Protein AF-0000000087792411 (afdb_homodimer)

Foldseek 3Di:
DPPDDPPPPPPPPLPQCDCVNLCVQLVHDSVLLCCLVVVPPVNVVPDPVSSVSSVVSCLVSVPAPQDPPVCRVVVALLEEEEEEAACVVDVDDDVLLVLLQQVLSVVVPGYYHYDYDHPVQLLDAPSVSVVCRVVRHLAYEYEYQDDDDPSNVVNCVVSLGLYAYECADDQFRYEHAQLLVLLLVVLVVQVVLPWLFEEEEADAEDVPDHGVSRVNNQNSNQVNNVVVVGHYHYQHNHYPPDDLLVSLLVQCPDPPHGLEYEYAAVVNVVSNCVSCVVVVHDFNARYAYEYEDQDQDDDVNWGHWYFHDPSSVSSNVSSVSSVVCSVPSPDTHGYHYDYTDTDHIRRHHRHHDPPPDPVPPD/DPPDDPPPPPPPPLDQCDCVNLCVQLVHDSVLLCCLLVVPPVNVPPDPVSSVSSVVSCLVSVPAPQDPPVCRVVVALLEEEEEEAACVVDVDDDVLLVLLQQVLSVVVPGYYHYDYDHPVQLLDAPSVSVVCRVVRHLAYEYEYQDDDDPSNVVNCVVSLGLYAYECADDQFRYEHAQLLVLLLVVLVVQVVLPWLFEEEEADAEDVPDHGVSRVNNQNSNCVNNVVVVGHYHYHHNHYPPDDLLVSLLVQCPDPPHGLEYEYAAVVNVVSNCVSCVVVVHDFNARYAYEYEDQDQDDDVNWGHWYFHDPSSVSSNVSSVSSVVCSVPSPDTHGYHYDYTDTDDIRRHHRHHDPPPDPVPPD

pLDDT: mean 78.83, std 19.23, range [22.16, 98.81]

Organism: NCBI:txid1960156

InterPro domains:
  IPR000843 LacI-type HTH domain [PF00356] (18-66)
  IPR000843 LacI-type HTH domain [PS50932] (17-74)
  IPR000843 LacI-type HTH domain [SM00354] (16-89)
  IPR000843 LacI-type HTH domain [cd01392] (20-74)
  IPR010982 Lambda repressor-like, DNA-binding domain superfamily [G3DSA:1.10.260.40] (9-76)
  IPR010982 Lambda repressor-like, DNA-binding domain superfamily [SSF47413] (17-74)
  IPR028082 Periplasmic binding protein-like I [SSF53822] (96-352)
  IPR046335 Transcriptional regulator LacI/GalR-like, sensor domain [PF13377] (187-347)

Sequence (724 aa):
MTITSLDTLEIGTRKNITMKDVALRAGVHLSSVSVVLNGSKSSAGISSQTRERITEAAAELGYRRNGSAHTIRTGRFGNVAILLSPLKSRSYLPLPLLAGLHDALDQVNMTLTFCMLGDERLTESGTLPKFLREHMCDGLLIDYNLRIPQPMIDSIRRHRIPAVWINSKQEADCVHPNDFEAAEQATQHLLQLGHRKIAYIDFANQPDDPHYSAYDRCRGHTFTMQQAGLEPQVWKTESAGSDLIDFCTERLVAQDRPTAVIGYATYAFEALSYAAARLGLNVPDDLSVVSFGPEQTDYMCQPMTMLIEPQYEAGHLATGMMLRKIENPNDLIAPEAVRFSLAIGKSSAPIPLKATNRVGGTMTITSLDTLEIGTRKNITMKDVALRAGVHLSSVSVVLNGSKSSAGISSQTRERITEAAAELGYRRNGSAHTIRTGRFGNVAILLSPLKSRSYLPLPLLAGLHDALDQVNMTLTFCMLGDERLTESGTLPKFLREHMCDGLLIDYNLRIPQPMIDSIRRHRIPAVWINSKQEADCVHPNDFEAAEQATQHLLQLGHRKIAYIDFANQPDDPHYSAYDRCRGHTFTMQQAGLEPQVWKTESAGSDLIDFCTERLVAQDRPTAVIGYATYAFEALSYAAARLGLNVPDDLSVVSFGPEQTDYMCQPMTMLIEPQYEAGHLATGMMLRKIENPNDLIAPEAVRFSLAIGKSSAPIPLKATNRVGGT

Radius of gyration: 30.28 Å; Cα contacts (8 Å, |Δi|>4): 1412; chains: 2; bounding box: 108×108×82 Å

Solvent-accessible surface area (backbone atoms only — not comparable to full-atom values): 38036 Å² total; per-residue (Å²): 136,82,84,75,80,77,74,74,75,70,77,67,75,80,71,80,54,39,62,60,49,30,9,62,67,43,70,45,57,50,66,57,37,48,27,62,76,40,62,42,85,74,39,83,76,59,51,71,67,55,48,48,38,38,52,47,26,17,58,73,63,57,37,58,80,47,29,32,60,51,17,60,76,71,74,40,62,50,25,31,30,37,37,43,50,46,63,92,78,33,66,58,41,54,32,48,25,52,47,16,35,47,55,48,31,48,77,71,70,30,44,50,30,73,38,83,50,54,71,74,49,54,50,37,84,58,44,64,63,48,48,31,58,77,65,41,32,53,32,37,37,34,44,42,86,55,75,76,57,65,55,41,55,49,48,36,60,76,67,57,49,24,56,27,32,34,65,34,91,52,89,41,33,18,21,22,68,35,36,31,60,39,24,29,50,53,47,48,52,43,43,74,34,61,47,69,46,49,33,34,38,47,71,35,71,49,88,87,60,60,54,67,56,52,56,29,28,52,48,16,36,39,51,48,28,46,74,71,72,36,74,62,41,76,46,72,45,62,55,88,80,59,46,49,26,58,56,36,34,64,51,61,67,42,92,84,37,54,49,28,38,36,23,60,30,56,70,44,45,51,14,43,54,48,27,29,30,64,72,71,41,44,69,17,66,56,32,17,41,36,26,30,37,75,54,83,44,62,53,68,63,32,46,34,18,26,39,25,48,46,39,32,59,43,21,28,50,37,41,55,51,40,58,52,23,55,77,36,52,85,60,79,41,74,54,42,73,39,66,52,47,80,42,85,35,60,20,49,53,54,54,63,76,71,82,70,78,84,65,59,90,114,134,82,83,75,82,79,76,73,74,70,77,67,73,80,71,80,55,40,62,61,49,29,9,62,66,41,71,45,57,50,66,56,38,47,27,62,76,42,62,44,85,74,42,82,76,59,51,72,66,56,46,49,38,38,53,48,25,19,58,73,64,58,38,56,80,48,29,31,60,51,19,60,76,69,73,40,61,49,25,31,30,38,36,44,51,45,63,92,78,33,68,57,42,55,34,48,26,52,47,16,35,48,55,48,30,48,77,71,68,31,46,50,31,72,38,81,48,54,69,75,47,54,50,37,85,58,42,64,62,48,48,32,58,76,65,40,32,53,32,38,36,34,44,43,87,55,74,75,56,64,54,40,56,49,46,36,59,75,67,57,50,24,56,26,32,34,64,37,91,51,89,41,35,18,22,22,68,34,35,32,60,41,24,29,51,54,47,49,53,43,43,74,34,61,46,71,45,49,34,33,37,47,73,35,71,47,86,88,62,61,56,66,57,52,56,30,28,52,48,16,36,40,51,48,29,46,74,72,73,34,74,62,40,76,46,73,47,64,57,84,80,59,46,50,26,57,56,38,33,63,50,63,69,41,91,83,38,53,48,28,38,36,21,60,30,55,69,46,44,50,12,43,53,48,29,28,29,64,72,72,41,44,69,18,67,56,32,16,41,36,26,29,37,76,53,82,45,64,54,71,62,32,48,34,19,24,39,24,48,45,38,31,59,43,22,29,50,37,40,55,51,40,58,52,24,54,77,37,51,86,60,78,41,74,54,42,72,40,66,50,46,81,43,85,35,60,20,49,55,54,53,65,76,73,81,69,79,84,64,59,92,116

Structure (mmCIF, N/CA/C/O backbone):
data_AF-0000000087792411-model_v1
#
loop_
_entity.id
_entity.type
_entity.pdbx_description
1 polymer 'Transcriptional regulator, LacI family'
#
loop_
_atom_site.group_PDB
_atom_site.id
_atom_site.type_symbol
_atom_site.label_atom_id
_atom_site.label_alt_id
_atom_site.label_comp_id
_atom_site.label_asym_id
_atom_site.label_entity_id
_atom_site.label_seq_id
_atom_site.pdbx_PDB_ins_code
_atom_site.Cartn_x
_atom_site.Cartn_y
_atom_site.Cartn_z
_atom_site.occupancy
_atom_site.B_iso_or_equiv
_atom_site.auth_seq_id
_atom_site.auth_comp_id
_atom_site.auth_asym_id
_atom_site.auth_atom_id
_atom_site.pdbx_PDB_model_num
ATOM 1 N N . MET A 1 1 ? -52.188 -43.906 -7.648 1 27.95 1 MET A N 1
ATOM 2 C CA . MET A 1 1 ? -51.219 -43.875 -8.719 1 27.95 1 MET A CA 1
ATOM 3 C C . MET A 1 1 ? -49.812 -43.562 -8.156 1 27.95 1 MET A C 1
ATOM 5 O O . MET A 1 1 ? -49.625 -42.594 -7.449 1 27.95 1 MET A O 1
ATOM 9 N N . THR A 1 2 ? -48.875 -44.562 -8.07 1 29.16 2 THR A N 1
ATOM 10 C CA . THR A 1 2 ? -47.594 -44.812 -7.473 1 29.16 2 THR A CA 1
ATOM 11 C C . THR A 1 2 ? -46.531 -43.906 -8.102 1 29.16 2 THR A C 1
ATOM 13 O O . THR A 1 2 ? -46.344 -43.906 -9.32 1 29.16 2 THR A O 1
ATOM 16 N N . ILE A 1 3 ? -46.219 -42.75 -7.527 1 32.31 3 ILE A N 1
ATOM 17 C CA . ILE A 1 3 ? -45.281 -41.75 -8.008 1 32.31 3 ILE A CA 1
ATOM 18 C C . ILE A 1 3 ? -43.969 -42.438 -8.375 1 32.31 3 ILE A C 1
ATOM 20 O O . ILE A 1 3 ? -43.375 -43.156 -7.562 1 32.31 3 ILE A O 1
ATOM 24 N N . THR A 1 4 ? -43.719 -42.75 -9.68 1 30.69 4 THR A N 1
ATOM 25 C CA . THR A 1 4 ? -42.562 -43.344 -10.391 1 30.69 4 THR A CA 1
ATOM 26 C C . THR A 1 4 ? -41.25 -42.781 -9.828 1 30.69 4 THR A C 1
ATOM 28 O O . THR A 1 4 ? -41.219 -41.688 -9.266 1 30.69 4 THR A O 1
ATOM 31 N N . SER A 1 5 ? -40.188 -43.594 -9.938 1 30.34 5 SER A N 1
ATOM 32 C CA . SER A 1 5 ? -38.781 -43.719 -9.547 1 30.34 5 SER A CA 1
ATOM 33 C C . SER A 1 5 ? -37.969 -42.531 -10.016 1 30.34 5 SER A C 1
ATOM 35 O O . SER A 1 5 ? -37.969 -42.188 -11.203 1 30.34 5 SER A O 1
ATOM 37 N N . LEU A 1 6 ? -37.844 -41.469 -9.25 1 28.2 6 LEU A N 1
ATOM 38 C CA . LEU A 1 6 ? -36.938 -40.312 -9.484 1 28.2 6 LEU A CA 1
ATOM 39 C C . LEU A 1 6 ? -35.594 -40.781 -9.992 1 28.2 6 LEU A C 1
ATOM 41 O O . LEU A 1 6 ? -34.906 -41.531 -9.32 1 28.2 6 LEU A O 1
ATOM 45 N N . ASP A 1 7 ? -35.406 -41.031 -11.305 1 28.16 7 ASP A N 1
ATOM 46 C CA . ASP A 1 7 ? -34.188 -41.344 -12.031 1 28.16 7 ASP A CA 1
ATOM 47 C C . ASP A 1 7 ? -33 -40.562 -11.445 1 28.16 7 ASP A C 1
ATOM 49 O O . ASP A 1 7 ? -33.062 -39.312 -11.32 1 28.16 7 ASP A O 1
ATOM 53 N N . THR A 1 8 ? -32.25 -41.125 -10.57 1 27.97 8 THR A N 1
ATOM 54 C CA . THR A 1 8 ? -30.938 -40.75 -10.016 1 27.97 8 THR A CA 1
ATOM 55 C C . THR A 1 8 ? -30.031 -40.156 -11.102 1 27.97 8 THR A C 1
ATOM 57 O O . THR A 1 8 ? -29.672 -40.875 -12.039 1 27.97 8 THR A O 1
ATOM 60 N N . LEU A 1 9 ? -30.281 -38.969 -11.586 1 27.67 9 LEU A N 1
ATOM 61 C CA . LEU A 1 9 ? -29.328 -38.312 -12.461 1 27.67 9 LEU A CA 1
ATOM 62 C C . LEU A 1 9 ? -27.891 -38.656 -12.086 1 27.67 9 LEU A C 1
ATOM 64 O O . LEU A 1 9 ? -27.453 -38.375 -10.969 1 27.67 9 LEU A O 1
ATOM 68 N N . GLU A 1 10 ? -27.406 -39.812 -12.531 1 28.81 10 GLU A N 1
ATOM 69 C CA . GLU A 1 10 ? -26 -40.219 -12.484 1 28.81 10 GLU A CA 1
ATOM 70 C C . GLU A 1 10 ? -25.078 -39 -12.703 1 28.81 10 GLU A C 1
ATOM 72 O O . GLU A 1 10 ? -25.188 -38.312 -13.711 1 28.81 10 GLU A O 1
ATOM 77 N N . ILE A 1 11 ? -24.891 -38.25 -11.742 1 29.98 11 ILE A N 1
ATOM 78 C CA . ILE A 1 11 ? -23.797 -37.312 -11.742 1 29.98 11 ILE A CA 1
ATOM 79 C C . ILE A 1 11 ? -22.594 -37.906 -12.492 1 29.98 11 ILE A C 1
ATOM 81 O O . ILE A 1 11 ? -22 -38.875 -12.039 1 29.98 11 ILE A O 1
ATOM 85 N N . GLY A 1 12 ? -22.781 -38.156 -13.82 1 32.09 12 GLY A N 1
ATOM 86 C CA . GLY A 1 12 ? -21.734 -38.625 -14.703 1 32.09 12 GLY A CA 1
ATOM 87 C C . GLY A 1 12 ? -20.359 -38.094 -14.305 1 32.09 12 GLY A C 1
ATOM 88 O O . GLY A 1 12 ? -20.219 -36.969 -13.828 1 32.09 12 GLY A O 1
ATOM 89 N N . THR A 1 13 ? -19.516 -38.906 -13.875 1 33.84 13 THR A N 1
ATOM 90 C CA . THR A 1 13 ? -18.094 -38.719 -13.656 1 33.84 13 THR A CA 1
ATOM 91 C C . THR A 1 13 ? -17.5 -37.812 -14.719 1 33.84 13 THR A C 1
ATOM 93 O O . THR A 1 13 ? -17.672 -38.031 -15.914 1 33.84 13 THR A O 1
ATOM 96 N N . ARG A 1 14 ? -17.484 -36.625 -14.578 1 39.25 14 ARG A N 1
ATOM 97 C CA . ARG A 1 14 ? -16.828 -35.719 -15.516 1 39.25 14 ARG A CA 1
ATOM 98 C C . ARG A 1 14 ? -15.523 -36.344 -16.031 1 39.25 14 ARG A C 1
ATOM 100 O O . ARG A 1 14 ? -14.594 -36.594 -15.258 1 39.25 14 ARG A O 1
ATOM 107 N N . LYS A 1 15 ? -15.547 -37.094 -17.062 1 47.03 15 LYS A N 1
ATOM 108 C CA . LYS A 1 15 ? -14.438 -37.656 -17.844 1 47.03 15 LYS A CA 1
ATOM 109 C C . LYS A 1 15 ? -13.328 -36.625 -18.047 1 47.03 15 LYS A C 1
ATOM 111 O O . LYS A 1 15 ? -13.602 -35.469 -18.344 1 47.03 15 LYS A O 1
ATOM 116 N N . ASN A 1 16 ? -12.109 -36.812 -17.484 1 49.75 16 ASN A N 1
ATOM 117 C CA . ASN A 1 16 ? -10.906 -36 -17.688 1 49.75 16 ASN A CA 1
ATOM 118 C C . ASN A 1 16 ? -10.719 -35.625 -19.156 1 49.75 16 ASN A C 1
ATOM 120 O O . ASN A 1 16 ? -10.664 -36.531 -20.016 1 49.75 16 ASN A O 1
ATOM 124 N N . ILE A 1 17 ? -10.984 -34.469 -19.516 1 61.06 17 ILE A N 1
ATOM 125 C CA . ILE A 1 17 ? -10.766 -34.031 -20.891 1 61.06 17 ILE A CA 1
ATOM 126 C C . ILE A 1 17 ? -9.305 -34.219 -21.266 1 61.06 17 ILE A C 1
ATOM 128 O O . ILE A 1 17 ? -8.406 -33.75 -20.547 1 61.06 17 ILE A O 1
ATOM 132 N N . THR A 1 18 ? -8.977 -35.125 -22.125 1 66.81 18 THR A N 1
ATOM 133 C CA . THR A 1 18 ? -7.633 -35.438 -22.625 1 66.81 18 THR A CA 1
ATOM 134 C C . THR A 1 18 ? -7.336 -34.656 -23.891 1 66.81 18 THR A C 1
ATOM 136 O O . THR A 1 18 ? -8.234 -34.031 -24.469 1 66.81 18 THR A O 1
ATOM 139 N N . MET A 1 19 ? -6.055 -34.688 -24.156 1 74.38 19 MET A N 1
ATOM 140 C CA . MET A 1 19 ? -5.664 -34.094 -25.422 1 74.38 19 MET A CA 1
ATOM 141 C C . MET A 1 19 ? -6.43 -34.719 -26.578 1 74.38 19 MET A C 1
ATOM 143 O O . MET A 1 19 ? -6.691 -34.094 -27.594 1 74.38 19 MET A O 1
ATOM 147 N N . LYS A 1 20 ? -6.789 -36 -26.312 1 77.81 20 LYS A N 1
ATOM 148 C CA . LYS A 1 20 ? -7.566 -36.688 -27.328 1 77.81 20 LYS A CA 1
ATOM 149 C C . LYS A 1 20 ? -8.953 -36.094 -27.484 1 77.81 20 LYS A C 1
ATOM 151 O O . LYS A 1 20 ? -9.461 -35.938 -28.609 1 77.81 20 LYS A O 1
ATOM 156 N N . ASP A 1 21 ? -9.414 -35.625 -26.375 1 78.56 21 ASP A N 1
ATOM 157 C CA . ASP A 1 21 ? -10.727 -34.969 -26.406 1 78.56 21 ASP A CA 1
ATOM 158 C C . ASP A 1 21 ? -10.656 -33.625 -27.109 1 78.56 21 ASP A C 1
ATOM 160 O O . ASP A 1 21 ? -11.555 -33.25 -27.875 1 78.56 21 ASP A O 1
ATOM 164 N N . VAL A 1 22 ? -9.641 -32.938 -26.859 1 79.38 22 VAL A N 1
ATOM 165 C CA . VAL A 1 22 ? -9.422 -31.641 -27.484 1 79.38 22 VAL A CA 1
ATOM 166 C C . VAL A 1 22 ? -9.242 -31.812 -29 1 79.38 22 VAL A C 1
ATOM 168 O O . VAL A 1 22 ? -9.789 -31.047 -29.781 1 79.38 22 VAL A O 1
ATOM 171 N N . ALA A 1 23 ? -8.539 -32.812 -29.312 1 81.62 23 ALA A N 1
ATOM 172 C CA . ALA A 1 23 ? -8.312 -33.125 -30.719 1 81.62 23 ALA A CA 1
ATOM 173 C C . ALA A 1 23 ? -9.633 -33.406 -31.438 1 81.62 23 ALA A C 1
ATOM 175 O O . ALA A 1 23 ? -9.859 -32.906 -32.531 1 81.62 23 ALA A O 1
ATOM 176 N N . LEU A 1 24 ? -10.43 -34.125 -30.781 1 82.12 24 LEU A N 1
ATOM 177 C CA . LEU A 1 24 ? -11.734 -34.469 -31.344 1 82.12 24 LEU A CA 1
ATOM 178 C C . LEU A 1 24 ? -12.602 -33.219 -31.516 1 82.12 24 LEU A C 1
ATOM 180 O O . LEU A 1 24 ? -13.234 -33.062 -32.562 1 82.12 24 LEU A O 1
ATOM 184 N N . ARG A 1 25 ? -12.5 -32.406 -30.516 1 82.19 25 ARG A N 1
ATOM 185 C CA . ARG A 1 25 ? -13.336 -31.219 -30.547 1 82.19 25 ARG A CA 1
ATOM 186 C C . ARG A 1 25 ? -12.828 -30.219 -31.578 1 82.19 25 ARG A C 1
ATOM 188 O O . ARG A 1 25 ? -13.625 -29.547 -32.25 1 82.19 25 ARG A O 1
ATOM 195 N N . ALA A 1 26 ? -11.594 -30.031 -31.719 1 81.62 26 ALA A N 1
ATOM 196 C CA . ALA A 1 26 ? -10.961 -29.078 -32.625 1 81.62 26 ALA A CA 1
ATOM 197 C C . ALA A 1 26 ? -10.914 -29.625 -34.062 1 81.62 26 ALA A C 1
ATOM 199 O O . ALA A 1 26 ? -10.633 -28.891 -35 1 81.62 26 ALA A O 1
ATOM 200 N N . GLY A 1 27 ? -11.148 -30.922 -34.219 1 85.38 27 GLY A N 1
ATOM 201 C CA . GLY A 1 27 ? -11.125 -31.562 -35.5 1 85.38 27 GLY A CA 1
ATOM 202 C C . GLY A 1 27 ? -9.719 -31.719 -36.062 1 85.38 27 GLY A C 1
ATOM 203 O O . GLY A 1 27 ? -9.5 -31.547 -37.281 1 85.38 27 GLY A O 1
ATOM 204 N N . VAL A 1 28 ? -8.844 -31.828 -35.188 1 83.31 28 VAL A N 1
ATOM 205 C CA . VAL A 1 28 ? -7.461 -31.953 -35.625 1 83.31 28 VAL A CA 1
ATOM 206 C C . VAL A 1 28 ? -6.855 -33.219 -35.062 1 83.31 28 VAL A C 1
ATOM 208 O O . VAL A 1 28 ? -7.457 -33.875 -34.188 1 83.31 28 VAL A O 1
ATOM 211 N N . HIS A 1 29 ? -5.75 -33.688 -35.656 1 80.69 29 HIS A N 1
ATOM 212 C CA . HIS A 1 29 ? -5.039 -34.844 -35.125 1 80.69 29 HIS A CA 1
ATOM 213 C C . HIS A 1 29 ? -4.469 -34.594 -33.75 1 80.69 29 HIS A C 1
ATOM 215 O O . HIS A 1 29 ? -4.078 -33.438 -33.438 1 80.69 29 HIS A O 1
ATOM 221 N N . LEU A 1 30 ? -4.375 -35.594 -32.875 1 79.94 30 LEU A N 1
ATOM 222 C CA . LEU A 1 30 ? -3.854 -35.531 -31.516 1 79.94 30 LEU A CA 1
ATOM 223 C C . LEU A 1 30 ? -2.463 -34.906 -31.5 1 79.94 30 LEU A C 1
ATOM 225 O O . LEU A 1 30 ? -2.127 -34.156 -30.594 1 79.94 30 LEU A O 1
ATOM 229 N N . SER A 1 31 ? -1.719 -35.125 -32.531 1 76.25 31 SER A N 1
ATOM 230 C CA . SER A 1 31 ? -0.357 -34.594 -32.625 1 76.25 31 SER A CA 1
ATOM 231 C C . SER A 1 31 ? -0.35 -33.094 -32.688 1 76.25 31 SER A C 1
ATOM 233 O O . SER A 1 31 ? 0.507 -32.438 -32.094 1 76.25 31 SER A O 1
ATOM 235 N N . SER A 1 32 ? -1.344 -32.531 -33.406 1 77.06 32 SER A N 1
ATOM 236 C CA . SER A 1 32 ? -1.444 -31.078 -33.562 1 77.06 32 SER A CA 1
ATOM 237 C C . SER A 1 32 ? -1.813 -30.422 -32.219 1 77.06 32 SER A C 1
ATOM 239 O O . SER A 1 32 ? -1.297 -29.344 -31.891 1 77.06 32 SER A O 1
ATOM 241 N N . VAL A 1 33 ? -2.697 -31.094 -31.531 1 76.06 33 VAL A N 1
ATOM 242 C CA . VAL A 1 33 ? -3.111 -30.594 -30.219 1 76.06 33 VAL A CA 1
ATOM 243 C C . VAL A 1 33 ? -1.931 -30.625 -29.25 1 76.06 33 VAL A C 1
ATOM 245 O O . VAL A 1 33 ? -1.694 -29.656 -28.531 1 76.06 33 VAL A O 1
ATOM 248 N N . SER A 1 34 ? -1.206 -31.641 -29.375 1 71 34 SER A N 1
ATOM 249 C CA . SER A 1 34 ? -0.036 -31.812 -28.516 1 71 34 SER A CA 1
ATOM 250 C C . SER A 1 34 ? 0.999 -30.719 -28.797 1 71 34 SER A C 1
ATOM 252 O O . SER A 1 34 ? 1.56 -30.141 -27.859 1 71 34 SER A O 1
ATOM 254 N N . VAL A 1 35 ? 1.129 -30.484 -30.016 1 67.56 35 VAL A N 1
ATOM 255 C CA . VAL A 1 35 ? 2.123 -29.5 -30.422 1 67.56 35 VAL A CA 1
ATOM 256 C C . VAL A 1 35 ? 1.682 -28.109 -29.969 1 67.56 35 VAL A C 1
ATOM 258 O O . VAL A 1 35 ? 2.486 -27.328 -29.453 1 67.56 35 VAL A O 1
ATOM 261 N N . VAL A 1 36 ? 0.418 -27.781 -30.25 1 66.69 36 VAL A N 1
ATOM 262 C CA . VAL A 1 36 ? -0.111 -26.453 -29.969 1 66.69 36 VAL A CA 1
ATOM 263 C C . VAL A 1 36 ? -0.198 -26.219 -28.469 1 66.69 36 VAL A C 1
ATOM 265 O O . VAL A 1 36 ? 0.163 -25.156 -27.969 1 66.69 36 VAL A O 1
ATOM 268 N N . LEU A 1 37 ? -0.667 -27.234 -27.844 1 66.31 37 LEU A N 1
ATOM 269 C CA . LEU A 1 37 ? -0.945 -27.047 -26.422 1 66.31 37 LEU A CA 1
ATOM 270 C C . LEU A 1 37 ? 0.311 -27.281 -25.594 1 66.31 37 LEU A C 1
ATOM 272 O O . LEU A 1 37 ? 0.457 -26.703 -24.516 1 66.31 37 LEU A O 1
ATOM 276 N N . ASN A 1 38 ? 1.265 -28.062 -26.297 1 58.16 38 ASN A N 1
ATOM 277 C CA . ASN A 1 38 ? 2.52 -28.328 -25.594 1 58.16 38 ASN A CA 1
ATOM 278 C C . ASN A 1 38 ? 3.617 -27.359 -26.031 1 58.16 38 ASN A C 1
ATOM 280 O O . ASN A 1 38 ? 4.707 -27.359 -25.453 1 58.16 38 ASN A O 1
ATOM 284 N N . GLY A 1 39 ? 3.293 -26.438 -26.828 1 52.91 39 GLY A N 1
ATOM 285 C CA . GLY A 1 39 ? 4.211 -25.422 -27.312 1 52.91 39 GLY A CA 1
ATOM 286 C C . GLY A 1 39 ? 5.453 -26.016 -27.969 1 52.91 39 GLY A C 1
ATOM 287 O O . GLY A 1 39 ? 6.527 -25.406 -27.922 1 52.91 39 GLY A O 1
ATOM 288 N N . SER A 1 40 ? 5.598 -27.141 -28.453 1 45.03 40 SER A N 1
ATOM 289 C CA . SER A 1 40 ? 6.77 -27.766 -29.062 1 45.03 40 SER A CA 1
ATOM 290 C C . SER A 1 40 ? 7.164 -27.047 -30.359 1 45.03 40 SER A C 1
ATOM 292 O O . SER A 1 40 ? 6.32 -26.438 -31.016 1 45.03 40 SER A O 1
ATOM 294 N N . LYS A 1 41 ? 8.492 -26.719 -30.531 1 51.19 41 LYS A N 1
ATOM 295 C CA . LYS A 1 41 ? 9.148 -26.078 -31.656 1 51.19 41 LYS A CA 1
ATOM 296 C C . LYS A 1 41 ? 8.531 -26.5 -33 1 51.19 41 LYS A C 1
ATOM 298 O O . LYS A 1 41 ? 8.664 -25.812 -34 1 51.19 41 LYS A O 1
ATOM 303 N N . SER A 1 42 ? 7.965 -27.516 -33.094 1 50.69 42 SER A N 1
ATOM 304 C CA . SER A 1 42 ? 7.555 -27.922 -34.438 1 50.69 42 SER A CA 1
ATOM 305 C C . SER A 1 42 ? 6.211 -27.312 -34.812 1 50.69 42 SER A C 1
ATOM 307 O O . SER A 1 42 ? 5.594 -27.719 -35.812 1 50.69 42 SER A O 1
ATOM 309 N N . SER A 1 43 ? 5.793 -26.406 -34.125 1 52.44 43 SER A N 1
ATOM 310 C CA . SER A 1 43 ? 4.512 -25.766 -34.375 1 52.44 43 SER A CA 1
ATOM 311 C C . SER A 1 43 ? 4.555 -24.938 -35.656 1 52.44 43 SER A C 1
ATOM 313 O O . SER A 1 43 ? 3.541 -24.375 -36.094 1 52.44 43 SER A O 1
ATOM 315 N N . ALA A 1 44 ? 5.629 -24.75 -36.188 1 56.69 44 ALA A N 1
ATOM 316 C CA . ALA A 1 44 ? 5.789 -23.984 -37.438 1 56.69 44 ALA A CA 1
ATOM 317 C C . ALA A 1 44 ? 4.875 -24.516 -38.531 1 56.69 44 ALA A C 1
ATOM 319 O O . ALA A 1 44 ? 4.48 -23.766 -39.438 1 56.69 44 ALA A O 1
ATOM 320 N N . GLY A 1 45 ? 4.383 -25.625 -38.406 1 62.81 45 GLY A N 1
ATOM 321 C CA . GLY A 1 45 ? 3.557 -26.141 -39.5 1 62.81 45 GLY A CA 1
ATOM 322 C C . GLY A 1 45 ? 2.07 -26.016 -39.219 1 62.81 45 GLY A C 1
ATOM 323 O O . GLY A 1 45 ? 1.247 -26.344 -40.062 1 62.81 45 GLY A O 1
ATOM 324 N N . ILE A 1 46 ? 1.716 -25.547 -38.062 1 72.06 46 ILE A N 1
ATOM 325 C CA . ILE A 1 46 ? 0.295 -25.453 -37.75 1 72.06 46 ILE A CA 1
ATOM 326 C C . ILE A 1 46 ? -0.18 -24.016 -37.938 1 72.06 46 ILE A C 1
ATOM 328 O O . ILE A 1 46 ? 0.412 -23.078 -37.406 1 72.06 46 ILE A O 1
ATOM 332 N N . SER A 1 47 ? -1.177 -23.781 -38.844 1 75.75 47 SER A N 1
ATOM 333 C CA . SER A 1 47 ? -1.712 -22.469 -39.188 1 75.75 47 SER A CA 1
ATOM 334 C C . SER A 1 47 ? -2.283 -21.766 -37.969 1 75.75 47 SER A C 1
ATOM 336 O O . SER A 1 47 ? -2.66 -22.406 -37 1 75.75 47 SER A O 1
ATOM 338 N N . SER A 1 48 ? -2.27 -20.469 -38 1 72.88 48 SER A N 1
ATOM 339 C CA . SER A 1 48 ? -2.848 -19.656 -36.938 1 72.88 48 SER A CA 1
ATOM 340 C C . SER A 1 48 ? -4.301 -20.031 -36.688 1 72.88 48 SER A C 1
ATOM 342 O O . SER A 1 48 ? -4.746 -20.031 -35.531 1 72.88 48 SER A O 1
ATOM 344 N N . GLN A 1 49 ? -4.945 -20.375 -37.719 1 75.38 49 GLN A N 1
ATOM 345 C CA . GLN A 1 49 ? -6.352 -20.75 -37.594 1 75.38 49 GLN A CA 1
ATOM 346 C C . GLN A 1 49 ? -6.512 -22.047 -36.781 1 75.38 49 GLN A C 1
ATOM 348 O O . GLN A 1 49 ? -7.398 -22.141 -35.938 1 75.38 49 GLN A O 1
ATOM 353 N N . THR A 1 50 ? -5.645 -22.953 -37.031 1 78.56 50 THR A N 1
ATOM 354 C CA . THR A 1 50 ? -5.695 -24.234 -36.344 1 78.56 50 THR A CA 1
ATOM 355 C C . THR A 1 50 ? -5.324 -24.047 -34.875 1 78.56 50 THR A C 1
ATOM 357 O O . THR A 1 50 ? -5.941 -24.656 -34 1 78.56 50 THR A O 1
ATOM 360 N N . ARG A 1 51 ? -4.414 -23.281 -34.625 1 75 51 ARG A N 1
ATOM 361 C CA . ARG A 1 51 ? -4 -22.953 -33.281 1 75 51 ARG A CA 1
ATOM 362 C C . ARG A 1 51 ? -5.156 -22.344 -32.5 1 75 51 ARG A C 1
ATOM 364 O O . ARG A 1 51 ? -5.375 -22.703 -31.328 1 75 51 ARG A O 1
ATOM 371 N N . GLU A 1 52 ? -5.781 -21.5 -33.094 1 73.69 52 GLU A N 1
ATOM 372 C CA . GLU A 1 52 ? -6.93 -20.859 -32.469 1 73.69 52 GLU A CA 1
ATOM 373 C C . GLU A 1 52 ? -8.023 -21.875 -32.156 1 73.69 52 GLU A C 1
ATOM 375 O O . GLU A 1 52 ? -8.625 -21.844 -31.078 1 73.69 52 GLU A O 1
ATOM 380 N N . ARG A 1 53 ? -8.305 -22.734 -33.125 1 77.94 53 ARG A N 1
ATOM 381 C CA . ARG A 1 53 ? -9.336 -23.75 -32.938 1 77.94 53 ARG A CA 1
ATOM 382 C C . ARG A 1 53 ? -9 -24.672 -31.781 1 77.94 53 ARG A C 1
ATOM 384 O O . ARG A 1 53 ? -9.883 -25.047 -31 1 77.94 53 ARG A O 1
ATOM 391 N N . ILE A 1 54 ? -7.738 -24.969 -31.719 1 76.06 54 ILE A N 1
ATOM 392 C CA . ILE A 1 54 ? -7.285 -25.859 -30.656 1 76.06 54 ILE A CA 1
ATOM 393 C C . ILE A 1 54 ? -7.422 -25.156 -29.312 1 76.06 54 ILE A C 1
ATOM 395 O O . ILE A 1 54 ? -7.941 -25.734 -28.359 1 76.06 54 ILE A O 1
ATOM 399 N N . THR A 1 55 ? -7 -23.953 -29.328 1 68.88 55 THR A N 1
ATOM 400 C CA . THR A 1 55 ? -7.051 -23.188 -28.094 1 68.88 55 THR A CA 1
ATOM 401 C C . THR A 1 55 ? -8.492 -22.969 -27.656 1 68.88 55 THR A C 1
ATOM 403 O O . THR A 1 55 ? -8.812 -23.062 -26.469 1 68.88 55 THR A O 1
ATOM 406 N N . GLU A 1 56 ? -9.312 -22.719 -28.578 1 69.12 56 GLU A N 1
ATOM 407 C CA . GLU A 1 56 ? -10.734 -22.547 -28.312 1 69.12 56 GLU A CA 1
ATOM 408 C C . GLU A 1 56 ? -11.367 -23.844 -27.812 1 69.12 56 GLU A C 1
ATOM 410 O O . GLU A 1 56 ? -12.156 -23.844 -26.875 1 69.12 56 GLU A O 1
ATOM 415 N N . ALA A 1 57 ? -11.102 -24.953 -28.531 1 73.38 57 ALA A N 1
ATOM 416 C CA . ALA A 1 57 ? -11.641 -26.25 -28.156 1 73.38 57 ALA A CA 1
ATOM 417 C C . ALA A 1 57 ? -11.188 -26.641 -26.75 1 73.38 57 ALA A C 1
ATOM 419 O O . ALA A 1 57 ? -11.977 -27.156 -25.953 1 73.38 57 ALA A O 1
ATOM 420 N N . ALA A 1 58 ? -9.93 -26.375 -26.516 1 66.88 58 ALA A N 1
ATOM 421 C CA . ALA A 1 58 ? -9.383 -26.656 -25.203 1 66.88 58 ALA A CA 1
ATOM 422 C C . ALA A 1 58 ? -10.086 -25.828 -24.125 1 66.88 58 ALA A C 1
ATOM 424 O O . ALA A 1 58 ? -10.445 -26.359 -23.062 1 66.88 58 ALA A O 1
ATOM 425 N N . ALA A 1 59 ? -10.305 -24.672 -24.5 1 59.88 59 ALA A N 1
ATOM 426 C CA . ALA A 1 59 ? -11.008 -23.766 -23.594 1 59.88 59 ALA A CA 1
ATOM 427 C C . ALA A 1 59 ? -12.453 -24.203 -23.391 1 59.88 59 ALA A C 1
ATOM 429 O O . ALA A 1 59 ? -12.953 -24.203 -22.266 1 59.88 59 ALA A O 1
ATOM 430 N N . GLU A 1 60 ? -13.031 -24.562 -24.469 1 61.91 60 GLU A N 1
ATOM 431 C CA . GLU A 1 60 ? -14.43 -24.984 -24.438 1 61.91 60 GLU A CA 1
ATOM 432 C C . GLU A 1 60 ? -14.602 -26.281 -23.641 1 61.91 60 GLU A C 1
ATOM 434 O O . GLU A 1 60 ? -15.586 -26.438 -22.906 1 61.91 60 GLU A O 1
ATOM 439 N N . LEU A 1 61 ? -13.633 -27.234 -23.891 1 61.34 61 LEU A N 1
ATOM 440 C CA . LEU A 1 61 ? -13.727 -28.531 -23.25 1 61.34 61 LEU A CA 1
ATOM 441 C C . LEU A 1 61 ? -13.141 -28.484 -21.828 1 61.34 61 LEU A C 1
ATOM 443 O O . LEU A 1 61 ? -13.281 -29.453 -21.078 1 61.34 61 LEU A O 1
ATOM 447 N N . GLY A 1 62 ? -12.625 -27.375 -21.641 1 54.12 62 GLY A N 1
ATOM 448 C CA . GLY A 1 62 ? -11.969 -27.203 -20.359 1 54.12 62 GLY A CA 1
ATOM 449 C C . GLY A 1 62 ? -10.68 -28 -20.234 1 54.12 62 GLY A C 1
ATOM 450 O O . GLY A 1 62 ? -10.352 -28.5 -19.156 1 54.12 62 GLY A O 1
ATOM 451 N N . TYR A 1 63 ? -10.195 -28.344 -21.516 1 51.28 63 TYR A N 1
ATOM 452 C CA . TYR A 1 63 ? -8.938 -29.078 -21.484 1 51.28 63 TYR A CA 1
ATOM 453 C C . TYR A 1 63 ? -7.824 -28.234 -20.875 1 51.28 63 TYR A C 1
ATOM 455 O O . TYR A 1 63 ? -7.641 -27.078 -21.266 1 51.28 63 TYR A O 1
ATOM 463 N N . ARG A 1 64 ? -7.398 -28.656 -19.859 1 45.69 64 ARG A N 1
ATOM 464 C CA . ARG A 1 64 ? -6.312 -27.953 -19.188 1 45.69 64 ARG A CA 1
ATOM 465 C C . ARG A 1 64 ? -5.012 -28.734 -19.281 1 45.69 64 ARG A C 1
ATOM 467 O O . ARG A 1 64 ? -4.996 -29.953 -19.047 1 45.69 64 ARG A O 1
ATOM 474 N N . ARG A 1 65 ? -4.145 -28.297 -20.031 1 44.62 65 ARG A N 1
ATOM 475 C CA . ARG A 1 65 ? -2.838 -28.938 -20.016 1 44.62 65 ARG A CA 1
ATOM 476 C C . ARG A 1 65 ? -2.381 -29.203 -18.578 1 44.62 65 ARG A C 1
ATOM 478 O O . ARG A 1 65 ? -2.373 -28.281 -17.75 1 44.62 65 ARG A O 1
ATOM 485 N N . ASN A 1 66 ? -2.646 -30.359 -18.125 1 40.5 66 ASN A N 1
ATOM 486 C CA . ASN A 1 66 ? -2.303 -30.766 -16.766 1 40.5 66 ASN A CA 1
ATOM 487 C C . ASN A 1 66 ? -0.899 -30.312 -16.375 1 40.5 66 ASN A C 1
ATOM 489 O O . ASN A 1 66 ? 0.084 -30.719 -17 1 40.5 66 ASN A O 1
ATOM 493 N N . GLY A 1 67 ? -0.72 -29.125 -16.047 1 36.84 67 GLY A N 1
ATOM 494 C CA . GLY A 1 67 ? 0.539 -28.812 -15.391 1 36.84 67 GLY A CA 1
ATOM 495 C C . GLY A 1 67 ? 1.091 -29.969 -14.57 1 36.84 67 GLY A C 1
ATOM 496 O O . GLY A 1 67 ? 0.803 -31.125 -14.867 1 36.84 67 GLY A O 1
ATOM 497 N N . SER A 1 68 ? 1.486 -29.625 -13.148 1 36.84 68 SER A N 1
ATOM 498 C CA . SER A 1 68 ? 2.074 -30.641 -12.273 1 36.84 68 SER A CA 1
ATOM 499 C C . SER A 1 68 ? 1.168 -31.859 -12.148 1 36.84 68 SER A C 1
ATOM 501 O O . SER A 1 68 ? -0.048 -31.75 -12.328 1 36.84 68 SER A O 1
ATOM 503 N N . ALA A 1 69 ? 1.709 -33.031 -12.18 1 36.56 69 ALA A N 1
ATOM 504 C CA . ALA A 1 69 ? 1.057 -34.312 -11.891 1 36.56 69 ALA A CA 1
ATOM 505 C C . ALA A 1 69 ? -0.059 -34.125 -10.867 1 36.56 69 ALA A C 1
ATOM 507 O O . ALA A 1 69 ? -1.056 -34.844 -10.891 1 36.56 69 ALA A O 1
ATOM 508 N N . HIS A 1 70 ? 0.126 -33.188 -10.008 1 36.25 70 HIS A N 1
ATOM 509 C CA . HIS A 1 70 ? -0.9 -33.031 -8.992 1 36.25 70 HIS A CA 1
ATOM 510 C C . HIS A 1 70 ? -2.197 -32.5 -9.594 1 36.25 70 HIS A C 1
ATOM 512 O O . HIS A 1 70 ? -3.287 -32.812 -9.109 1 36.25 70 HIS A O 1
ATOM 518 N N . THR A 1 71 ? -2.057 -31.625 -10.547 1 42.88 71 THR A N 1
ATOM 519 C CA . THR A 1 71 ? -3.262 -31.078 -11.164 1 42.88 71 THR A CA 1
ATOM 520 C C . THR A 1 71 ? -4.074 -32.188 -11.836 1 42.88 71 THR A C 1
ATOM 522 O O . THR A 1 71 ? -5.305 -32.125 -11.859 1 42.88 71 THR A O 1
ATOM 525 N N . ILE A 1 72 ? -3.391 -33.188 -12.336 1 37.94 72 ILE A N 1
ATOM 526 C CA . ILE A 1 72 ? -4.02 -34.281 -13.062 1 37.94 72 ILE A CA 1
ATOM 527 C C . ILE A 1 72 ? -4.961 -35.031 -12.141 1 37.94 72 ILE A C 1
ATOM 529 O O . ILE A 1 72 ? -6.039 -35.469 -12.555 1 37.94 72 ILE A O 1
ATOM 533 N N . ARG A 1 73 ? -4.496 -35.25 -10.938 1 38.84 73 ARG A N 1
ATOM 534 C CA . ARG A 1 73 ? -5.316 -36.125 -10.109 1 38.84 73 ARG A CA 1
ATOM 535 C C . ARG A 1 73 ? -6.523 -35.375 -9.555 1 38.84 73 ARG A C 1
ATOM 537 O O . ARG A 1 73 ? -7.621 -35.938 -9.469 1 38.84 73 ARG A O 1
ATOM 544 N N . THR A 1 74 ? -6.277 -34.094 -9.141 1 47.75 74 THR A N 1
ATOM 545 C CA . THR A 1 74 ? -7.355 -33.438 -8.43 1 47.75 74 THR A CA 1
ATOM 546 C C . THR A 1 74 ? -8.109 -32.5 -9.367 1 47.75 74 THR A C 1
ATOM 548 O O . THR A 1 74 ? -9.211 -32.031 -9.039 1 47.75 74 THR A O 1
ATOM 551 N N . GLY A 1 75 ? -7.637 -32.406 -10.648 1 57.66 75 GLY A N 1
ATOM 552 C CA . GLY A 1 75 ? -8.227 -31.438 -11.555 1 57.66 75 GLY A CA 1
ATOM 553 C C . GLY A 1 75 ? -8 -30 -11.125 1 57.66 75 GLY A C 1
ATOM 554 O O . GLY A 1 75 ? -8.648 -29.078 -11.633 1 57.66 75 GLY A O 1
ATOM 555 N N . ARG A 1 76 ? -7.086 -29.875 -10.008 1 69.81 76 ARG A N 1
ATOM 556 C CA . ARG A 1 76 ? -6.836 -28.531 -9.477 1 69.81 76 ARG A CA 1
ATOM 557 C C . ARG A 1 76 ? -5.398 -28.094 -9.75 1 69.81 76 ARG A C 1
ATOM 559 O O . ARG A 1 76 ? -4.484 -28.922 -9.75 1 69.81 76 ARG A O 1
ATOM 566 N N . PHE A 1 77 ? -5.156 -26.812 -10.039 1 71.62 77 PHE A N 1
ATOM 567 C CA . PHE A 1 77 ? -3.84 -26.266 -10.344 1 71.62 77 PHE A CA 1
ATOM 568 C C . PHE A 1 77 ? -3.111 -25.859 -9.062 1 71.62 77 PHE A C 1
ATOM 570 O O . PHE A 1 77 ? -1.888 -25.719 -9.062 1 71.62 77 PHE A O 1
ATOM 577 N N . GLY A 1 78 ? -3.854 -25.672 -7.996 1 80.38 78 GLY A N 1
ATOM 578 C CA . GLY A 1 78 ? -3.252 -25.25 -6.742 1 80.38 78 GLY A CA 1
ATOM 579 C C . GLY A 1 78 ? -2.883 -23.781 -6.727 1 80.38 78 GLY A C 1
ATOM 580 O O . GLY A 1 78 ? -1.917 -23.375 -6.07 1 80.38 78 GLY A O 1
ATOM 581 N N . ASN A 1 79 ? -3.58 -23.016 -7.504 1 86.38 79 ASN A N 1
ATOM 582 C CA . ASN A 1 79 ? -3.311 -21.594 -7.633 1 86.38 79 ASN A CA 1
ATOM 583 C C . ASN A 1 79 ? -4.602 -20.781 -7.703 1 86.38 79 ASN A C 1
ATOM 585 O O . ASN A 1 79 ? -5.605 -21.25 -8.242 1 86.38 79 ASN A O 1
ATOM 589 N N . VAL A 1 80 ? -4.543 -19.641 -7.094 1 92.62 80 VAL A N 1
ATOM 590 C CA . VAL A 1 80 ? -5.664 -18.703 -7.145 1 92.62 80 VAL A CA 1
ATOM 591 C C . VAL A 1 80 ? -5.172 -17.328 -7.602 1 92.62 80 VAL A C 1
ATOM 593 O O . VAL A 1 80 ? -4.074 -16.906 -7.234 1 92.62 80 VAL A O 1
ATOM 596 N N . ALA A 1 81 ? -5.984 -16.688 -8.414 1 91.69 81 ALA A N 1
ATOM 597 C CA . ALA A 1 81 ? -5.633 -15.336 -8.867 1 91.69 81 ALA A CA 1
ATOM 598 C C . ALA A 1 81 ? -6.344 -14.273 -8.039 1 91.69 81 ALA A C 1
ATOM 600 O O . ALA A 1 81 ? -7.461 -14.492 -7.562 1 91.69 81 ALA A O 1
ATOM 601 N N . ILE A 1 82 ? -5.691 -13.18 -7.875 1 92.31 82 ILE A N 1
ATOM 602 C CA . ILE A 1 82 ? -6.352 -12 -7.332 1 92.31 82 ILE A CA 1
ATOM 603 C C . ILE A 1 82 ? -6.363 -10.883 -8.375 1 92.31 82 ILE A C 1
ATOM 605 O O . ILE A 1 82 ? -5.309 -10.5 -8.891 1 92.31 82 ILE A O 1
ATOM 609 N N . LEU A 1 83 ? -7.57 -10.5 -8.688 1 89.44 83 LEU A N 1
ATOM 610 C CA . LEU A 1 83 ? -7.77 -9.375 -9.602 1 89.44 83 LEU A CA 1
ATOM 611 C C . LEU A 1 83 ? -7.879 -8.062 -8.828 1 89.44 83 LEU A C 1
ATOM 613 O O . LEU A 1 83 ? -8.734 -7.926 -7.949 1 89.44 83 LEU A O 1
ATOM 617 N N . LEU A 1 84 ? -7 -7.156 -9.188 1 84.88 84 LEU A N 1
ATOM 618 C CA . LEU A 1 84 ? -6.996 -5.848 -8.547 1 84.88 84 LEU A CA 1
ATOM 619 C C . LEU A 1 84 ? -7.543 -4.781 -9.492 1 84.88 84 LEU A C 1
ATOM 621 O O . LEU A 1 84 ? -7.426 -4.902 -10.711 1 84.88 84 LEU A O 1
ATOM 625 N N . SER A 1 85 ? -8.062 -3.746 -8.852 1 77 85 SER A N 1
ATOM 626 C CA . SER A 1 85 ? -8.484 -2.594 -9.633 1 77 85 SER A CA 1
ATOM 627 C C . SER A 1 85 ? -7.297 -1.918 -10.312 1 77 85 SER A C 1
ATOM 629 O O . SER A 1 85 ? -6.152 -2.104 -9.898 1 77 85 SER A O 1
ATOM 631 N N . PRO A 1 86 ? -7.582 -1.136 -11.336 1 67.44 86 PRO A N 1
ATOM 632 C CA . PRO A 1 86 ? -6.504 -0.449 -12.047 1 67.44 86 PRO A CA 1
ATOM 633 C C . PRO A 1 86 ? -5.707 0.494 -11.148 1 67.44 86 PRO A C 1
ATOM 635 O O . PRO A 1 86 ? -6.211 0.933 -10.109 1 67.44 86 PRO A O 1
ATOM 638 N N . LEU A 1 87 ? -4.504 0.856 -11.531 1 63.41 87 LEU A N 1
ATOM 639 C CA . LEU A 1 87 ? -3.543 1.661 -10.781 1 63.41 87 LEU A CA 1
ATOM 640 C C . LEU A 1 87 ? -4.086 3.066 -10.539 1 63.41 87 LEU A C 1
ATOM 642 O O . LEU A 1 87 ? -3.719 3.719 -9.562 1 63.41 87 LEU A O 1
ATOM 646 N N . LYS A 1 88 ? -4.863 3.463 -11.445 1 61.09 88 LYS A N 1
ATOM 647 C CA . LYS A 1 88 ? -5.391 4.816 -11.312 1 61.09 88 LYS A CA 1
ATOM 648 C C . LYS A 1 88 ? -6.254 4.953 -10.062 1 61.09 88 LYS A C 1
ATOM 650 O O . LYS A 1 88 ? -6.422 6.051 -9.531 1 61.09 88 LYS A O 1
ATOM 655 N N . SER A 1 89 ? -6.637 3.855 -9.641 1 58.22 89 SER A N 1
ATOM 656 C CA . SER A 1 89 ? -7.594 3.902 -8.539 1 58.22 89 SER A CA 1
ATOM 657 C C . SER A 1 89 ? -7 3.307 -7.266 1 58.22 89 SER A C 1
ATOM 659 O O . SER A 1 89 ? -7.641 3.314 -6.215 1 58.22 89 SER A O 1
ATOM 661 N N . ARG A 1 90 ? -5.883 2.789 -7.426 1 61.5 90 ARG A N 1
ATOM 662 C CA . ARG A 1 90 ? -5.234 2.168 -6.277 1 61.5 90 ARG A CA 1
ATOM 663 C C . ARG A 1 90 ? -3.723 2.344 -6.336 1 61.5 90 ARG A C 1
ATOM 665 O O . ARG A 1 90 ? -3.082 1.924 -7.305 1 61.5 90 ARG A O 1
ATOM 672 N N . SER A 1 91 ? -3.316 2.928 -5.195 1 65.19 91 SER A N 1
ATOM 673 C CA . SER A 1 91 ? -1.881 3.188 -5.238 1 65.19 91 SER A CA 1
ATOM 674 C C . SER A 1 91 ? -1.104 2.119 -4.473 1 65.19 91 SER A C 1
ATOM 676 O O . SER A 1 91 ? 0.113 2 -4.625 1 65.19 91 SER A O 1
ATOM 678 N N . TYR A 1 92 ? -1.957 1.323 -3.727 1 76.19 92 TYR A N 1
ATOM 679 C CA . TYR A 1 92 ? -1.218 0.369 -2.908 1 76.19 92 TYR A CA 1
ATOM 680 C C . TYR A 1 92 ? -2.07 -0.854 -2.592 1 76.19 92 TYR A C 1
ATOM 682 O O . TYR A 1 92 ? -3.297 -0.812 -2.717 1 76.19 92 TYR A O 1
ATOM 690 N N . LEU A 1 93 ? -1.429 -1.895 -2.287 1 81.81 93 LEU A N 1
ATOM 691 C CA . LEU A 1 93 ? -2.023 -3.105 -1.732 1 81.81 93 LEU A CA 1
ATOM 692 C C . LEU A 1 93 ? -1.649 -3.273 -0.263 1 81.81 93 LEU A C 1
ATOM 694 O O . LEU A 1 93 ? -0.465 -3.307 0.08 1 81.81 93 LEU A O 1
ATOM 698 N N . PRO A 1 94 ? -2.719 -3.326 0.622 1 84.44 94 PRO A N 1
ATOM 699 C CA . PRO A 1 94 ? -2.381 -3.514 2.035 1 84.44 94 PRO A CA 1
ATOM 700 C C . PRO A 1 94 ? -1.729 -4.867 2.311 1 84.44 94 PRO A C 1
ATOM 702 O O . PRO A 1 94 ? -2.285 -5.91 1.953 1 84.44 94 PRO A O 1
ATOM 705 N N . LEU A 1 95 ? -0.64 -4.902 2.961 1 85.69 95 LEU A N 1
ATOM 706 C CA . LEU A 1 95 ? 0.099 -6.137 3.201 1 85.69 95 LEU A CA 1
ATOM 707 C C . LEU A 1 95 ? -0.683 -7.07 4.121 1 85.69 95 LEU A C 1
ATOM 709 O O . LEU A 1 95 ? -0.635 -8.289 3.963 1 85.69 95 LEU A O 1
ATOM 713 N N . PRO A 1 96 ? -1.427 -6.477 5.129 1 87.31 96 PRO A N 1
ATOM 714 C CA . PRO A 1 96 ? -2.221 -7.398 5.945 1 87.31 96 PRO A CA 1
ATOM 715 C C . PRO A 1 96 ? -3.221 -8.203 5.117 1 87.31 96 PRO A C 1
ATOM 717 O O . PRO A 1 96 ? -3.482 -9.367 5.422 1 87.31 96 PRO A O 1
ATOM 720 N N . LEU A 1 97 ? -3.803 -7.57 4.141 1 90.5 97 LEU A N 1
ATOM 721 C CA . LEU A 1 97 ? -4.691 -8.312 3.252 1 90.5 97 LEU A CA 1
ATOM 722 C C . LEU A 1 97 ? -3.939 -9.438 2.555 1 90.5 97 LEU A C 1
ATOM 724 O O . LEU A 1 97 ? -4.398 -10.586 2.551 1 90.5 97 LEU A O 1
ATOM 728 N N . LEU A 1 98 ? -2.836 -9.094 1.99 1 88.62 98 LEU A N 1
ATOM 729 C CA . LEU A 1 98 ? -2.012 -10.078 1.298 1 88.62 98 LEU A CA 1
ATOM 730 C C . LEU A 1 98 ? -1.604 -11.203 2.24 1 88.62 98 LEU A C 1
ATOM 732 O O . LEU A 1 98 ? -1.579 -12.375 1.846 1 88.62 98 LEU A O 1
ATOM 736 N N . ALA A 1 99 ? -1.271 -10.836 3.422 1 88.25 99 ALA A N 1
ATOM 737 C CA . ALA A 1 99 ? -0.881 -11.828 4.418 1 88.25 99 ALA A CA 1
ATOM 738 C C . ALA A 1 99 ? -2.031 -12.789 4.715 1 88.25 99 ALA A C 1
ATOM 740 O O . ALA A 1 99 ? -1.825 -14 4.816 1 88.25 99 ALA A O 1
ATOM 741 N N . GLY A 1 100 ? -3.189 -12.227 4.895 1 91.88 100 GLY A N 1
ATOM 742 C CA . GLY A 1 100 ? -4.359 -13.062 5.121 1 91.88 100 GLY A CA 1
ATOM 743 C C . GLY A 1 100 ? -4.617 -14.039 3.986 1 91.88 100 GLY A C 1
ATOM 744 O O . GLY A 1 100 ? -4.906 -15.219 4.227 1 91.88 100 GLY A O 1
ATOM 745 N N . LEU A 1 101 ? -4.508 -13.547 2.73 1 93.56 101 LEU A N 1
ATOM 746 C CA . LEU A 1 101 ? -4.652 -14.398 1.556 1 93.56 101 LEU A CA 1
ATOM 747 C C . LEU A 1 101 ? -3.598 -15.5 1.548 1 93.56 101 LEU A C 1
ATOM 749 O O . LEU A 1 101 ? -3.922 -16.672 1.384 1 93.56 101 LEU A O 1
ATOM 753 N N . HIS A 1 102 ? -2.404 -15.055 1.729 1 88.06 102 HIS A N 1
ATOM 754 C CA . HIS A 1 102 ? -1.258 -15.953 1.666 1 88.06 102 HIS A CA 1
ATOM 755 C C . HIS A 1 102 ? -1.348 -17.047 2.734 1 88.06 102 HIS A C 1
ATOM 757 O O . HIS A 1 102 ? -1.17 -18.219 2.439 1 88.06 102 HIS A O 1
ATOM 763 N N . ASP A 1 103 ? -1.569 -16.672 3.967 1 88.25 103 ASP A N 1
ATOM 764 C CA . ASP A 1 103 ? -1.598 -17.625 5.074 1 88.25 103 ASP A CA 1
ATOM 765 C C . ASP A 1 103 ? -2.688 -18.672 4.871 1 88.25 103 ASP A C 1
ATOM 767 O O . ASP A 1 103 ? -2.465 -19.859 5.113 1 88.25 103 ASP A O 1
ATOM 771 N N . ALA A 1 104 ? -3.824 -18.25 4.438 1 93.56 104 ALA A N 1
ATOM 772 C CA . ALA A 1 104 ? -4.93 -19.172 4.203 1 93.56 104 ALA A CA 1
ATOM 773 C C . ALA A 1 104 ? -4.605 -20.141 3.066 1 93.56 104 ALA A C 1
ATOM 775 O O . ALA A 1 104 ? -4.914 -21.328 3.146 1 93.56 104 ALA A O 1
ATOM 776 N N . LEU A 1 105 ? -4.008 -19.688 2.004 1 90.25 105 LEU A N 1
ATOM 777 C CA . LEU A 1 105 ? -3.641 -20.516 0.868 1 90.25 105 LEU A CA 1
ATOM 778 C C . LEU A 1 105 ? -2.518 -21.484 1.243 1 90.25 105 LEU A C 1
ATOM 780 O O . LEU A 1 105 ? -2.516 -22.641 0.815 1 90.25 105 LEU A O 1
ATOM 784 N N . ASP A 1 106 ? -1.617 -20.938 1.992 1 82.75 106 ASP A N 1
ATOM 785 C CA . ASP A 1 106 ? -0.464 -21.734 2.402 1 82.75 106 ASP A CA 1
ATOM 786 C C . ASP A 1 106 ? -0.898 -22.953 3.203 1 82.75 106 ASP A C 1
ATOM 788 O O . ASP A 1 106 ? -0.281 -24.016 3.105 1 82.75 106 ASP A O 1
ATOM 792 N N . GLN A 1 107 ? -1.906 -22.859 3.984 1 85.69 107 GLN A N 1
ATOM 793 C CA . GLN A 1 107 ? -2.422 -23.953 4.809 1 85.69 107 GLN A CA 1
ATOM 794 C C . GLN A 1 107 ? -2.848 -25.141 3.945 1 85.69 107 GLN A C 1
ATOM 796 O O . GLN A 1 107 ? -2.879 -26.281 4.418 1 85.69 107 GLN A O 1
ATOM 801 N N . VAL A 1 108 ? -3.162 -24.875 2.684 1 85.38 108 VAL A N 1
ATOM 802 C CA . VAL A 1 108 ? -3.623 -25.938 1.801 1 85.38 108 VAL A CA 1
ATOM 803 C C . VAL A 1 108 ? -2.654 -26.094 0.631 1 85.38 108 VAL A C 1
ATOM 805 O O . VAL A 1 108 ? -3.02 -26.625 -0.42 1 85.38 108 VAL A O 1
ATOM 808 N N . ASN A 1 109 ? -1.445 -25.438 0.753 1 79.31 109 ASN A N 1
ATOM 809 C CA . ASN A 1 109 ? -0.349 -25.547 -0.203 1 79.31 109 ASN A CA 1
ATOM 810 C C . ASN A 1 109 ? -0.736 -24.969 -1.564 1 79.31 109 ASN A C 1
ATOM 812 O O . ASN A 1 109 ? -0.47 -25.578 -2.598 1 79.31 109 ASN A O 1
ATOM 816 N N . MET A 1 110 ? -1.485 -23.953 -1.569 1 84.62 110 MET A N 1
ATOM 817 C CA . MET A 1 110 ? -1.827 -23.234 -2.787 1 84.62 110 MET A CA 1
ATOM 818 C C . MET A 1 110 ? -1.083 -21.906 -2.855 1 84.62 110 MET A C 1
ATOM 820 O O . MET A 1 110 ? -0.538 -21.438 -1.852 1 84.62 110 MET A O 1
ATOM 824 N N . THR A 1 111 ? -1.081 -21.359 -4.098 1 83.75 111 THR A N 1
ATOM 825 C CA . THR A 1 111 ? -0.351 -20.109 -4.316 1 83.75 111 THR A CA 1
ATOM 826 C C . THR A 1 111 ? -1.284 -19.031 -4.836 1 83.75 111 THR A C 1
ATOM 828 O O . THR A 1 111 ? -2.42 -19.312 -5.223 1 83.75 111 THR A O 1
ATOM 831 N N . LEU A 1 112 ? -0.743 -17.844 -4.691 1 89.44 112 LEU A N 1
ATOM 832 C CA . LEU A 1 112 ? -1.479 -16.672 -5.137 1 89.44 112 LEU A CA 1
ATOM 833 C C . LEU A 1 112 ? -0.794 -16.016 -6.332 1 89.44 112 LEU A C 1
ATOM 835 O O . LEU A 1 112 ? 0.415 -15.773 -6.305 1 89.44 112 LEU A O 1
ATOM 839 N N . THR A 1 113 ? -1.63 -15.805 -7.352 1 85.06 113 THR A N 1
ATOM 840 C CA . THR A 1 113 ? -1.148 -15.117 -8.547 1 85.06 113 THR A CA 1
ATOM 841 C C . THR A 1 113 ? -1.856 -13.781 -8.719 1 85.06 113 THR A C 1
ATOM 843 O O . THR A 1 113 ? -3.07 -13.688 -8.531 1 85.06 113 THR A O 1
ATOM 846 N N . PHE A 1 114 ? -1.087 -12.789 -9.148 1 84 114 PHE A N 1
ATOM 847 C CA . PHE A 1 114 ? -1.682 -11.477 -9.352 1 84 114 PHE A CA 1
ATOM 848 C C . PHE A 1 114 ? -2.17 -11.328 -10.789 1 84 114 PHE A C 1
ATOM 850 O O . PHE A 1 114 ? -1.469 -11.703 -11.734 1 84 114 PHE A O 1
ATOM 857 N N . CYS A 1 115 ? -3.35 -10.828 -10.852 1 81.06 115 CYS A N 1
ATOM 858 C CA . CYS A 1 115 ? -3.963 -10.484 -12.133 1 81.06 115 CYS A CA 1
ATOM 859 C C . CYS A 1 115 ? -4.234 -8.984 -12.219 1 81.06 115 CYS A C 1
ATOM 861 O O . CYS A 1 115 ? -5.129 -8.469 -11.547 1 81.06 115 CYS A O 1
ATOM 863 N N . MET A 1 116 ? -3.371 -8.328 -12.93 1 77.06 116 MET A N 1
ATOM 864 C CA . MET A 1 116 ? -3.586 -6.898 -13.148 1 77.06 116 MET A CA 1
ATOM 865 C C . MET A 1 116 ? -3.984 -6.625 -14.594 1 77.06 116 MET A C 1
ATOM 867 O O . MET A 1 116 ? -3.195 -6.848 -15.516 1 77.06 116 MET A O 1
ATOM 871 N N . LEU A 1 117 ? -5.246 -6.41 -14.828 1 70.75 117 LEU A N 1
ATOM 872 C CA . LEU A 1 117 ? -5.762 -6.152 -16.172 1 70.75 117 LEU A CA 1
ATOM 873 C C . LEU A 1 117 ? -6.324 -4.738 -16.266 1 70.75 117 LEU A C 1
ATOM 875 O O . LEU A 1 117 ? -6.883 -4.215 -15.305 1 70.75 117 LEU A O 1
ATOM 879 N N . GLY A 1 118 ? -5.934 -4.078 -17.297 1 65.5 118 GLY A N 1
ATOM 880 C CA . GLY A 1 118 ? -6.578 -2.797 -17.531 1 65.5 118 GLY A CA 1
ATOM 881 C C . GLY A 1 118 ? -8.078 -2.908 -17.734 1 65.5 118 GLY A C 1
ATOM 882 O O . GLY A 1 118 ? -8.594 -3.992 -18.016 1 65.5 118 GLY A O 1
ATOM 883 N N . ASP A 1 119 ? -8.727 -1.853 -17.453 1 61.38 119 ASP A N 1
ATOM 884 C CA . ASP A 1 119 ? -10.18 -1.813 -17.547 1 61.38 119 ASP A CA 1
ATOM 885 C C . ASP A 1 119 ? -10.664 -2.381 -18.875 1 61.38 119 ASP A C 1
ATOM 887 O O . ASP A 1 119 ? -11.617 -3.158 -18.922 1 61.38 119 ASP A O 1
ATOM 891 N N . GLU A 1 120 ? -10.047 -1.976 -19.875 1 61.53 120 GLU A N 1
ATOM 892 C CA . GLU A 1 120 ? -10.5 -2.359 -21.203 1 61.53 120 GLU A CA 1
ATOM 893 C C . GLU A 1 120 ? -10.438 -3.873 -21.406 1 61.53 120 GLU A C 1
ATOM 895 O O . GLU A 1 120 ? -11.32 -4.465 -22.016 1 61.53 120 GLU A O 1
ATOM 900 N N . ARG A 1 121 ? -9.586 -4.43 -20.828 1 65.12 121 ARG A N 1
ATOM 901 C CA . ARG A 1 121 ? -9.398 -5.867 -21.016 1 65.12 121 ARG A CA 1
ATOM 902 C C . ARG A 1 121 ? -10.336 -6.664 -20.125 1 65.12 121 ARG A C 1
ATOM 904 O O . ARG A 1 121 ? -10.773 -7.758 -20.5 1 65.12 121 ARG A O 1
ATOM 911 N N . LEU A 1 122 ? -10.594 -6.043 -19.016 1 67.75 122 LEU A N 1
ATOM 912 C CA . LEU A 1 122 ? -11.414 -6.762 -18.047 1 67.75 122 LEU A CA 1
ATOM 913 C C . LEU A 1 122 ? -12.836 -6.945 -18.562 1 67.75 122 LEU A C 1
ATOM 915 O O . LEU A 1 122 ? -13.531 -7.879 -18.156 1 67.75 122 LEU A O 1
ATOM 919 N N . THR A 1 123 ? -13.117 -6.074 -19.516 1 65.94 123 THR A N 1
ATOM 920 C CA . THR A 1 123 ? -14.5 -6.078 -20 1 65.94 123 THR A CA 1
ATOM 921 C C . THR A 1 123 ? -14.633 -6.93 -21.266 1 65.94 123 THR A C 1
ATOM 923 O O . THR A 1 123 ? -15.742 -7.203 -21.719 1 65.94 123 THR A O 1
ATOM 926 N N . GLU A 1 124 ? -13.547 -7.246 -21.797 1 71.25 124 GLU A N 1
ATOM 927 C CA . GLU A 1 124 ? -13.586 -8.102 -22.969 1 71.25 124 GLU A CA 1
ATOM 928 C C . GLU A 1 124 ? -13.922 -9.547 -22.594 1 71.25 124 GLU A C 1
ATOM 930 O O . GLU A 1 124 ? -13.305 -10.117 -21.703 1 71.25 124 GLU A O 1
ATOM 935 N N . SER A 1 125 ? -14.922 -9.969 -23.359 1 68.81 125 SER A N 1
ATOM 936 C CA . SER A 1 125 ? -15.375 -11.328 -23.125 1 68.81 125 SER A CA 1
ATOM 937 C C . SER A 1 125 ? -14.25 -12.336 -23.312 1 68.81 125 SER A C 1
ATOM 939 O O . SER A 1 125 ? -13.477 -12.234 -24.281 1 68.81 125 SER A O 1
ATOM 941 N N . GLY A 1 126 ? -13.977 -13.117 -22.297 1 75.88 126 GLY A N 1
ATOM 942 C CA . GLY A 1 126 ? -13.039 -14.219 -22.438 1 75.88 126 GLY A CA 1
ATOM 943 C C . GLY A 1 126 ? -11.672 -13.914 -21.844 1 75.88 126 GLY A C 1
ATOM 944 O O . GLY A 1 126 ? -10.828 -14.805 -21.719 1 75.88 126 GLY A O 1
ATOM 945 N N . THR A 1 127 ? -11.547 -12.664 -21.531 1 79.56 127 THR A N 1
ATOM 946 C CA . THR A 1 127 ? -10.234 -12.289 -21.031 1 79.56 127 THR A CA 1
ATOM 947 C C . THR A 1 127 ? -9.953 -12.984 -19.703 1 79.56 127 THR A C 1
ATOM 949 O O . THR A 1 127 ? -8.875 -13.547 -19.5 1 79.56 127 THR A O 1
ATOM 952 N N . LEU A 1 128 ? -10.93 -13 -18.844 1 83.38 128 LEU A N 1
ATOM 953 C CA . LEU A 1 128 ? -10.719 -13.562 -17.5 1 83.38 128 LEU A CA 1
ATOM 954 C C . LEU A 1 128 ? -10.555 -15.078 -17.578 1 83.38 128 LEU A C 1
ATOM 956 O O . LEU A 1 128 ? -9.586 -15.625 -17.047 1 83.38 128 LEU A O 1
ATOM 960 N N . PRO A 1 129 ? -11.422 -15.75 -18.328 1 80.69 129 PRO A N 1
ATOM 961 C CA . PRO A 1 129 ? -11.227 -17.203 -18.453 1 80.69 129 PRO A CA 1
ATOM 962 C C . PRO A 1 129 ? -9.891 -17.562 -19.094 1 80.69 129 PRO A C 1
ATOM 964 O O . PRO A 1 129 ? -9.25 -18.531 -18.703 1 80.69 129 PRO A O 1
ATOM 967 N N . LYS A 1 130 ? -9.547 -16.797 -20.062 1 77.19 130 LYS A N 1
ATOM 968 C CA . LYS A 1 130 ? -8.273 -17.031 -20.719 1 77.19 130 LYS A CA 1
ATOM 969 C C . LYS A 1 130 ? -7.109 -16.859 -19.75 1 77.19 130 LYS A C 1
ATOM 971 O O . LYS A 1 130 ? -6.195 -17.688 -19.719 1 77.19 130 LYS A O 1
ATOM 976 N N . PHE A 1 131 ? -7.156 -15.867 -18.969 1 80.5 131 PHE A N 1
ATOM 977 C CA . PHE A 1 131 ? -6.113 -15.625 -17.984 1 80.5 131 PHE A CA 1
ATOM 978 C C . PHE A 1 131 ? -6.004 -16.797 -17.016 1 80.5 131 PHE A C 1
ATOM 980 O O . PHE A 1 131 ? -4.906 -17.281 -16.734 1 80.5 131 PHE A O 1
ATOM 987 N N . LEU A 1 132 ? -7.113 -17.141 -16.5 1 83 132 LEU A N 1
ATOM 988 C CA . LEU A 1 132 ? -7.129 -18.203 -15.5 1 83 132 LEU A CA 1
ATOM 989 C C . LEU A 1 132 ? -6.578 -19.5 -16.062 1 83 132 LEU A C 1
ATOM 991 O O . LEU A 1 132 ? -5.848 -20.219 -15.383 1 83 132 LEU A O 1
ATOM 995 N N . ARG A 1 133 ? -6.922 -19.703 -17.234 1 75.31 133 ARG A N 1
ATOM 996 C CA . ARG A 1 133 ? -6.43 -20.906 -17.906 1 75.31 133 ARG A CA 1
ATOM 997 C C . ARG A 1 133 ? -4.926 -20.828 -18.141 1 75.31 133 ARG A C 1
ATOM 999 O O . ARG A 1 133 ? -4.191 -21.766 -17.812 1 75.31 133 ARG A O 1
ATOM 1006 N N . GLU A 1 134 ? -4.527 -19.734 -18.672 1 71.81 134 GLU A N 1
ATOM 1007 C CA . GLU A 1 134 ? -3.127 -19.547 -19.047 1 71.81 134 GLU A CA 1
ATOM 1008 C C . GLU A 1 134 ? -2.229 -19.562 -17.812 1 71.81 134 GLU A C 1
ATOM 1010 O O . GLU A 1 134 ? -1.084 -20.016 -17.875 1 71.81 134 GLU A O 1
ATOM 1015 N N . HIS A 1 135 ? -2.811 -19.188 -16.734 1 75 135 HIS A N 1
ATOM 1016 C CA . HIS A 1 135 ? -1.99 -19.078 -15.523 1 75 135 HIS A CA 1
ATOM 1017 C C . HIS A 1 135 ? -2.344 -20.172 -14.516 1 75 135 HIS A C 1
ATOM 1019 O O . HIS A 1 135 ? -1.887 -20.125 -13.367 1 75 135 HIS A O 1
ATOM 1025 N N . MET A 1 136 ? -3.133 -21.031 -14.93 1 78.31 136 MET A N 1
ATOM 1026 C CA . MET A 1 136 ? -3.459 -22.219 -14.156 1 78.31 136 MET A CA 1
ATOM 1027 C C . MET A 1 136 ? -4.02 -21.844 -12.789 1 78.31 136 MET A C 1
ATOM 1029 O O . MET A 1 136 ? -3.535 -22.328 -11.766 1 78.31 136 MET A O 1
ATOM 1033 N N . CYS A 1 137 ? -5.012 -21.078 -12.82 1 86.5 137 CYS A N 1
ATOM 1034 C CA . CYS A 1 137 ? -5.668 -20.656 -11.586 1 86.5 137 CYS A CA 1
ATOM 1035 C C . CYS A 1 137 ? -7.008 -21.359 -11.414 1 86.5 137 CYS A C 1
ATOM 1037 O O . CYS A 1 137 ? -7.805 -21.422 -12.352 1 86.5 137 CYS A O 1
ATOM 1039 N N . ASP A 1 138 ? -7.223 -21.844 -10.211 1 89.25 138 ASP A N 1
ATOM 1040 C CA . ASP A 1 138 ? -8.438 -22.578 -9.891 1 89.25 138 ASP A CA 1
ATOM 1041 C C . ASP A 1 138 ? -9.594 -21.625 -9.578 1 89.25 138 ASP A C 1
ATOM 1043 O O . ASP A 1 138 ? -10.758 -22.031 -9.586 1 89.25 138 ASP A O 1
ATOM 1047 N N . GLY A 1 139 ? -9.312 -20.438 -9.289 1 93.31 139 GLY A N 1
ATOM 1048 C CA . GLY A 1 139 ? -10.312 -19.453 -8.898 1 93.31 139 GLY A CA 1
ATOM 1049 C C . GLY A 1 139 ? -9.797 -18.031 -8.938 1 93.31 139 GLY A C 1
ATOM 1050 O O . GLY A 1 139 ? -8.617 -17.797 -9.195 1 93.31 139 GLY A O 1
ATOM 1051 N N . LEU A 1 140 ? -10.844 -17.125 -8.672 1 93.88 140 LEU A N 1
ATOM 1052 C CA . LEU A 1 140 ? -10.539 -15.703 -8.812 1 93.88 140 LEU A CA 1
ATOM 1053 C C . LEU A 1 140 ? -11.039 -14.922 -7.605 1 93.88 140 LEU A C 1
ATOM 1055 O O . LEU A 1 140 ? -12.234 -14.898 -7.324 1 93.88 140 LEU A O 1
ATOM 1059 N N . LEU A 1 141 ? -10.062 -14.367 -6.895 1 95.81 141 LEU A N 1
ATOM 1060 C CA . LEU A 1 141 ? -10.383 -13.344 -5.91 1 95.81 141 LEU A CA 1
ATOM 1061 C C . LEU A 1 141 ? -10.422 -11.961 -6.555 1 95.81 141 LEU A C 1
ATOM 1063 O O . LEU A 1 141 ? -9.594 -11.648 -7.406 1 95.81 141 LEU A O 1
ATOM 1067 N N . ILE A 1 142 ? -11.438 -11.164 -6.16 1 92.69 142 ILE A N 1
ATOM 1068 C CA . ILE A 1 142 ? -11.602 -9.867 -6.812 1 92.69 142 ILE A CA 1
ATOM 1069 C C . ILE A 1 142 ? -11.617 -8.766 -5.762 1 92.69 142 ILE A C 1
ATOM 1071 O O . ILE A 1 142 ? -12.547 -8.672 -4.953 1 92.69 142 ILE A O 1
ATOM 1075 N N . ASP A 1 143 ? -10.562 -8.008 -5.75 1 90.25 143 ASP A N 1
ATOM 1076 C CA . ASP A 1 143 ? -10.484 -6.809 -4.922 1 90.25 143 ASP A CA 1
ATOM 1077 C C . ASP A 1 143 ? -10.555 -5.547 -5.773 1 90.25 143 ASP A C 1
ATOM 1079 O O . ASP A 1 143 ? -9.523 -4.996 -6.164 1 90.25 143 ASP A O 1
ATOM 1083 N N . TYR A 1 144 ? -11.766 -5.129 -5.977 1 77.31 144 TYR A N 1
ATOM 1084 C CA . TYR A 1 144 ? -12.055 -4.031 -6.895 1 77.31 144 TYR A CA 1
ATOM 1085 C C . TYR A 1 144 ? -12.656 -2.844 -6.152 1 77.31 144 TYR A C 1
ATOM 1087 O O . TYR A 1 144 ? -13.805 -2.9 -5.699 1 77.31 144 TYR A O 1
ATOM 1095 N N . ASN A 1 145 ? -11.844 -1.799 -5.996 1 72.5 145 ASN A N 1
ATOM 1096 C CA . ASN A 1 145 ? -12.242 -0.653 -5.188 1 72.5 145 ASN A CA 1
ATOM 1097 C C . ASN A 1 145 ? -13 0.382 -6.016 1 72.5 145 ASN A C 1
ATOM 1099 O O . ASN A 1 145 ? -12.977 1.573 -5.703 1 72.5 145 ASN A O 1
ATOM 1103 N N . LEU A 1 146 ? -13.5 0.065 -7.102 1 70.44 146 LEU A N 1
ATOM 1104 C CA . LEU A 1 146 ? -14.352 0.893 -7.953 1 70.44 146 LEU A CA 1
ATOM 1105 C C . LEU A 1 146 ? -15.68 0.201 -8.234 1 70.44 146 LEU A C 1
ATOM 1107 O O . LEU A 1 146 ? -15.945 -0.883 -7.707 1 70.44 146 LEU A O 1
ATOM 1111 N N . ARG A 1 147 ? -16.422 0.895 -8.922 1 69.81 147 ARG A N 1
ATOM 1112 C CA . ARG A 1 147 ? -17.625 0.249 -9.43 1 69.81 147 ARG A CA 1
ATOM 1113 C C . ARG A 1 147 ? -17.281 -0.946 -10.312 1 69.81 147 ARG A C 1
ATOM 1115 O O . ARG A 1 147 ? -16.453 -0.835 -11.219 1 69.81 147 ARG A O 1
ATOM 1122 N N . ILE A 1 148 ? -17.891 -1.947 -10.047 1 75.25 148 ILE A N 1
ATOM 1123 C CA . ILE A 1 148 ? -17.641 -3.172 -10.797 1 75.25 148 ILE A CA 1
ATOM 1124 C C . ILE A 1 148 ? -18.312 -3.092 -12.164 1 75.25 148 ILE A C 1
ATOM 1126 O O . ILE A 1 148 ? -19.531 -2.896 -12.242 1 75.25 148 ILE A O 1
ATOM 1130 N N . PRO A 1 149 ? -17.594 -3.24 -13.203 1 76.69 149 PRO A N 1
ATOM 1131 C CA . PRO A 1 149 ? -18.25 -3.246 -14.523 1 76.69 149 PRO A CA 1
ATOM 1132 C C . PRO A 1 149 ? -19.172 -4.445 -14.719 1 76.69 149 PRO A C 1
ATOM 1134 O O . PRO A 1 149 ? -18.781 -5.582 -14.438 1 76.69 149 PRO A O 1
ATOM 1137 N N . GLN A 1 150 ? -20.328 -4.195 -15.188 1 81.81 150 GLN A N 1
ATOM 1138 C CA . GLN A 1 150 ? -21.328 -5.242 -15.383 1 81.81 150 GLN A CA 1
ATOM 1139 C C . GLN A 1 150 ? -20.797 -6.344 -16.297 1 81.81 150 GLN A C 1
ATOM 1141 O O . GLN A 1 150 ? -21.016 -7.531 -16.031 1 81.81 150 GLN A O 1
ATOM 1146 N N . PRO A 1 151 ? -20.047 -5.984 -17.328 1 83.06 151 PRO A N 1
ATOM 1147 C CA . PRO A 1 151 ? -19.516 -7.043 -18.188 1 83.06 151 PRO A CA 1
ATOM 1148 C C . PRO A 1 151 ? -18.609 -8.016 -17.438 1 83.06 151 PRO A C 1
ATOM 1150 O O . PRO A 1 151 ? -18.531 -9.195 -17.797 1 83.06 151 PRO A O 1
ATOM 1153 N N . MET A 1 152 ? -17.969 -7.5 -16.422 1 82.19 152 MET A N 1
ATOM 1154 C CA . MET A 1 152 ? -17.125 -8.375 -15.617 1 82.19 152 MET A CA 1
ATOM 1155 C C . MET A 1 152 ? -17.969 -9.391 -14.844 1 82.19 152 MET A C 1
ATOM 1157 O O . MET A 1 152 ? -17.641 -10.578 -14.805 1 82.19 152 MET A O 1
ATOM 1161 N N . ILE A 1 153 ? -19 -8.945 -14.32 1 85.12 153 ILE A N 1
ATOM 1162 C CA . ILE A 1 153 ? -19.906 -9.812 -13.586 1 85.12 153 ILE A CA 1
ATOM 1163 C C . ILE A 1 153 ? -20.5 -10.852 -14.531 1 85.12 153 ILE A C 1
ATOM 116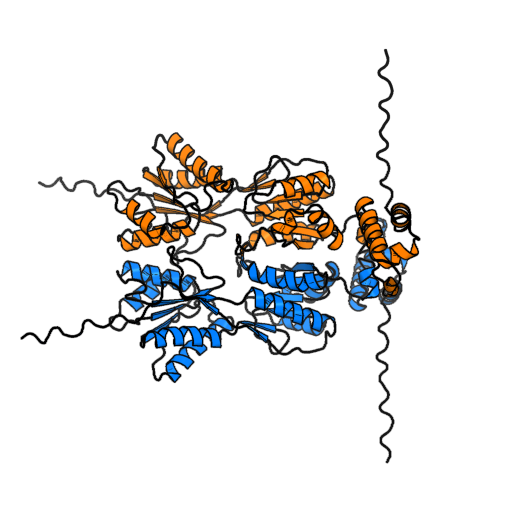5 O O . ILE A 1 153 ? -20.547 -12.039 -14.203 1 85.12 153 ILE A O 1
ATOM 1169 N N . ASP A 1 154 ? -20.875 -10.391 -15.672 1 86.06 154 ASP A N 1
ATOM 1170 C CA . ASP A 1 154 ? -21.484 -11.273 -16.672 1 86.06 154 ASP A CA 1
ATOM 1171 C C . ASP A 1 154 ? -20.5 -12.352 -17.109 1 86.06 154 ASP A C 1
ATOM 1173 O O . ASP A 1 154 ? -20.875 -13.508 -17.297 1 86.06 154 ASP A O 1
ATOM 1177 N N . SER A 1 155 ? -19.297 -11.922 -17.297 1 84.12 155 SER A N 1
ATOM 1178 C CA . SER A 1 155 ? -18.266 -12.867 -17.719 1 84.12 155 SER A CA 1
ATOM 1179 C C . SER A 1 155 ? -18.047 -13.953 -16.656 1 84.12 155 SER A C 1
ATOM 1181 O O . SER A 1 155 ? -17.922 -15.133 -17 1 84.12 155 SER A O 1
ATOM 1183 N N . ILE A 1 156 ? -18.047 -13.609 -15.453 1 87 156 ILE A N 1
ATOM 1184 C CA . ILE A 1 156 ? -17.844 -14.539 -14.352 1 87 156 ILE A CA 1
ATOM 1185 C C . ILE A 1 156 ? -18.984 -15.547 -14.297 1 87 156 ILE A C 1
ATOM 1187 O O . ILE A 1 156 ? -18.75 -16.75 -14.141 1 87 156 ILE A O 1
ATOM 1191 N N . ARG A 1 157 ? -20.156 -15.094 -14.508 1 85.38 157 ARG A N 1
ATOM 1192 C CA . ARG A 1 157 ? -21.344 -15.945 -14.477 1 85.38 157 ARG A CA 1
ATOM 1193 C C . ARG A 1 157 ? -21.391 -16.875 -15.688 1 85.38 157 ARG A C 1
ATOM 1195 O O . ARG A 1 157 ? -21.609 -18.078 -15.539 1 85.38 157 ARG A O 1
ATOM 1202 N N . ARG A 1 158 ? -21.156 -16.297 -16.812 1 84.25 158 ARG A N 1
ATOM 1203 C CA . ARG A 1 158 ? -21.25 -17.031 -18.062 1 84.25 158 ARG A CA 1
ATOM 1204 C C . ARG A 1 158 ? -20.25 -18.188 -18.094 1 84.25 158 ARG A C 1
ATOM 1206 O O . ARG A 1 158 ? -20.578 -19.281 -18.562 1 84.25 158 ARG A O 1
ATOM 1213 N N . HIS A 1 159 ? -19.125 -17.938 -17.562 1 84.44 159 HIS A N 1
ATOM 1214 C CA . HIS A 1 159 ? -18.062 -18.938 -17.641 1 84.44 159 HIS A CA 1
ATOM 1215 C C . HIS A 1 159 ? -17.938 -19.734 -16.344 1 84.44 159 HIS A C 1
ATOM 1217 O O . HIS A 1 159 ? -17.016 -20.531 -16.188 1 84.44 159 HIS A O 1
ATOM 1223 N N . ARG A 1 160 ? -18.844 -19.453 -15.414 1 84.44 160 ARG A N 1
ATOM 1224 C CA . ARG A 1 160 ? -18.922 -20.172 -14.148 1 84.44 160 ARG A CA 1
ATOM 1225 C C . ARG A 1 160 ? -17.578 -20.141 -13.43 1 84.44 160 ARG A C 1
ATOM 1227 O O . ARG A 1 160 ? -17.109 -21.172 -12.938 1 84.44 160 ARG A O 1
ATOM 1234 N N . ILE A 1 161 ? -16.984 -18.969 -13.445 1 89.31 161 ILE A N 1
ATOM 1235 C CA . ILE A 1 161 ? -15.711 -18.781 -12.766 1 89.31 161 ILE A CA 1
ATOM 1236 C C . ILE A 1 161 ? -15.922 -18.766 -11.258 1 89.31 161 ILE A C 1
ATOM 1238 O O . ILE A 1 161 ? -16.75 -18.016 -10.742 1 89.31 161 ILE A O 1
ATOM 1242 N N . PRO A 1 162 ? -15.258 -19.719 -10.547 1 94.5 162 PRO A N 1
ATOM 1243 C CA . PRO A 1 162 ? -15.266 -19.547 -9.086 1 94.5 162 PRO A CA 1
ATOM 1244 C C . PRO A 1 162 ? -14.656 -18.219 -8.648 1 94.5 162 PRO A C 1
ATOM 1246 O O . PRO A 1 162 ? -13.445 -18.031 -8.758 1 94.5 162 PRO A O 1
ATOM 1249 N N . ALA A 1 163 ? -15.547 -17.344 -8.164 1 95.12 163 ALA A N 1
ATOM 1250 C CA . ALA A 1 163 ? -15.086 -16 -7.828 1 95.12 163 ALA A CA 1
ATOM 1251 C C . ALA A 1 163 ? -15.594 -15.578 -6.449 1 95.12 163 ALA A C 1
ATOM 1253 O O . ALA A 1 163 ? -16.719 -15.922 -6.059 1 95.12 163 ALA A O 1
ATOM 1254 N N . VAL A 1 164 ? -14.758 -14.883 -5.742 1 96.94 164 VAL A N 1
ATOM 1255 C CA . VAL A 1 164 ? -15.102 -14.273 -4.461 1 96.94 164 VAL A CA 1
ATOM 1256 C C . VAL A 1 164 ? -14.734 -12.797 -4.473 1 96.94 164 VAL A C 1
ATOM 1258 O O . VAL A 1 164 ? -13.617 -12.43 -4.844 1 96.94 164 VAL A O 1
ATOM 1261 N N . TRP A 1 165 ? -15.68 -12.023 -4.105 1 94.88 165 TRP A N 1
ATOM 1262 C CA . TRP A 1 165 ? -15.469 -10.578 -4.055 1 94.88 165 TRP A CA 1
ATOM 1263 C C . TRP A 1 165 ? -14.953 -10.148 -2.686 1 94.88 165 TRP A C 1
ATOM 1265 O O . TRP A 1 165 ? -15.461 -10.602 -1.655 1 94.88 165 TRP A O 1
ATOM 1275 N N . ILE A 1 166 ? -13.922 -9.305 -2.76 1 94.88 166 ILE A N 1
ATOM 1276 C CA . ILE A 1 166 ? -13.359 -8.727 -1.545 1 94.88 166 ILE A CA 1
ATOM 1277 C C . ILE A 1 166 ? -13.633 -7.227 -1.515 1 94.88 166 ILE A C 1
ATOM 1279 O O . ILE A 1 166 ? -13.469 -6.539 -2.525 1 94.88 166 ILE A O 1
ATOM 1283 N N . ASN A 1 167 ? -14.031 -6.703 -0.376 1 91.25 167 ASN A N 1
ATOM 1284 C CA . ASN A 1 167 ? -14.289 -5.281 -0.182 1 91.25 167 ASN A CA 1
ATOM 1285 C C . ASN A 1 167 ? -15.391 -4.781 -1.116 1 91.25 167 ASN A C 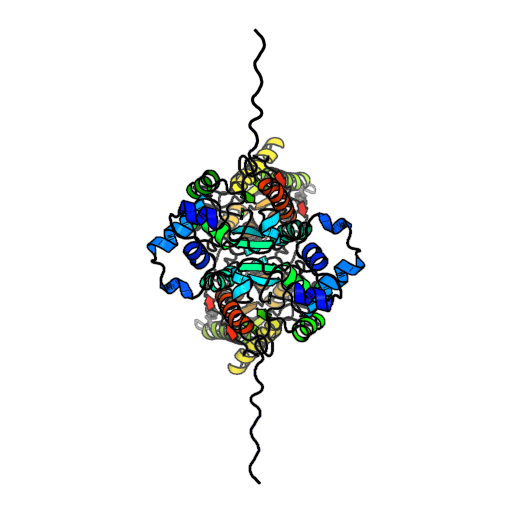1
ATOM 1287 O O . ASN A 1 167 ? -15.297 -3.672 -1.649 1 91.25 167 ASN A O 1
ATOM 1291 N N . SER A 1 168 ? -16.266 -5.629 -1.452 1 89.31 168 SER A N 1
ATOM 1292 C CA . SER A 1 168 ? -17.453 -5.355 -2.258 1 89.31 168 SER A CA 1
ATOM 1293 C C . SER A 1 168 ? -18.688 -6.039 -1.678 1 89.31 168 SER A C 1
ATOM 1295 O O . SER A 1 168 ? -18.609 -7.18 -1.216 1 89.31 168 SER A O 1
ATOM 1297 N N . LYS A 1 169 ? -19.719 -5.332 -1.718 1 88.81 169 LYS A N 1
ATOM 1298 C CA . LYS A 1 169 ? -20.969 -5.91 -1.238 1 88.81 169 LYS A CA 1
ATOM 1299 C C . LYS A 1 169 ? -21.766 -6.504 -2.389 1 88.81 169 LYS A C 1
ATOM 1301 O O . LYS A 1 169 ? -22.203 -5.781 -3.289 1 88.81 169 LYS A O 1
ATOM 1306 N N . GLN A 1 170 ? -21.875 -7.812 -2.371 1 89.88 170 GLN A N 1
ATOM 1307 C CA . GLN A 1 170 ? -22.656 -8.578 -3.338 1 89.88 170 GLN A CA 1
ATOM 1308 C C . GLN A 1 170 ? -23.688 -9.461 -2.639 1 89.88 170 GLN A C 1
ATOM 1310 O O . GLN A 1 170 ? -23.672 -9.586 -1.411 1 89.88 170 GLN A O 1
ATOM 1315 N N . GLU A 1 171 ? -24.609 -10.008 -3.445 1 91.94 171 GLU A N 1
ATOM 1316 C CA . GLU A 1 171 ? -25.625 -10.891 -2.881 1 91.94 171 GLU A CA 1
ATOM 1317 C C . GLU A 1 171 ? -25 -12.172 -2.34 1 91.94 171 GLU A C 1
ATOM 1319 O O . GLU A 1 171 ? -25.516 -12.766 -1.392 1 91.94 171 GLU A O 1
ATOM 1324 N N . ALA A 1 172 ? -23.984 -12.555 -2.971 1 95.25 172 ALA A N 1
ATOM 1325 C CA . ALA A 1 172 ? -23.281 -13.773 -2.568 1 95.25 172 ALA A CA 1
ATOM 1326 C C . ALA A 1 172 ? -21.812 -13.703 -2.924 1 95.25 172 ALA A C 1
ATOM 1328 O O . ALA A 1 172 ? -21.391 -12.812 -3.666 1 95.25 172 ALA A O 1
ATOM 1329 N N . ASP A 1 173 ? -21.016 -14.555 -2.287 1 96.69 173 ASP A N 1
ATOM 1330 C CA . ASP A 1 173 ? -19.625 -14.812 -2.66 1 96.69 173 ASP A CA 1
ATOM 1331 C C . ASP A 1 173 ? -18.766 -13.562 -2.453 1 96.69 173 ASP A C 1
ATOM 1333 O O . ASP A 1 173 ? -18.016 -13.172 -3.342 1 96.69 173 ASP A O 1
ATOM 1337 N N . CYS A 1 174 ? -19.016 -12.961 -1.247 1 96.69 174 CYS A N 1
ATOM 1338 C CA . CYS A 1 174 ? -18.219 -11.773 -0.976 1 96.69 174 CYS A CA 1
ATOM 1339 C C . CYS A 1 174 ? -17.891 -11.672 0.509 1 96.69 174 CYS A C 1
ATOM 1341 O O . CYS A 1 174 ? -18.625 -12.188 1.351 1 96.69 174 CYS A O 1
ATOM 1343 N N . VAL A 1 175 ? -16.766 -11.102 0.791 1 97.62 175 VAL A N 1
ATOM 1344 C CA . VAL A 1 175 ? -16.312 -10.672 2.111 1 97.62 175 VAL A CA 1
ATOM 1345 C C . VAL A 1 175 ? -16.094 -9.156 2.113 1 97.62 175 VAL A C 1
ATOM 1347 O O . VAL A 1 175 ? -15.391 -8.625 1.252 1 97.62 175 VAL A O 1
ATOM 1350 N N . HIS A 1 176 ? -16.75 -8.5 2.986 1 95.44 176 HIS A N 1
ATOM 1351 C CA . HIS A 1 176 ? -16.594 -7.051 3.012 1 95.44 176 HIS A CA 1
ATOM 1352 C C . HIS A 1 176 ? -16.562 -6.527 4.445 1 95.44 176 HIS A C 1
ATOM 1354 O O . HIS A 1 176 ? -17.156 -7.117 5.344 1 95.44 176 HIS A O 1
ATOM 1360 N N . PRO A 1 177 ? -15.875 -5.445 4.637 1 95.81 177 PRO A N 1
ATOM 1361 C CA . PRO A 1 177 ? -15.945 -4.809 5.953 1 95.81 177 PRO A CA 1
ATOM 1362 C C . PRO A 1 177 ? -17.344 -4.293 6.289 1 95.81 177 PRO A C 1
ATOM 1364 O O . PRO A 1 177 ? -18.094 -3.906 5.387 1 95.81 177 PRO A O 1
ATOM 1367 N N . ASN A 1 178 ? -17.719 -4.34 7.492 1 97.62 178 ASN A N 1
ATOM 1368 C CA . ASN A 1 178 ? -18.984 -3.797 7.957 1 97.62 178 ASN A CA 1
ATOM 1369 C C . ASN A 1 178 ? -18.891 -2.305 8.266 1 97.62 178 ASN A C 1
ATOM 1371 O O . ASN A 1 178 ? -18.812 -1.909 9.43 1 97.62 178 ASN A O 1
ATOM 1375 N N . ASP A 1 179 ? -19 -1.55 7.246 1 96.38 179 ASP A N 1
ATOM 1376 C CA . ASP A 1 179 ? -18.766 -0.111 7.336 1 96.38 179 ASP A CA 1
ATOM 1377 C C . ASP A 1 179 ? -19.859 0.572 8.148 1 96.38 179 ASP A C 1
ATOM 1379 O O . ASP A 1 179 ? -19.609 1.557 8.844 1 96.38 179 ASP A O 1
ATOM 1383 N N . PHE A 1 180 ? -21.047 0.091 8.062 1 97.31 180 PHE A N 1
ATOM 1384 C CA . PHE A 1 180 ? -22.141 0.654 8.836 1 97.31 180 PHE A CA 1
ATOM 1385 C C . PHE A 1 180 ? -21.859 0.535 10.328 1 97.31 180 PHE A C 1
ATOM 1387 O O . PHE A 1 180 ? -21.922 1.529 11.062 1 97.31 180 PHE A O 1
ATOM 1394 N N . GLU A 1 181 ? -21.531 -0.64 10.703 1 98.25 181 GLU A N 1
ATOM 1395 C CA . GLU A 1 181 ? -21.234 -0.886 12.109 1 98.25 181 GLU A CA 1
ATOM 1396 C C . GLU A 1 181 ? -20.031 -0.08 12.578 1 98.25 181 GLU A C 1
ATOM 1398 O O . GLU A 1 181 ? -19.984 0.4 13.711 1 98.25 181 GLU A O 1
ATOM 1403 N N . ALA A 1 182 ? -19.094 -0.004 11.727 1 98.31 182 ALA A N 1
ATOM 1404 C CA . ALA A 1 182 ? -17.891 0.752 12.07 1 98.31 182 ALA A CA 1
ATOM 1405 C C . ALA A 1 182 ? -18.219 2.219 12.328 1 98.31 182 ALA A C 1
ATOM 1407 O O . ALA A 1 182 ? -17.703 2.818 13.273 1 98.31 182 ALA A O 1
ATOM 1408 N N . ALA A 1 183 ? -19.031 2.756 11.492 1 98.06 183 ALA A N 1
ATOM 1409 C CA . ALA A 1 183 ? -19.406 4.152 11.664 1 98.06 183 ALA A CA 1
ATOM 1410 C C . ALA A 1 183 ? -20.25 4.34 12.93 1 98.06 183 ALA A C 1
ATOM 1412 O O . ALA A 1 183 ? -20.141 5.363 13.609 1 98.06 183 ALA A O 1
ATOM 1413 N N . GLU A 1 184 ? -21.062 3.355 13.203 1 98.56 184 GLU A N 1
ATOM 1414 C CA . GLU A 1 184 ? -21.781 3.377 14.477 1 98.56 184 GLU A CA 1
ATOM 1415 C C . GLU A 1 184 ? -20.812 3.43 15.656 1 98.56 184 GLU A C 1
ATOM 1417 O O . GLU A 1 184 ? -20.984 4.234 16.578 1 98.56 184 GLU A O 1
ATOM 1422 N N . GLN A 1 185 ? -19.844 2.615 15.578 1 98.56 185 GLN A N 1
ATOM 1423 C CA . GLN A 1 185 ? -18.844 2.529 16.641 1 98.56 185 GLN A CA 1
ATOM 1424 C C . GLN A 1 185 ? -18.109 3.855 16.828 1 98.56 185 GLN A C 1
ATOM 1426 O O . GLN A 1 185 ? -17.922 4.316 17.953 1 98.56 185 GLN A O 1
ATOM 1431 N N . ALA A 1 186 ? -17.75 4.434 15.727 1 98.38 186 ALA A N 1
ATOM 1432 C CA . ALA A 1 186 ? -17.062 5.715 15.766 1 98.38 186 ALA A CA 1
ATOM 1433 C C . ALA A 1 186 ? -17.922 6.789 16.406 1 98.38 186 ALA A C 1
ATOM 1435 O O . ALA A 1 186 ? -17.469 7.531 17.281 1 98.38 186 ALA A O 1
ATOM 1436 N N . THR A 1 187 ? -19.125 6.863 16 1 98.75 187 THR A N 1
ATOM 1437 C CA . THR A 1 187 ? -20.047 7.863 16.5 1 98.75 187 THR A CA 1
ATOM 1438 C C . THR A 1 187 ? -20.359 7.633 17.969 1 98.75 187 THR A C 1
ATOM 1440 O O . THR A 1 187 ? -20.344 8.578 18.766 1 98.75 187 THR A O 1
ATOM 1443 N N . GLN A 1 188 ? -20.594 6.406 18.344 1 98.69 188 GLN A N 1
ATOM 1444 C CA . GLN A 1 188 ? -20.875 6.055 19.734 1 98.69 188 GLN A CA 1
ATOM 1445 C C . GLN A 1 188 ? -19.703 6.418 20.641 1 98.69 188 GLN A C 1
ATOM 1447 O O . GLN A 1 188 ? -19.906 6.898 21.766 1 98.69 188 GLN A O 1
ATOM 1452 N N . HIS A 1 189 ? -18.516 6.133 20.141 1 98.56 189 HIS A N 1
ATOM 1453 C CA . HIS A 1 189 ? -17.312 6.488 20.891 1 98.56 189 HIS A CA 1
ATOM 1454 C C . HIS A 1 189 ? -17.312 7.973 21.25 1 98.56 189 HIS A C 1
ATOM 1456 O O . HIS A 1 189 ? -17.062 8.344 22.391 1 98.56 189 HIS A O 1
ATOM 1462 N N . LEU A 1 190 ? -17.625 8.805 20.312 1 98.5 190 LEU A N 1
ATOM 1463 C CA . LEU A 1 190 ? -17.625 10.25 20.516 1 98.5 190 LEU A CA 1
ATOM 1464 C C . LEU A 1 190 ? -18.766 10.68 21.406 1 98.5 190 LEU A C 1
ATOM 1466 O O . LEU A 1 190 ? -18.625 11.586 22.234 1 98.5 190 LEU A O 1
ATOM 1470 N N . LEU A 1 191 ? -19.922 10.023 21.297 1 98.44 191 LEU A N 1
ATOM 1471 C CA . LEU A 1 191 ? -21.047 10.297 22.172 1 98.44 191 LEU A CA 1
ATOM 1472 C C . LEU A 1 191 ? -20.703 9.961 23.625 1 98.44 191 LEU A C 1
ATOM 1474 O O . LEU A 1 191 ? -21.062 10.711 24.547 1 98.44 191 LEU A O 1
ATOM 1478 N N . GLN A 1 192 ? -20.031 8.859 23.781 1 98.19 192 GLN A N 1
ATOM 1479 C CA . GLN A 1 192 ? -19.625 8.422 25.125 1 98.19 192 GLN A CA 1
ATOM 1480 C C . GLN A 1 192 ? -18.625 9.406 25.734 1 98.19 192 GLN A C 1
ATOM 1482 O O . GLN A 1 192 ? -18.578 9.547 26.969 1 98.19 192 GLN A O 1
ATOM 1487 N N . LEU A 1 193 ? -17.906 10.086 24.922 1 97.94 193 LEU A N 1
ATOM 1488 C CA . LEU A 1 193 ? -16.953 11.094 25.375 1 97.94 193 LEU A CA 1
ATOM 1489 C C . LEU A 1 193 ? -17.656 12.414 25.672 1 97.94 193 LEU A C 1
ATOM 1491 O O . LEU A 1 193 ? -17.031 13.383 26.094 1 97.94 193 LEU A O 1
ATOM 1495 N N . GLY A 1 194 ? -18.938 12.516 25.359 1 97.75 194 GLY A N 1
ATOM 1496 C CA . GLY A 1 194 ? -19.734 13.672 25.734 1 97.75 194 GLY A CA 1
ATOM 1497 C C . GLY A 1 194 ? -20.047 14.586 24.578 1 97.75 194 GLY A C 1
ATOM 1498 O O . GLY A 1 194 ? -20.766 15.586 24.734 1 97.75 194 GLY A O 1
ATOM 1499 N N . HIS A 1 195 ? -19.594 14.273 23.375 1 97.88 195 HIS A N 1
ATOM 1500 C CA . HIS A 1 195 ? -19.875 15.109 22.203 1 97.88 195 HIS A CA 1
ATOM 1501 C C . HIS A 1 195 ? -21.328 14.969 21.766 1 97.88 195 HIS A C 1
ATOM 1503 O O . HIS A 1 195 ? -21.891 13.875 21.797 1 97.88 195 HIS A O 1
ATOM 1509 N N . ARG A 1 196 ? -21.859 16.047 21.359 1 97.5 196 ARG A N 1
ATOM 1510 C CA . ARG A 1 196 ? -23.25 16.031 20.906 1 97.5 196 ARG A CA 1
ATOM 1511 C C . ARG A 1 196 ? -23.375 16.625 19.5 1 97.5 196 ARG A C 1
ATOM 1513 O O . ARG A 1 196 ? -24.344 16.359 18.797 1 97.5 196 ARG A O 1
ATOM 1520 N N . LYS A 1 197 ? -22.453 17.516 19.156 1 97.38 197 LYS A N 1
ATOM 1521 C CA . LYS A 1 197 ? -22.328 18.016 17.797 1 97.38 197 LYS A CA 1
ATOM 1522 C C . LYS A 1 197 ? -21.172 17.344 17.062 1 97.38 197 LYS A C 1
ATOM 1524 O O . LYS A 1 197 ? -20.031 17.797 17.172 1 97.38 197 LYS A O 1
ATOM 1529 N N . ILE A 1 198 ? -21.531 16.281 16.328 1 97.94 198 ILE A N 1
ATOM 1530 C CA . ILE A 1 198 ? -20.547 15.461 15.633 1 97.94 198 ILE A CA 1
ATOM 1531 C C . ILE A 1 198 ? -20.812 15.516 14.133 1 97.94 198 ILE A C 1
ATOM 1533 O O . ILE A 1 198 ? -21.922 15.25 13.68 1 97.94 198 ILE A O 1
ATOM 1537 N N . ALA A 1 199 ? -19.781 15.93 13.398 1 97.31 199 ALA A N 1
ATOM 1538 C CA . ALA A 1 199 ? -19.906 15.961 11.945 1 97.31 199 ALA A CA 1
ATOM 1539 C C . ALA A 1 199 ? -19.219 14.758 11.305 1 97.31 199 ALA A C 1
ATOM 1541 O O . ALA A 1 199 ? -18.297 14.18 11.898 1 97.31 199 ALA A O 1
ATOM 1542 N N . TYR A 1 200 ? -19.719 14.375 10.156 1 96.44 200 TYR A N 1
ATOM 1543 C CA . TYR A 1 200 ? -19.109 13.344 9.305 1 96.44 200 TYR A CA 1
ATOM 1544 C C . TYR A 1 200 ? -18.719 13.914 7.953 1 96.44 200 TYR A C 1
ATOM 1546 O O . TYR A 1 200 ? -19.547 14.477 7.242 1 96.44 200 TYR A O 1
ATOM 1554 N N . ILE A 1 201 ? -17.406 13.742 7.668 1 92.5 201 ILE A N 1
ATOM 1555 C CA . ILE A 1 201 ? -16.953 14.148 6.348 1 92.5 201 ILE A CA 1
ATOM 1556 C C . ILE A 1 201 ? -17.078 12.992 5.367 1 92.5 201 ILE A C 1
ATOM 1558 O O . ILE A 1 201 ? -16.406 11.969 5.504 1 92.5 201 ILE A O 1
ATOM 1562 N N . ASP A 1 202 ? -17.938 13.188 4.41 1 86 202 ASP A N 1
ATOM 1563 C CA . ASP A 1 202 ? -18.203 12.141 3.434 1 86 202 ASP A CA 1
ATOM 1564 C C . ASP A 1 202 ? -17.172 12.148 2.309 1 86 202 ASP A C 1
ATOM 1566 O O . ASP A 1 202 ? -16.406 13.102 2.18 1 86 202 ASP A O 1
ATOM 1570 N N . PHE A 1 203 ? -17.125 10.836 1.63 1 70.38 203 PHE A N 1
ATOM 1571 C CA . PHE A 1 203 ? -16.172 10.602 0.545 1 70.38 203 PHE A CA 1
ATOM 1572 C C . PHE A 1 203 ? -16.453 11.531 -0.63 1 70.38 203 PHE A C 1
ATOM 1574 O O . PHE A 1 203 ? -17.609 11.68 -1.047 1 70.38 203 PHE A O 1
ATOM 1581 N N . ALA A 1 204 ? -15.422 12.531 -1.008 1 55.62 204 ALA A N 1
ATOM 1582 C CA . ALA A 1 204 ? -15.547 13.531 -2.068 1 55.62 204 ALA A CA 1
ATOM 1583 C C . ALA A 1 204 ? -15.68 12.867 -3.434 1 55.62 204 ALA A C 1
ATOM 1585 O O . ALA A 1 204 ? -16.266 13.438 -4.355 1 55.62 204 ALA A O 1
ATOM 1586 N N . ASN A 1 205 ? -15.102 11.719 -3.752 1 52.28 205 ASN A N 1
ATOM 1587 C CA . ASN A 1 205 ? -14.602 11.578 -5.117 1 52.28 205 ASN A CA 1
ATOM 1588 C C . ASN A 1 205 ? -15.734 11.352 -6.109 1 52.28 205 ASN A C 1
ATOM 1590 O O . ASN A 1 205 ? -15.648 11.773 -7.262 1 52.28 205 ASN A O 1
ATOM 1594 N N . GLN A 1 206 ? -16.641 10.203 -6.027 1 54.44 206 GLN A N 1
ATOM 1595 C CA . GLN A 1 206 ? -17.406 9.906 -7.238 1 54.44 206 GLN A CA 1
ATOM 1596 C C . GLN A 1 206 ? -18.906 9.984 -6.969 1 54.44 206 GLN A C 1
ATOM 1598 O O . GLN A 1 206 ? -19.547 8.969 -6.676 1 54.44 206 GLN A O 1
ATOM 1603 N N . PRO A 1 207 ? -19.328 11.258 -7.211 1 55.81 207 PRO A N 1
ATOM 1604 C CA . PRO A 1 207 ? -20.734 11.453 -6.855 1 55.81 207 PRO A CA 1
ATOM 1605 C C . PRO A 1 207 ? -21.672 10.453 -7.539 1 55.81 207 PRO A C 1
ATOM 1607 O O . PRO A 1 207 ? -22.719 10.102 -6.988 1 55.81 207 PRO A O 1
ATOM 1610 N N . ASP A 1 208 ? -21.25 9.961 -8.719 1 59.12 208 ASP A N 1
ATOM 1611 C CA . ASP A 1 208 ? -22.328 9.281 -9.422 1 59.12 208 ASP A CA 1
ATOM 1612 C C . ASP A 1 208 ? -22.406 7.809 -9.023 1 59.12 208 ASP A C 1
ATOM 1614 O O . ASP A 1 208 ? -23.469 7.199 -9.078 1 59.12 208 ASP A O 1
ATOM 1618 N N . ASP A 1 209 ? -21.391 7.242 -8.555 1 68 209 ASP A N 1
ATOM 1619 C CA . ASP A 1 209 ? -21.484 5.84 -8.164 1 68 209 ASP A CA 1
ATOM 1620 C C . ASP A 1 209 ? -20.391 5.484 -7.148 1 68 209 ASP A C 1
ATOM 1622 O O . ASP A 1 209 ? -19.422 4.801 -7.484 1 68 209 ASP A O 1
ATOM 1626 N N . PRO A 1 210 ? -20.672 5.852 -5.945 1 73.38 210 PRO A N 1
ATOM 1627 C CA . PRO A 1 210 ? -19.656 5.66 -4.918 1 73.38 210 PRO A CA 1
ATOM 1628 C C . PRO A 1 210 ? -19.547 4.207 -4.449 1 73.38 210 PRO A C 1
ATOM 1630 O O . PRO A 1 210 ? -20.484 3.428 -4.645 1 73.38 210 PRO A O 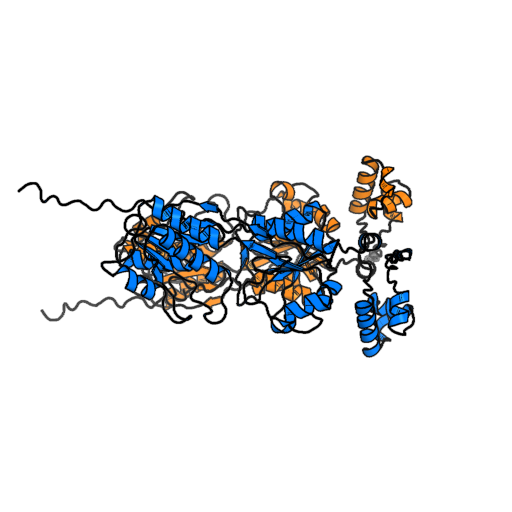1
ATOM 1633 N N . HIS A 1 211 ? -18.453 3.83 -3.967 1 81.94 211 HIS A N 1
ATOM 1634 C CA . HIS A 1 211 ? -18.234 2.562 -3.273 1 81.94 211 HIS A CA 1
ATOM 1635 C C . HIS A 1 211 ? -19.219 2.396 -2.123 1 81.94 211 HIS A C 1
ATOM 1637 O O . HIS A 1 211 ? -19.609 3.379 -1.482 1 81.94 211 HIS A O 1
ATOM 1643 N N . TYR A 1 212 ? -19.641 1.244 -1.829 1 86.75 212 TYR A N 1
ATOM 1644 C CA . TYR A 1 212 ? -20.656 0.992 -0.822 1 86.75 212 TYR A CA 1
ATOM 1645 C C . TYR A 1 212 ? -20.25 1.565 0.529 1 86.75 212 TYR A C 1
ATOM 1647 O O . TYR A 1 212 ? -21.109 1.942 1.335 1 86.75 212 TYR A O 1
ATOM 1655 N N . SER A 1 213 ? -18.969 1.571 0.805 1 90.75 213 SER A N 1
ATOM 1656 C CA . SER A 1 213 ? -18.484 2.037 2.098 1 90.75 213 SER A CA 1
ATOM 1657 C C . SER A 1 213 ? -18.875 3.49 2.346 1 90.75 213 SER A C 1
ATOM 1659 O O . SER A 1 213 ? -19.062 3.898 3.492 1 90.75 213 SER A O 1
ATOM 1661 N N . ALA A 1 214 ? -18.953 4.293 1.258 1 88.19 214 ALA A N 1
ATOM 1662 C CA . ALA A 1 214 ? -19.344 5.691 1.405 1 88.19 214 ALA A CA 1
ATOM 1663 C C . ALA A 1 214 ? -20.781 5.805 1.929 1 88.19 214 ALA A C 1
ATOM 1665 O O . ALA A 1 214 ? -21.047 6.562 2.863 1 88.19 214 ALA A O 1
ATOM 1666 N N . TYR A 1 215 ? -21.594 5.008 1.396 1 89.56 215 TYR A N 1
ATOM 1667 C CA . TYR A 1 215 ? -23 5.008 1.809 1 89.56 215 TYR A CA 1
ATOM 1668 C C . TYR A 1 215 ? -23.156 4.445 3.217 1 89.56 215 TYR A C 1
ATOM 1670 O O . TYR A 1 215 ? -23.828 5.043 4.062 1 89.56 215 TYR A O 1
ATOM 1678 N N . ASP A 1 216 ? -22.516 3.4 3.457 1 94.19 216 ASP A N 1
ATOM 1679 C CA . ASP A 1 216 ? -22.688 2.686 4.719 1 94.19 216 ASP A CA 1
ATOM 1680 C C . ASP A 1 216 ? -22.109 3.488 5.883 1 94.19 216 ASP A C 1
ATOM 1682 O O . ASP A 1 216 ? -22.703 3.529 6.965 1 94.19 216 ASP A O 1
ATOM 1686 N N . ARG A 1 217 ? -20.984 4.082 5.672 1 95.75 217 ARG A N 1
ATOM 1687 C CA . ARG A 1 217 ? -20.375 4.875 6.738 1 95.75 217 ARG A CA 1
ATOM 1688 C C . ARG A 1 217 ? -21.25 6.09 7.062 1 95.75 217 ARG A C 1
ATOM 1690 O O . ARG A 1 217 ? -21.469 6.402 8.234 1 95.75 217 ARG A O 1
ATOM 1697 N N . CYS A 1 218 ? -21.688 6.727 6 1 95 218 CYS A N 1
ATOM 1698 C CA . CYS A 1 218 ? -22.578 7.867 6.215 1 95 218 CYS A CA 1
ATOM 1699 C C . CYS A 1 218 ? -23.828 7.449 6.969 1 95 218 CYS A C 1
ATOM 1701 O O . CYS A 1 218 ? -24.219 8.094 7.941 1 95 218 CYS A O 1
ATOM 1703 N N . ARG A 1 219 ? -24.422 6.375 6.582 1 96.5 219 ARG A N 1
ATOM 1704 C CA . ARG A 1 219 ? -25.641 5.875 7.203 1 96.5 219 ARG A CA 1
ATOM 1705 C C . ARG A 1 219 ? -25.406 5.48 8.656 1 96.5 219 ARG A C 1
ATOM 1707 O O . ARG A 1 219 ? -26.25 5.711 9.516 1 96.5 219 ARG A O 1
ATOM 1714 N N . GLY A 1 220 ? -24.281 4.832 8.906 1 98.25 220 GLY A N 1
ATOM 1715 C CA . GLY A 1 220 ? -23.953 4.453 10.273 1 98.25 220 GLY A CA 1
ATOM 1716 C C . GLY A 1 220 ? -23.844 5.637 11.211 1 98.25 220 GLY A C 1
ATOM 1717 O O . GLY A 1 220 ? -24.328 5.586 12.352 1 98.25 220 GLY A O 1
ATOM 1718 N N . HIS A 1 221 ? -23.281 6.715 10.711 1 98.19 221 HIS A N 1
ATOM 1719 C CA . HIS A 1 221 ? -23.172 7.941 11.492 1 98.19 221 HIS A CA 1
ATOM 1720 C C . HIS A 1 221 ? -24.547 8.555 11.734 1 98.19 221 HIS A C 1
ATOM 1722 O O . HIS A 1 221 ? -24.922 8.844 12.875 1 98.19 221 HIS A O 1
ATOM 1728 N N . THR A 1 222 ? -25.297 8.688 10.68 1 98.12 222 THR A N 1
ATOM 1729 C CA . THR A 1 222 ? -26.594 9.352 10.766 1 98.12 222 THR A CA 1
ATOM 1730 C C . THR A 1 222 ? -27.562 8.555 11.648 1 98.12 222 THR A C 1
ATOM 1732 O O . THR A 1 222 ? -28.25 9.133 12.492 1 98.12 222 THR A O 1
ATOM 1735 N N . PHE A 1 223 ? -27.562 7.281 11.516 1 98.44 223 PHE A N 1
ATOM 1736 C CA . PHE A 1 223 ? -28.406 6.398 12.312 1 98.44 223 PHE A CA 1
ATOM 1737 C C . PHE A 1 223 ? -28.109 6.539 13.797 1 98.44 223 PHE A C 1
ATOM 1739 O O . PHE A 1 223 ? -29.016 6.68 14.617 1 98.44 223 PHE A O 1
ATOM 1746 N N . THR A 1 224 ? -26.828 6.516 14.117 1 98.81 224 THR A N 1
ATOM 1747 C CA . THR A 1 224 ? -26.406 6.562 15.508 1 98.81 224 THR A CA 1
ATOM 1748 C C . THR A 1 224 ? -26.75 7.91 16.141 1 98.81 224 THR A C 1
ATOM 1750 O O . THR A 1 224 ? -27.219 7.969 17.281 1 98.81 224 THR A O 1
ATOM 1753 N N . MET A 1 225 ? -26.562 8.977 15.383 1 98.75 225 MET A N 1
ATOM 1754 C CA . MET A 1 225 ? -26.938 10.305 15.867 1 98.75 225 MET A CA 1
ATOM 1755 C C . MET A 1 225 ? -28.438 10.383 16.125 1 98.75 225 MET A C 1
ATOM 1757 O O . MET A 1 225 ? -28.859 10.859 17.188 1 98.75 225 MET A O 1
ATOM 1761 N N . GLN A 1 226 ? -29.156 9.906 15.211 1 98.56 226 GLN A N 1
ATOM 1762 C CA . GLN A 1 226 ? -30.609 9.93 15.336 1 98.56 226 GLN A CA 1
ATOM 1763 C C . GLN A 1 226 ? -31.078 9.094 16.531 1 98.56 226 GLN A C 1
ATOM 1765 O O . GLN A 1 226 ? -31.969 9.516 17.281 1 98.56 226 GLN A O 1
ATOM 1770 N N . GLN A 1 227 ? -30.5 7.965 16.719 1 98.31 227 GLN A N 1
ATOM 1771 C CA . GLN A 1 227 ? -30.844 7.098 17.828 1 98.31 227 GLN A CA 1
ATOM 1772 C C . GLN A 1 227 ? -30.562 7.793 19.172 1 98.31 227 GLN A C 1
ATOM 1774 O O . GLN A 1 227 ? -31.25 7.543 20.156 1 98.31 227 GLN A O 1
ATOM 1779 N N . ALA A 1 228 ? -29.641 8.68 19.172 1 98.25 228 ALA A N 1
ATOM 1780 C CA . ALA A 1 228 ? -29.281 9.422 20.375 1 98.25 228 ALA A CA 1
ATOM 1781 C C . ALA A 1 228 ? -30.141 10.672 20.516 1 98.25 228 ALA A C 1
ATOM 1783 O O . ALA A 1 228 ? -29.969 11.445 21.469 1 98.25 228 ALA A O 1
ATOM 1784 N N . GLY A 1 229 ? -31 10.914 19.562 1 98.31 229 GLY A N 1
ATOM 1785 C CA . GLY A 1 229 ? -31.859 12.078 19.578 1 98.31 229 GLY A CA 1
ATOM 1786 C C . GLY A 1 229 ? -31.172 13.344 19.125 1 98.31 229 GLY A C 1
ATOM 1787 O O . GLY A 1 229 ? -31.578 14.453 19.484 1 98.31 229 GLY A O 1
ATOM 1788 N N . LEU A 1 230 ? -30.094 13.227 18.422 1 98.25 230 LEU A N 1
ATOM 1789 C CA . LEU A 1 230 ? -29.297 14.359 17.984 1 98.25 230 LEU A CA 1
ATOM 1790 C C . LEU A 1 230 ? -29.391 14.523 16.469 1 98.25 230 LEU A C 1
ATOM 1792 O O . LEU A 1 230 ? -29.734 13.586 15.75 1 98.25 230 LEU A O 1
ATOM 1796 N N . GLU A 1 231 ? -29.125 15.719 15.945 1 97 231 GLU A N 1
ATOM 1797 C CA . GLU A 1 231 ? -29.156 16 14.516 1 97 231 GLU A CA 1
ATOM 1798 C C . GLU A 1 231 ? -27.844 15.602 13.844 1 97 231 GLU A C 1
ATOM 1800 O O . GLU A 1 231 ? -26.781 16.094 14.211 1 97 231 GLU A O 1
ATOM 1805 N N . PRO A 1 232 ? -28 14.742 12.906 1 97.19 232 PRO A N 1
ATOM 1806 C CA . PRO A 1 232 ? -26.781 14.398 12.172 1 97.19 232 PRO A CA 1
ATOM 1807 C C . PRO A 1 232 ? -26.266 15.547 11.312 1 97.19 232 PRO A C 1
ATOM 1809 O O . PRO A 1 232 ? -27.047 16.312 10.758 1 97.19 232 PRO A O 1
ATOM 1812 N N . GLN A 1 233 ? -24.984 15.711 11.273 1 96.31 233 GLN A N 1
ATOM 1813 C CA . GLN A 1 233 ? -24.328 16.672 10.391 1 96.31 233 GLN A CA 1
ATOM 1814 C C . GLN A 1 233 ? -23.391 15.953 9.414 1 96.31 233 GLN A C 1
ATOM 1816 O O . GLN A 1 233 ? -22.438 15.281 9.828 1 96.31 233 GLN A O 1
ATOM 1821 N N . VAL A 1 234 ? -23.703 16.094 8.133 1 94.75 234 VAL A N 1
ATOM 1822 C CA . VAL A 1 234 ? -22.891 15.484 7.082 1 94.75 234 VAL A CA 1
ATOM 1823 C C . VAL A 1 234 ? -22.281 16.562 6.191 1 94.75 234 VAL A C 1
ATOM 1825 O O . VAL A 1 234 ? -23.016 17.391 5.625 1 94.75 234 VAL A O 1
ATOM 1828 N N . TRP A 1 235 ? -20.969 16.531 6.219 1 91.75 235 TRP A N 1
ATOM 1829 C CA . TRP A 1 235 ? -20.234 17.438 5.34 1 91.75 235 TRP A CA 1
ATOM 1830 C C . TRP A 1 235 ? -19.938 16.766 4.004 1 91.75 235 TRP A C 1
ATOM 1832 O O . TRP A 1 235 ? -19.094 15.867 3.934 1 91.75 235 TRP A O 1
ATOM 1842 N N . LYS A 1 236 ? -20.562 17.156 2.975 1 85.12 236 LYS A N 1
ATOM 1843 C CA . LYS A 1 236 ? -20.344 16.609 1.642 1 85.12 236 LYS A CA 1
ATOM 1844 C C . LYS A 1 236 ? -19.281 17.391 0.889 1 85.12 236 LYS A C 1
ATOM 1846 O O . LYS A 1 236 ? -19.422 18.594 0.671 1 85.12 236 LYS A O 1
ATOM 1851 N N . THR A 1 237 ? -18.125 16.703 0.707 1 74.88 237 THR A N 1
ATOM 1852 C CA . THR A 1 237 ? -17.031 17.375 0.014 1 74.88 237 THR A CA 1
ATOM 1853 C C . THR A 1 237 ? -17.281 17.406 -1.491 1 74.88 237 THR A C 1
ATOM 1855 O O . THR A 1 237 ? -17.859 16.469 -2.051 1 74.88 237 THR A O 1
ATOM 1858 N N . GLU A 1 238 ? -18.047 18.375 -1.997 1 62.66 238 GLU A N 1
ATOM 1859 C CA . GLU A 1 238 ? -18.281 18.422 -3.436 1 62.66 238 GLU A CA 1
ATOM 1860 C C . GLU A 1 238 ? -17.078 17.906 -4.219 1 62.66 238 GLU A C 1
ATOM 1862 O O . GLU A 1 238 ? -15.969 17.859 -3.686 1 62.66 238 GLU A O 1
ATOM 1867 N N . SER A 1 239 ? -17.078 17.719 -5.625 1 50.31 239 SER A N 1
ATOM 1868 C CA . SER A 1 239 ? -16.125 17.172 -6.59 1 50.31 239 SER A CA 1
ATOM 1869 C C . SER A 1 239 ? -14.703 17.609 -6.266 1 50.31 239 SER A C 1
ATOM 1871 O O . SER A 1 239 ? -14.492 18.578 -5.523 1 50.31 239 SER A O 1
ATOM 1873 N N . ALA A 1 240 ? -13.672 16.766 -6.879 1 47.12 240 ALA A N 1
ATOM 1874 C CA . ALA A 1 240 ? -12.219 16.719 -6.977 1 47.12 240 ALA A CA 1
ATOM 1875 C C . ALA A 1 240 ? -11.609 18.109 -6.828 1 47.12 240 ALA A C 1
ATOM 1877 O O . ALA A 1 240 ? -10.438 18.25 -6.445 1 47.12 240 ALA A O 1
ATOM 1878 N N . GLY A 1 241 ? -12.531 19.219 -7.121 1 49.84 241 GLY A N 1
ATOM 1879 C CA . GLY A 1 241 ? -11.875 20.516 -7.277 1 49.84 241 GLY A CA 1
ATOM 1880 C C . GLY A 1 241 ? -11.758 21.281 -5.977 1 49.84 241 GLY A C 1
ATOM 1881 O O . GLY A 1 241 ? -11.039 22.297 -5.906 1 49.84 241 GLY A O 1
ATOM 1882 N N . SER A 1 242 ? -12.5 20.859 -4.977 1 56.53 242 SER A N 1
ATOM 1883 C CA . SER A 1 242 ? -12.5 21.75 -3.814 1 56.53 242 SER A CA 1
ATOM 1884 C C . SER A 1 242 ? -11.344 21.406 -2.869 1 56.53 242 SER A C 1
ATOM 1886 O O . SER A 1 242 ? -10.984 20.234 -2.715 1 56.53 242 SER A O 1
ATOM 1888 N N . ASP A 1 243 ? -10.43 22.359 -2.504 1 71.12 243 ASP A N 1
ATOM 1889 C CA . ASP A 1 243 ? -9.406 22.312 -1.462 1 71.12 243 ASP A CA 1
ATOM 1890 C C . ASP A 1 243 ? -10.008 21.891 -0.125 1 71.12 243 ASP A C 1
ATOM 1892 O O . ASP A 1 243 ? -10.812 22.609 0.46 1 71.12 243 ASP A O 1
ATOM 1896 N N . LEU A 1 244 ? -9.906 20.625 0.263 1 79.88 244 LEU A N 1
ATOM 1897 C CA . LEU A 1 244 ? -10.461 20.031 1.478 1 79.88 244 LEU A CA 1
ATOM 1898 C C . LEU A 1 244 ? -10.062 20.844 2.707 1 79.88 244 LEU A C 1
ATOM 1900 O O . LEU A 1 244 ? -10.812 20.922 3.68 1 79.88 244 LEU A O 1
ATOM 1904 N N . ILE A 1 245 ? -8.992 21.5 2.605 1 80.25 245 ILE A N 1
ATOM 1905 C CA . ILE A 1 245 ? -8.539 22.312 3.727 1 80.25 245 ILE A CA 1
ATOM 1906 C C . ILE A 1 245 ? -9.453 23.531 3.883 1 80.25 245 ILE A C 1
ATOM 1908 O O . ILE A 1 245 ? -9.875 23.859 4.992 1 80.25 245 ILE A O 1
ATOM 1912 N N . ASP A 1 246 ? -9.695 24.172 2.736 1 81.69 246 ASP A N 1
ATOM 1913 C CA . ASP A 1 246 ? -10.602 25.312 2.771 1 81.69 246 ASP A CA 1
ATOM 1914 C C . ASP A 1 246 ? -11.992 24.891 3.223 1 81.69 246 ASP A C 1
ATOM 1916 O O . ASP A 1 246 ? -12.641 25.594 4 1 81.69 246 ASP A O 1
ATOM 1920 N N . PHE A 1 247 ? -12.352 23.781 2.732 1 87 247 PHE A N 1
ATOM 1921 C CA . PHE A 1 247 ? -13.641 23.203 3.098 1 87 247 PHE A CA 1
ATOM 1922 C C . PHE A 1 247 ? -13.742 23.016 4.605 1 87 247 PHE A C 1
ATOM 1924 O O . PHE A 1 247 ? -14.727 23.422 5.227 1 87 247 PHE A O 1
ATOM 1931 N N . CYS A 1 248 ? -12.773 22.438 5.191 1 89.31 248 CYS A N 1
ATOM 1932 C CA . CYS A 1 248 ? -12.727 22.203 6.629 1 89.31 248 CYS A CA 1
ATOM 1933 C C . CYS A 1 248 ? -12.617 23.516 7.398 1 89.31 248 CYS A C 1
ATOM 1935 O O . CYS A 1 248 ? -13.281 23.688 8.422 1 89.31 248 CYS A O 1
ATOM 1937 N N . THR A 1 249 ? -11.82 24.406 6.891 1 88.31 249 THR A N 1
ATOM 1938 C CA . THR A 1 249 ? -11.609 25.688 7.551 1 88.31 249 THR A CA 1
ATOM 1939 C C . THR A 1 249 ? -12.922 26.453 7.668 1 88.31 249 THR A C 1
ATOM 1941 O O . THR A 1 249 ? -13.25 26.969 8.742 1 88.31 249 THR A O 1
ATOM 1944 N N . GLU A 1 250 ? -13.617 26.5 6.57 1 89.5 250 GLU A N 1
ATOM 1945 C CA . GLU A 1 250 ? -14.891 27.203 6.535 1 89.5 250 GLU A CA 1
ATOM 1946 C C . GLU A 1 250 ? -15.852 26.672 7.586 1 89.5 250 GLU A C 1
ATOM 1948 O O . GLU A 1 250 ? -16.609 27.422 8.195 1 89.5 250 GLU A O 1
ATOM 1953 N N . ARG A 1 251 ? -15.828 25.453 7.82 1 92.06 251 ARG A N 1
ATOM 1954 C CA . ARG A 1 251 ? -16.766 24.812 8.727 1 92.06 251 ARG A CA 1
ATOM 1955 C C . ARG A 1 251 ? -16.297 24.938 10.172 1 92.06 251 ARG A C 1
ATOM 1957 O O . ARG A 1 251 ? -17.109 25.031 11.094 1 92.06 251 ARG A O 1
ATOM 1964 N N . LEU A 1 252 ? -15.07 24.969 10.344 1 94.12 252 LEU A N 1
ATOM 1965 C CA . LEU A 1 252 ? -14.508 24.984 11.688 1 94.12 252 LEU A CA 1
ATOM 1966 C C . LEU A 1 252 ? -14.492 26.406 12.258 1 94.12 252 LEU A C 1
ATOM 1968 O O . LEU A 1 252 ? -14.328 26.578 13.469 1 94.12 252 LEU A O 1
ATOM 1972 N N . VAL A 1 253 ? -14.641 27.438 11.406 1 93.06 253 VAL A N 1
ATOM 1973 C CA . VAL A 1 253 ? -14.633 28.828 11.867 1 93.06 253 VAL A CA 1
ATOM 1974 C C . VAL A 1 253 ? -15.984 29.172 12.477 1 93.06 253 VAL A C 1
ATOM 1976 O O . VAL A 1 253 ? -16.094 30.141 13.234 1 93.06 253 VAL A O 1
ATOM 1979 N N . ALA A 1 254 ? -16.922 28.406 12.117 1 89.31 254 ALA A N 1
ATOM 1980 C CA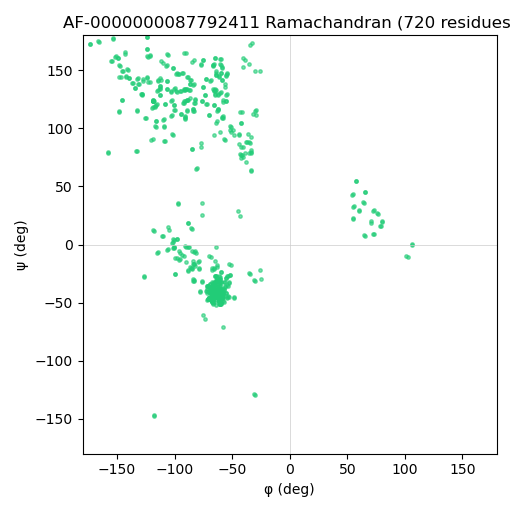 . ALA A 1 254 ? -18.266 28.703 12.578 1 89.31 254 ALA A CA 1
ATOM 1981 C C . ALA A 1 254 ? -18.359 28.641 14.094 1 89.31 254 ALA A C 1
ATOM 1983 O O . ALA A 1 254 ? -17.703 27.812 14.727 1 89.31 254 ALA A O 1
ATOM 1984 N N . GLN A 1 255 ? -19.188 29.516 14.742 1 86.25 255 GLN A N 1
ATOM 1985 C CA . GLN A 1 255 ? -19.375 29.547 16.188 1 86.25 255 GLN A CA 1
ATOM 1986 C C . GLN A 1 255 ? -20.016 28.266 16.688 1 86.25 255 GLN A C 1
ATOM 1988 O O . GLN A 1 255 ? -19.672 27.766 17.781 1 86.25 255 GLN A O 1
ATOM 1993 N N . ASP A 1 256 ? -20.891 27.75 15.836 1 90.69 256 ASP A N 1
ATOM 1994 C CA . ASP A 1 256 ? -21.594 26.531 16.219 1 90.69 256 ASP A CA 1
ATOM 1995 C C . ASP A 1 256 ? -20.906 25.297 15.617 1 90.69 256 ASP A C 1
ATOM 1997 O O . ASP A 1 256 ? -21.578 24.328 15.258 1 90.69 256 ASP A O 1
ATOM 2001 N N . ARG A 1 257 ? -19.641 25.375 15.547 1 93.31 257 ARG A N 1
ATOM 2002 C CA . ARG A 1 257 ? -18.906 24.266 14.938 1 93.31 257 ARG A CA 1
ATOM 2003 C C . ARG A 1 257 ? -19.031 23 15.773 1 93.31 257 ARG A C 1
ATOM 2005 O O . ARG A 1 257 ? -19.266 23.062 16.984 1 93.31 257 ARG A O 1
ATOM 2012 N N . PRO A 1 258 ? -18.875 21.844 15.141 1 96.31 258 PRO A N 1
ATOM 2013 C CA . PRO A 1 258 ? -18.828 20.609 15.906 1 96.31 258 PRO A CA 1
ATOM 2014 C C . PRO A 1 258 ? -17.594 20.5 16.797 1 96.31 258 PRO A C 1
ATOM 2016 O O . PRO A 1 258 ? -16.594 21.188 16.562 1 96.31 258 PRO A O 1
ATOM 2019 N N . THR A 1 259 ? -17.734 19.75 17.844 1 96.5 259 THR A N 1
ATOM 2020 C CA . THR A 1 259 ? -16.594 19.5 18.734 1 96.5 259 THR A CA 1
ATOM 2021 C C . THR A 1 259 ? -15.914 18.188 18.359 1 96.5 259 THR A C 1
ATOM 2023 O O . THR A 1 259 ? -14.852 17.859 18.906 1 96.5 259 THR A O 1
ATOM 2026 N N . ALA A 1 260 ? -16.547 17.438 17.406 1 97.56 260 ALA A N 1
ATOM 2027 C CA . ALA A 1 260 ? -15.953 16.203 16.906 1 97.56 260 ALA A CA 1
ATOM 2028 C C . ALA A 1 260 ? -16.297 15.977 15.438 1 97.56 260 ALA A C 1
ATOM 2030 O O . ALA A 1 260 ? -17.391 16.328 14.992 1 97.56 260 ALA A O 1
ATOM 2031 N N . VAL A 1 261 ? -15.336 15.422 14.742 1 97.19 261 VAL A N 1
ATOM 2032 C CA . VAL A 1 261 ? -15.547 15.117 13.328 1 97.19 261 VAL A CA 1
ATOM 2033 C C . VAL A 1 261 ? -15.031 13.711 13.023 1 97.19 261 VAL A C 1
ATOM 2035 O O . VAL A 1 261 ? -13.953 13.328 13.484 1 97.19 261 VAL A O 1
ATOM 2038 N N . ILE A 1 262 ? -15.836 12.977 12.305 1 97.25 262 ILE A N 1
ATOM 2039 C CA . ILE A 1 262 ? -15.438 11.688 11.758 1 97.25 262 ILE A CA 1
ATOM 2040 C C . ILE A 1 262 ? -15.125 11.836 10.266 1 97.25 262 ILE A C 1
ATOM 2042 O O . ILE A 1 262 ? -15.953 12.32 9.5 1 97.25 262 ILE A O 1
ATOM 2046 N N . GLY A 1 263 ? -13.914 11.445 9.93 1 93.44 263 GLY A N 1
ATOM 2047 C CA . GLY A 1 263 ? -13.547 11.469 8.523 1 93.44 263 GLY A CA 1
ATOM 2048 C C . GLY A 1 263 ? -13.727 10.125 7.844 1 93.44 263 GLY A C 1
ATOM 2049 O O . GLY A 1 263 ? -13.453 9.078 8.438 1 93.44 263 GLY A O 1
ATOM 2050 N N . TYR A 1 264 ? -14.086 10.164 6.547 1 90.88 264 TYR A N 1
ATOM 2051 C CA . TYR A 1 264 ? -14.258 8.953 5.754 1 90.88 264 TYR A CA 1
ATOM 2052 C C . TYR A 1 264 ? -12.969 8.148 5.684 1 90.88 264 TYR A C 1
ATOM 2054 O O . TYR A 1 264 ? -12.992 6.914 5.695 1 90.88 264 TYR A O 1
ATOM 2062 N N . ALA A 1 265 ? -11.953 8.836 5.566 1 87.06 265 ALA A N 1
ATOM 2063 C CA . ALA A 1 265 ? -10.625 8.234 5.422 1 87.06 265 ALA A CA 1
ATOM 2064 C C . ALA A 1 265 ? -9.539 9.172 5.934 1 87.06 265 ALA A C 1
ATOM 2066 O O . ALA A 1 265 ? -9.82 10.312 6.312 1 87.06 265 ALA A O 1
ATOM 2067 N N . THR A 1 266 ? -8.336 8.75 5.91 1 80.56 266 THR A N 1
ATOM 2068 C CA . THR A 1 266 ? -7.203 9.445 6.516 1 80.56 266 THR A CA 1
ATOM 2069 C C . THR A 1 266 ? -7.004 10.812 5.871 1 80.56 266 THR A C 1
ATOM 2071 O O . THR A 1 266 ? -6.582 11.766 6.535 1 80.56 266 THR A O 1
ATOM 2074 N N . TYR A 1 267 ? -7.34 10.945 4.598 1 77.25 267 TYR A N 1
ATOM 2075 C CA . TYR A 1 267 ? -7.145 12.234 3.943 1 77.25 267 TYR A CA 1
ATOM 2076 C C . TYR A 1 267 ? -7.992 13.312 4.598 1 77.25 267 TYR A C 1
ATOM 2078 O O . TYR A 1 267 ? -7.582 14.477 4.672 1 77.25 267 TYR A O 1
ATOM 2086 N N . ALA A 1 268 ? -9.117 12.922 5.051 1 83 268 ALA A N 1
ATOM 2087 C CA . ALA A 1 268 ? -9.984 13.867 5.746 1 83 268 ALA A CA 1
ATOM 2088 C C . ALA A 1 268 ? -9.359 14.32 7.062 1 83 268 ALA A C 1
ATOM 2090 O O . ALA A 1 268 ? -9.445 15.492 7.43 1 83 268 ALA A O 1
ATOM 2091 N N . PHE A 1 269 ? -8.719 13.383 7.691 1 81.44 269 PHE A N 1
ATOM 2092 C CA . PHE A 1 269 ? -8.039 13.688 8.945 1 81.44 269 PHE A CA 1
ATOM 2093 C C . PHE A 1 269 ? -6.941 14.719 8.727 1 81.44 269 PHE A C 1
ATOM 2095 O O . PHE A 1 269 ? -6.777 15.641 9.523 1 81.44 269 PHE A O 1
ATOM 2102 N N . GLU A 1 270 ? -6.285 14.539 7.727 1 77.5 270 GLU A N 1
ATOM 2103 C CA . GLU A 1 270 ? -5.195 15.461 7.41 1 77.5 270 GLU A CA 1
ATOM 2104 C C . GLU A 1 270 ? -5.715 16.875 7.195 1 77.5 270 GLU A C 1
ATOM 2106 O O . GLU A 1 270 ? -5.172 17.828 7.758 1 77.5 270 GLU A O 1
ATOM 2111 N N . ALA A 1 271 ? -6.715 16.984 6.438 1 80.44 271 ALA A N 1
ATOM 2112 C CA . ALA A 1 271 ? -7.301 18.297 6.129 1 80.44 271 ALA A CA 1
ATOM 2113 C C . ALA A 1 271 ? -7.883 18.938 7.379 1 80.44 271 ALA A C 1
ATOM 2115 O O . ALA A 1 271 ? -7.707 20.141 7.605 1 80.44 271 ALA A O 1
ATOM 2116 N N . LEU A 1 272 ? -8.492 18.141 8.164 1 86.12 272 LEU A N 1
ATOM 2117 C CA . LEU A 1 272 ? -9.117 18.625 9.391 1 86.12 272 LEU A CA 1
ATOM 2118 C C . LEU A 1 272 ? -8.062 19.109 10.375 1 86.12 272 LEU A C 1
ATOM 2120 O O . LEU A 1 272 ? -8.219 20.188 10.977 1 86.12 272 LEU A O 1
ATOM 2124 N N . SER A 1 273 ? -7.082 18.297 10.539 1 81.88 273 SER A N 1
ATOM 2125 C CA . SER A 1 273 ? -6.027 18.625 11.5 1 81.88 273 SER A CA 1
ATOM 2126 C C . SER A 1 273 ? -5.281 19.891 11.078 1 81.88 273 SER A C 1
ATOM 2128 O O . SER A 1 273 ? -4.941 20.734 11.922 1 81.88 273 SER A O 1
ATOM 2130 N N . TYR A 1 274 ? -5.047 20.031 9.828 1 78.31 274 TYR A N 1
ATOM 2131 C CA . TYR A 1 274 ? -4.375 21.219 9.32 1 78.31 274 TYR A CA 1
ATOM 2132 C C . TYR A 1 274 ? -5.246 22.453 9.5 1 78.31 274 TYR A C 1
ATOM 2134 O O . TYR A 1 274 ? -4.77 23.5 9.953 1 78.31 274 TYR A O 1
ATOM 2142 N N . ALA A 1 275 ? -6.469 22.328 9.062 1 83.75 275 ALA A N 1
ATOM 2143 C CA . ALA A 1 275 ? -7.406 23.438 9.227 1 83.75 275 ALA A CA 1
ATOM 2144 C C . ALA A 1 275 ? -7.52 23.859 10.688 1 83.75 275 ALA A C 1
ATOM 2146 O O . ALA A 1 275 ? -7.52 25.047 11 1 83.75 275 ALA A O 1
ATOM 2147 N N . ALA A 1 276 ? -7.566 22.891 11.539 1 87.12 276 ALA A N 1
ATOM 2148 C CA . ALA A 1 276 ? -7.641 23.172 12.977 1 87.12 276 ALA A CA 1
ATOM 2149 C C . ALA A 1 276 ? -6.398 23.922 13.453 1 87.12 276 ALA A C 1
ATOM 2151 O O . ALA A 1 276 ? -6.508 24.906 14.18 1 87.12 276 ALA A O 1
ATOM 2152 N N . ALA A 1 277 ? -5.293 23.422 13.07 1 80.38 277 ALA A N 1
ATOM 2153 C CA . ALA A 1 277 ? -4.035 24.047 13.461 1 80.38 277 ALA A CA 1
ATOM 2154 C C . ALA A 1 277 ? -3.973 25.5 13.008 1 80.38 277 ALA A C 1
ATOM 2156 O O . ALA A 1 277 ? -3.562 26.375 13.766 1 80.38 277 ALA A O 1
ATOM 2157 N N . ARG A 1 278 ? -4.398 25.75 11.812 1 79.19 278 ARG A N 1
ATOM 2158 C CA . ARG A 1 278 ? -4.387 27.094 11.25 1 79.19 278 ARG A CA 1
ATOM 2159 C C . ARG A 1 278 ? -5.312 28.016 12.031 1 79.19 278 ARG A C 1
ATOM 2161 O O . ARG A 1 278 ? -5.059 29.219 12.133 1 79.19 278 ARG A O 1
ATOM 2168 N N . LEU A 1 279 ? -6.352 27.469 12.57 1 86.19 279 LEU A N 1
ATOM 2169 C CA . LEU A 1 279 ? -7.352 28.234 13.305 1 86.19 279 LEU A CA 1
ATOM 2170 C C . LEU A 1 279 ? -7 28.312 14.789 1 86.19 279 LEU A C 1
ATOM 2172 O O . LEU A 1 279 ? -7.742 28.906 15.57 1 86.19 279 LEU A O 1
ATOM 2176 N N . GLY A 1 280 ? -5.867 27.625 15.156 1 84.12 280 GLY A N 1
ATOM 2177 C CA . GLY A 1 280 ? -5.453 27.625 16.547 1 84.12 280 GLY A CA 1
ATOM 2178 C C . GLY A 1 280 ? -6.25 26.656 17.406 1 84.12 280 GLY A C 1
ATOM 2179 O O . GLY A 1 280 ? -6.301 26.797 18.625 1 84.12 280 GLY A O 1
ATOM 2180 N N . LEU A 1 281 ? -6.961 25.734 16.781 1 87.56 281 LEU A N 1
ATOM 2181 C CA . LEU A 1 281 ? -7.719 24.703 17.484 1 87.56 281 LEU A CA 1
ATOM 2182 C C . LEU A 1 281 ? -6.844 23.5 17.797 1 87.56 281 LEU A C 1
ATOM 2184 O O . LEU A 1 281 ? -6.172 22.969 16.891 1 87.56 281 LEU A O 1
ATOM 2188 N N . ASN A 1 282 ? -6.906 23.031 19 1 85.81 282 ASN A N 1
ATOM 2189 C CA . ASN A 1 282 ? -6.125 21.859 19.391 1 85.81 282 ASN A CA 1
ATOM 2190 C C . ASN A 1 282 ? -6.906 20.578 19.172 1 85.81 282 ASN A C 1
ATOM 2192 O O . ASN A 1 282 ? -8.078 20.484 19.547 1 85.81 282 ASN A O 1
ATOM 2196 N N . VAL A 1 283 ? -6.258 19.688 18.609 1 87.44 283 VAL A N 1
ATOM 2197 C CA . VAL A 1 283 ? -6.75 18.312 18.547 1 87.44 283 VAL A CA 1
ATOM 2198 C C . VAL A 1 283 ? -6.043 17.469 19.609 1 87.44 283 VAL A C 1
ATOM 2200 O O . VAL A 1 283 ? -4.816 17.328 19.594 1 87.44 283 VAL A O 1
ATOM 2203 N N . PRO A 1 284 ? -6.738 16.969 20.562 1 90.19 284 PRO A N 1
ATOM 2204 C CA . PRO A 1 284 ? -8.188 16.75 20.547 1 90.19 284 PRO A CA 1
ATOM 2205 C C . PRO A 1 284 ? -8.945 17.75 21.406 1 90.19 284 PRO A C 1
ATOM 2207 O O . PRO A 1 284 ? -10.18 17.734 21.438 1 90.19 284 PRO A O 1
ATOM 2210 N N . ASP A 1 285 ? -8.312 18.609 22.109 1 91.44 285 ASP A N 1
ATOM 2211 C CA . ASP A 1 285 ? -8.922 19.359 23.203 1 91.44 285 ASP A CA 1
ATOM 2212 C C . ASP A 1 285 ? -10.062 20.25 22.688 1 91.44 285 ASP A C 1
ATOM 2214 O O . ASP A 1 285 ? -11.086 20.391 23.344 1 91.44 285 ASP A O 1
ATOM 2218 N N . ASP A 1 286 ? -9.891 20.844 21.516 1 92.88 286 ASP A N 1
ATOM 2219 C CA . ASP A 1 286 ? -10.906 21.703 20.938 1 92.88 286 ASP A CA 1
ATOM 2220 C C . ASP A 1 286 ? -11.727 20.969 19.875 1 92.88 286 ASP A C 1
ATOM 2222 O O . ASP A 1 286 ? -12.867 21.344 19.594 1 92.88 286 ASP A O 1
ATOM 2226 N N . LEU A 1 287 ? -11.109 19.969 19.297 1 95.12 287 LEU A N 1
ATOM 2227 C CA . LEU A 1 287 ? -11.734 19.203 18.234 1 95.12 287 LEU A CA 1
ATOM 2228 C C . LEU A 1 287 ? -11.258 17.75 18.266 1 95.12 287 LEU A C 1
ATOM 2230 O O . LEU A 1 287 ? -10.086 17.469 18.016 1 95.12 287 LEU A O 1
ATOM 2234 N N . SER A 1 288 ? -12.18 16.891 18.531 1 96.31 288 SER A N 1
ATOM 2235 C CA . SER A 1 288 ? -11.859 15.469 18.391 1 96.31 288 SER A CA 1
ATOM 2236 C C . SER A 1 288 ? -12.023 15.008 16.953 1 96.31 288 SER A C 1
ATOM 2238 O O . SER A 1 288 ? -12.961 15.406 16.266 1 96.31 288 SER A O 1
ATOM 2240 N N . VAL A 1 289 ? -11.047 14.203 16.516 1 94.69 289 VAL A N 1
ATOM 2241 C CA . VAL A 1 289 ? -11.086 13.703 15.148 1 94.69 289 VAL A CA 1
ATOM 2242 C C . VAL A 1 289 ? -10.914 12.18 15.148 1 94.69 289 VAL A C 1
ATOM 2244 O O . VAL A 1 289 ? -10.023 11.648 15.812 1 94.69 289 VAL A O 1
ATOM 2247 N N . VAL A 1 290 ? -11.812 11.5 14.469 1 95.81 290 VAL A N 1
ATOM 2248 C CA . VAL A 1 290 ? -11.766 10.055 14.266 1 95.81 290 VAL A CA 1
ATOM 2249 C C . VAL A 1 290 ? -11.797 9.742 12.773 1 95.81 290 VAL A C 1
ATOM 2251 O O . VAL A 1 290 ? -12.43 10.461 11.992 1 95.81 290 VAL A O 1
ATOM 2254 N N . SER A 1 291 ? -11.07 8.727 12.375 1 93.56 291 SER A N 1
ATOM 2255 C CA . SER A 1 291 ? -11.062 8.398 10.953 1 93.56 291 SER A CA 1
ATOM 2256 C C . SER A 1 291 ? -11.016 6.887 10.734 1 93.56 291 SER A C 1
ATOM 2258 O O . SER A 1 291 ? -10.828 6.125 11.68 1 93.56 291 SER A O 1
ATOM 2260 N N . PHE A 1 292 ? -11.305 6.492 9.531 1 92.81 292 PHE A N 1
ATOM 2261 C CA . PHE A 1 292 ? -11.117 5.121 9.062 1 92.81 292 PHE A CA 1
ATOM 2262 C C . PHE A 1 292 ? -9.766 4.961 8.383 1 92.81 292 PHE A C 1
ATOM 2264 O O . PHE A 1 292 ? -9.25 5.906 7.773 1 92.81 292 PHE A O 1
ATOM 2271 N N . GLY A 1 293 ? -9.188 3.727 8.523 1 86.5 293 GLY A N 1
ATOM 2272 C CA . GLY A 1 293 ? -7.938 3.48 7.816 1 86.5 293 GLY A CA 1
ATOM 2273 C C . GLY A 1 293 ? -7.465 2.043 7.922 1 86.5 293 GLY A C 1
ATOM 2274 O O . GLY A 1 293 ? -8.055 1.241 8.648 1 86.5 293 GLY A O 1
ATOM 2275 N N . PRO A 1 294 ? -6.422 1.746 7.18 1 76.56 294 PRO A N 1
ATOM 2276 C CA . PRO A 1 294 ? -5.906 0.376 7.156 1 76.56 294 PRO A CA 1
ATOM 2277 C C . PRO A 1 294 ? -5.113 0.02 8.414 1 76.56 294 PRO A C 1
ATOM 2279 O O . PRO A 1 294 ? -4.973 -1.159 8.742 1 76.56 294 PRO A O 1
ATOM 2282 N N . GLU A 1 295 ? -4.465 0.865 9 1 70.88 295 GLU A N 1
ATOM 2283 C CA . GLU A 1 295 ? -3.703 0.729 10.242 1 70.88 295 GLU A CA 1
ATOM 2284 C C . GLU A 1 295 ? -3.719 2.025 11.047 1 70.88 295 GLU A C 1
ATOM 2286 O O . GLU A 1 295 ? -4.043 3.09 10.508 1 70.88 295 GLU A O 1
ATOM 2291 N N . GLN A 1 296 ? -3.549 1.684 12.367 1 62.91 296 GLN A N 1
ATOM 2292 C CA . GLN A 1 296 ? -3.418 2.914 13.141 1 62.91 296 GLN A CA 1
ATOM 2293 C C . GLN A 1 296 ? -2.178 3.697 12.719 1 62.91 296 GLN A C 1
ATOM 2295 O O . GLN A 1 296 ? -1.068 3.16 12.719 1 62.91 296 GLN A O 1
ATOM 2300 N N . THR A 1 297 ? -2.402 4.719 12.047 1 63.28 297 THR A N 1
ATOM 2301 C CA . THR A 1 297 ? -1.312 5.543 11.539 1 63.28 297 THR A CA 1
ATOM 2302 C C . THR A 1 297 ? -1.032 6.711 12.477 1 63.28 297 THR A C 1
ATOM 2304 O O . THR A 1 297 ? -1.921 7.156 13.211 1 63.28 297 THR A O 1
ATOM 2307 N N . ASP A 1 298 ? 0.166 6.789 12.695 1 62.72 298 ASP A N 1
ATOM 2308 C CA . ASP A 1 298 ? 0.558 7.996 13.414 1 62.72 298 ASP A CA 1
ATOM 2309 C C . ASP A 1 298 ? 0.409 9.234 12.531 1 62.72 298 ASP A C 1
ATOM 2311 O O . ASP A 1 298 ? 0.696 9.18 11.336 1 62.72 298 ASP A O 1
ATOM 2315 N N . TYR A 1 299 ? -0.528 10.008 12.922 1 58.41 299 TYR A N 1
ATOM 2316 C CA . TYR A 1 299 ? -0.531 11.344 12.32 1 58.41 299 TYR A CA 1
ATOM 2317 C C . TYR A 1 299 ? 0.016 12.375 13.289 1 58.41 299 TYR A C 1
ATOM 2319 O O . TYR A 1 299 ? -0.377 12.414 14.461 1 58.41 299 TYR A O 1
ATOM 2327 N N . MET A 1 300 ? 0.925 13.156 12.766 1 57.28 300 MET A N 1
ATOM 2328 C CA . MET A 1 300 ? 1.601 14.164 13.562 1 57.28 300 MET A CA 1
ATOM 2329 C C . MET A 1 300 ? 2.264 13.539 14.789 1 57.28 300 MET A C 1
ATOM 2331 O O . MET A 1 300 ? 2.143 14.062 15.898 1 57.28 300 MET A O 1
ATOM 2335 N N . CYS A 1 301 ? 2.656 12.328 14.438 1 51.84 301 CYS A N 1
ATOM 2336 C CA . CYS A 1 301 ? 3.477 11.594 15.391 1 51.84 301 CYS A CA 1
ATOM 2337 C C . CYS A 1 301 ? 2.643 11.125 16.578 1 51.84 301 CYS A C 1
ATOM 2339 O O . CYS A 1 301 ? 3.18 10.867 17.656 1 51.84 301 CYS A O 1
ATOM 2341 N N . GLN A 1 302 ? 1.44 11.258 16.5 1 66.06 302 GLN A N 1
ATOM 2342 C CA . GLN A 1 302 ? 0.545 10.727 17.516 1 66.06 302 GLN A CA 1
ATOM 2343 C C . GLN A 1 302 ? -0.462 9.75 16.922 1 66.06 302 GLN A C 1
ATOM 2345 O O . GLN A 1 302 ? -0.955 9.961 15.812 1 66.06 302 GLN A O 1
ATOM 2350 N N . PRO A 1 303 ? -0.634 8.711 17.734 1 78.62 303 PRO A N 1
ATOM 2351 C CA . PRO A 1 303 ? -1.633 7.766 17.234 1 78.62 303 PRO A CA 1
ATOM 2352 C C . PRO A 1 303 ? -3.023 8.383 17.109 1 78.62 303 PRO A C 1
ATOM 2354 O O . PRO A 1 303 ? -3.488 9.047 18.047 1 78.62 303 PRO A O 1
ATOM 2357 N N . MET A 1 304 ? -3.611 8.281 16.078 1 85.88 304 MET A N 1
ATOM 2358 C CA . MET A 1 304 ? -4.957 8.781 15.82 1 85.88 304 MET A CA 1
ATOM 2359 C C . MET A 1 304 ? -6.012 7.766 16.25 1 85.88 304 MET A C 1
ATOM 2361 O O . MET A 1 304 ? -5.762 6.559 16.219 1 85.88 304 MET A O 1
ATOM 2365 N N . THR A 1 305 ? -7.059 8.258 16.781 1 93.69 305 THR A N 1
ATOM 2366 C CA . THR A 1 305 ? -8.211 7.383 16.969 1 93.69 305 THR A CA 1
ATOM 2367 C C . THR A 1 305 ? -8.773 6.941 15.617 1 93.69 305 THR A C 1
ATOM 2369 O O . THR A 1 305 ? -9.164 7.777 14.797 1 93.69 305 THR A O 1
ATOM 2372 N N . MET A 1 306 ? -8.766 5.637 15.43 1 93.94 306 MET A N 1
ATOM 2373 C CA . MET A 1 306 ? -9.117 5.164 14.094 1 93.94 306 MET A CA 1
ATOM 2374 C C . MET A 1 306 ? -9.945 3.883 14.172 1 93.94 306 MET A C 1
ATOM 2376 O O . MET A 1 306 ? -9.781 3.092 15.102 1 93.94 306 MET A O 1
ATOM 2380 N N . LEU A 1 307 ? -10.859 3.768 13.242 1 96.44 307 LEU A N 1
ATOM 2381 C CA . LEU A 1 307 ? -11.438 2.467 12.914 1 96.44 307 LEU A CA 1
ATOM 2382 C C . LEU A 1 307 ? -10.555 1.716 11.93 1 96.44 307 LEU A C 1
ATOM 2384 O O . LEU A 1 307 ? -10.422 2.123 10.766 1 96.44 307 LEU A O 1
ATOM 2388 N N . ILE A 1 308 ? -10.023 0.629 12.398 1 93.94 308 ILE A N 1
ATOM 2389 C CA . ILE A 1 308 ? -9.039 -0.103 11.609 1 93.94 308 ILE A CA 1
ATOM 2390 C C . ILE A 1 308 ? -9.75 -1.117 10.711 1 93.94 308 ILE A C 1
ATOM 2392 O O . ILE A 1 308 ? -10.508 -1.959 11.195 1 93.94 308 ILE A O 1
ATOM 2396 N N . GLU A 1 309 ? -9.484 -1.005 9.43 1 92.69 309 GLU A N 1
ATOM 2397 C CA . GLU A 1 309 ? -10.031 -1.953 8.469 1 92.69 309 GLU A CA 1
ATOM 2398 C C . GLU A 1 309 ? -9.492 -3.359 8.703 1 92.69 309 GLU A C 1
ATOM 2400 O O . GLU A 1 309 ? -8.289 -3.543 8.914 1 92.69 309 GLU A O 1
ATOM 2405 N N . PRO A 1 310 ? -10.32 -4.348 8.711 1 93.94 310 PRO A N 1
ATOM 2406 C CA . PRO A 1 310 ? -9.93 -5.73 8.992 1 93.94 310 PRO A CA 1
ATOM 2407 C C . PRO A 1 310 ? -9.328 -6.434 7.777 1 93.94 310 PRO A C 1
ATOM 2409 O O . PRO A 1 310 ? -9.844 -7.461 7.332 1 93.94 310 PRO A O 1
ATOM 2412 N N . GLN A 1 311 ? -8.234 -5.996 7.34 1 92.25 311 GLN A N 1
ATOM 2413 C CA . GLN A 1 311 ? -7.648 -6.43 6.078 1 92.25 311 GLN A CA 1
ATOM 2414 C C . GLN A 1 311 ? -7.227 -7.895 6.145 1 92.25 311 GLN A C 1
ATOM 2416 O O . GLN A 1 311 ? -7.547 -8.68 5.25 1 92.25 311 GLN A O 1
ATOM 2421 N N . TYR A 1 312 ? -6.504 -8.297 7.195 1 92.62 312 TYR A N 1
ATOM 2422 C CA . TYR A 1 312 ? -6.035 -9.672 7.324 1 92.62 312 TYR A CA 1
ATOM 2423 C C . TYR A 1 312 ? -7.207 -10.648 7.359 1 92.62 312 TYR A C 1
ATOM 2425 O O . TYR A 1 312 ? -7.227 -11.633 6.621 1 92.62 312 TYR A O 1
ATOM 2433 N N . GLU A 1 313 ? -8.133 -10.281 8.18 1 96.25 313 GLU A N 1
ATOM 2434 C CA . GLU A 1 313 ? -9.297 -11.141 8.344 1 96.25 313 GLU A CA 1
ATOM 2435 C C . GLU A 1 313 ? -10.078 -11.266 7.035 1 96.25 313 GLU A C 1
ATOM 2437 O O . GLU A 1 313 ? -10.539 -12.352 6.68 1 96.25 313 GLU A O 1
ATOM 2442 N N . ALA A 1 314 ? -10.234 -10.18 6.367 1 95.94 314 ALA A N 1
ATOM 2443 C CA . ALA A 1 314 ? -10.938 -10.195 5.086 1 95.94 314 ALA A CA 1
ATOM 2444 C C . ALA A 1 314 ? -10.25 -11.125 4.094 1 95.94 314 ALA A C 1
ATOM 2446 O O . ALA A 1 314 ? -10.906 -11.922 3.42 1 95.94 314 ALA A O 1
ATOM 2447 N N . GLY A 1 315 ? -8.961 -11.039 4.031 1 96.25 315 GLY A N 1
ATOM 2448 C CA . GLY A 1 315 ? -8.211 -11.914 3.143 1 96.25 315 GLY A CA 1
ATOM 2449 C C . GLY A 1 315 ? -8.336 -13.383 3.512 1 96.25 315 GLY A C 1
ATOM 2450 O O . GLY A 1 315 ? -8.555 -14.234 2.645 1 96.25 315 GLY A O 1
ATOM 2451 N N . HIS A 1 316 ? -8.195 -13.625 4.793 1 96.88 316 HIS A N 1
ATOM 2452 C CA . HIS A 1 316 ? -8.266 -14.992 5.293 1 96.88 316 HIS A CA 1
ATOM 2453 C C . HIS A 1 316 ? -9.625 -15.617 5.016 1 96.88 316 HIS A C 1
ATOM 2455 O O . HIS A 1 316 ? -9.711 -16.719 4.48 1 96.88 316 HIS A O 1
ATOM 2461 N N . LEU A 1 317 ? -10.656 -14.875 5.281 1 97.94 317 LEU A N 1
ATOM 2462 C CA . LEU A 1 317 ? -12.023 -15.359 5.098 1 97.94 317 LEU A CA 1
ATOM 2463 C C . LEU A 1 317 ? -12.352 -15.508 3.617 1 97.94 317 LEU A C 1
ATOM 2465 O O . LEU A 1 317 ? -13.008 -16.469 3.217 1 97.94 317 LEU A O 1
ATOM 2469 N N . ALA A 1 318 ? -11.922 -14.555 2.836 1 98.12 318 ALA A N 1
ATOM 2470 C CA . ALA A 1 318 ? -12.172 -14.617 1.399 1 98.12 318 ALA A CA 1
ATOM 2471 C C . ALA A 1 318 ? -11.539 -15.867 0.788 1 98.12 318 ALA A C 1
ATOM 2473 O O . ALA A 1 318 ? -12.141 -16.516 -0.064 1 98.12 318 ALA A O 1
ATOM 2474 N N . THR A 1 319 ? -10.367 -16.141 1.216 1 97.38 319 THR A N 1
ATOM 2475 C CA . THR A 1 319 ? -9.68 -17.328 0.722 1 97.38 319 THR A CA 1
ATOM 2476 C C . THR A 1 319 ? -10.414 -18.594 1.147 1 97.38 319 THR A C 1
ATOM 2478 O O . THR A 1 319 ? -10.57 -19.531 0.353 1 97.38 319 THR A O 1
ATOM 2481 N N . GLY A 1 320 ? -10.828 -18.641 2.455 1 97.31 320 GLY A N 1
ATOM 2482 C CA . GLY A 1 320 ? -11.656 -19.75 2.885 1 97.31 320 GLY A CA 1
ATOM 2483 C C . GLY A 1 320 ? -12.883 -19.953 2.023 1 97.31 320 GLY A C 1
ATOM 2484 O O . GLY A 1 320 ? -13.203 -21.078 1.631 1 97.31 320 GLY A O 1
ATOM 2485 N N . MET A 1 321 ? -13.531 -18.891 1.727 1 97.88 321 MET A N 1
ATOM 2486 C CA . MET A 1 321 ? -14.703 -18.922 0.856 1 97.88 321 MET A CA 1
ATOM 2487 C C . MET A 1 321 ? -14.336 -19.406 -0.541 1 97.88 321 MET A C 1
ATOM 2489 O O . MET A 1 321 ? -15.07 -20.188 -1.145 1 97.88 321 MET A O 1
ATOM 2493 N N . MET A 1 322 ? -13.195 -18.953 -1.041 1 97.06 322 MET A N 1
ATOM 2494 C CA . MET A 1 322 ? -12.695 -19.344 -2.357 1 97.06 322 MET A CA 1
ATOM 2495 C C . MET A 1 322 ? -12.477 -20.844 -2.434 1 97.06 322 MET A C 1
ATOM 2497 O O . MET A 1 322 ? -12.844 -21.484 -3.424 1 97.06 322 MET A O 1
ATOM 2501 N N . LEU A 1 323 ? -11.922 -21.406 -1.399 1 94.88 323 LEU A N 1
ATOM 2502 C CA . LEU A 1 323 ? -11.648 -22.844 -1.37 1 94.88 323 LEU A CA 1
ATOM 2503 C C . LEU A 1 323 ? -12.945 -23.641 -1.434 1 94.88 323 LEU A C 1
ATOM 2505 O O . LEU A 1 323 ? -13.016 -24.656 -2.119 1 94.88 323 LEU A O 1
ATOM 2509 N N . ARG A 1 324 ? -13.984 -23.125 -0.779 1 95.06 324 ARG A N 1
ATOM 2510 C CA . ARG A 1 324 ? -15.297 -23.766 -0.86 1 95.06 324 ARG A CA 1
ATOM 2511 C C . ARG A 1 324 ? -15.883 -23.625 -2.262 1 95.06 324 ARG A C 1
ATOM 2513 O O . ARG A 1 324 ? -16.484 -24.578 -2.783 1 95.06 324 ARG A O 1
ATOM 2520 N N . LYS A 1 325 ? -15.656 -22.484 -2.826 1 94.12 325 LYS A N 1
ATOM 2521 C CA . LYS A 1 325 ? -16.188 -22.203 -4.16 1 94.12 325 LYS A CA 1
ATOM 2522 C C . LYS A 1 325 ? -15.523 -23.109 -5.207 1 94.12 325 LYS A C 1
ATOM 2524 O O . LYS A 1 325 ? -16.172 -23.531 -6.16 1 94.12 325 LYS A O 1
ATOM 2529 N N . ILE A 1 326 ? -14.281 -23.266 -5.078 1 91 326 ILE A N 1
ATOM 2530 C CA . ILE A 1 326 ? -13.539 -24.109 -6.008 1 91 326 ILE A CA 1
ATOM 2531 C C . ILE A 1 326 ? -14.094 -25.531 -5.965 1 91 326 ILE A C 1
ATOM 2533 O O . ILE A 1 326 ? -14.211 -26.188 -7.004 1 91 326 ILE A O 1
ATOM 2537 N N . GLU A 1 327 ? -14.43 -26 -4.809 1 87.69 327 GLU A N 1
ATOM 2538 C CA . GLU A 1 327 ? -14.984 -27.344 -4.641 1 87.69 327 GLU A CA 1
ATOM 2539 C C . GLU A 1 327 ? -16.406 -27.422 -5.176 1 87.69 327 GLU A C 1
ATOM 2541 O O . GLU A 1 327 ? -16.812 -28.453 -5.715 1 87.69 327 GLU A O 1
ATOM 2546 N N . ASN A 1 328 ? -17.109 -26.312 -4.98 1 88.81 328 ASN A N 1
ATOM 2547 C CA . ASN A 1 328 ? -18.484 -26.219 -5.434 1 88.81 328 ASN A CA 1
ATOM 2548 C C . ASN A 1 328 ? -18.75 -24.922 -6.18 1 88.81 328 ASN A C 1
ATOM 2550 O O . ASN A 1 328 ? -19.391 -24.016 -5.645 1 88.81 328 ASN A O 1
ATOM 2554 N N . PRO A 1 329 ? -18.391 -24.844 -7.445 1 82.06 329 PRO A N 1
ATOM 2555 C CA . PRO A 1 329 ? -18.422 -23.578 -8.164 1 82.06 329 PRO A CA 1
ATOM 2556 C C . PRO A 1 329 ? -19.844 -23.031 -8.336 1 82.06 329 PRO A C 1
ATOM 2558 O O . PRO A 1 329 ? -20.016 -21.812 -8.516 1 82.06 329 PRO A O 1
ATOM 2561 N N . ASN A 1 330 ? -20.828 -23.859 -8.234 1 84 330 ASN A N 1
ATOM 2562 C CA . ASN A 1 330 ? -22.203 -23.422 -8.477 1 84 330 ASN A CA 1
ATOM 2563 C C . ASN A 1 330 ? -22.875 -22.969 -7.195 1 84 330 ASN A C 1
ATOM 2565 O O . ASN A 1 330 ? -23.953 -22.375 -7.238 1 84 330 ASN A O 1
ATOM 2569 N N . ASP A 1 331 ? -22.25 -23.219 -6.105 1 89.5 331 ASP A N 1
ATOM 2570 C CA . ASP A 1 331 ? -22.844 -22.812 -4.832 1 89.5 331 ASP A CA 1
ATOM 2571 C C . ASP A 1 331 ? -22.719 -21.312 -4.617 1 89.5 331 ASP A C 1
ATOM 2573 O O . ASP A 1 331 ? -21.719 -20.703 -5.016 1 89.5 331 ASP A O 1
ATOM 2577 N N . LEU A 1 332 ? -23.828 -20.797 -4.172 1 93.94 332 LEU A N 1
ATOM 2578 C CA . LEU A 1 332 ? -23.781 -19.422 -3.682 1 93.94 332 LEU A CA 1
ATOM 2579 C C . LEU A 1 332 ? -23.516 -19.391 -2.182 1 93.94 332 LEU A C 1
ATOM 2581 O O . LEU A 1 332 ? -24.234 -20.016 -1.403 1 93.94 332 LEU A O 1
ATOM 2585 N N . ILE A 1 333 ? -22.484 -18.75 -1.852 1 96.75 333 ILE A N 1
ATOM 2586 C CA . ILE A 1 333 ? -22.094 -18.672 -0.444 1 96.75 333 ILE A CA 1
ATOM 2587 C C . ILE A 1 333 ? -22.531 -17.328 0.14 1 96.75 333 ILE A C 1
ATOM 2589 O O . ILE A 1 333 ? -22.344 -16.281 -0.481 1 96.75 333 ILE A O 1
ATOM 2593 N N . ALA A 1 334 ? -23.109 -17.344 1.281 1 97.19 334 ALA A N 1
ATOM 2594 C CA . ALA A 1 334 ? -23.609 -16.141 1.946 1 97.19 334 ALA A CA 1
ATOM 2595 C C . ALA A 1 334 ? -22.469 -15.141 2.17 1 97.19 334 ALA A C 1
ATOM 2597 O O . ALA A 1 334 ? -21.359 -15.523 2.504 1 97.19 334 ALA A O 1
ATOM 2598 N N . PRO A 1 335 ? -22.812 -13.875 1.996 1 97.31 335 PRO A N 1
ATOM 2599 C CA . PRO A 1 335 ? -21.812 -12.844 2.268 1 97.31 335 PRO A CA 1
ATOM 2600 C C . PRO A 1 335 ? -21.312 -12.867 3.715 1 97.31 335 PRO A C 1
ATOM 2602 O O . PRO A 1 335 ? -22.062 -13.25 4.617 1 97.31 335 PRO A O 1
ATOM 2605 N N . GLU A 1 336 ? -20.062 -12.516 3.898 1 97.44 336 GLU A N 1
ATOM 2606 C CA . GLU A 1 336 ? -19.484 -12.383 5.23 1 97.44 336 GLU A CA 1
ATOM 2607 C C . GLU A 1 336 ? -19 -10.953 5.488 1 97.44 336 GLU A C 1
ATOM 2609 O O . GLU A 1 336 ? -18.25 -10.398 4.691 1 97.44 336 GLU A O 1
ATOM 2614 N N . ALA A 1 337 ? -19.484 -10.398 6.527 1 97.31 337 ALA A N 1
ATOM 2615 C CA . ALA A 1 337 ? -19.062 -9.062 6.953 1 97.31 337 ALA A CA 1
ATOM 2616 C C . ALA A 1 337 ? -18 -9.156 8.055 1 97.31 337 ALA A C 1
ATOM 2618 O O . ALA A 1 337 ? -18.156 -9.93 9.008 1 97.31 337 ALA A O 1
ATOM 2619 N N . VAL A 1 338 ? -16.953 -8.438 7.898 1 97.69 338 VAL A N 1
ATOM 2620 C CA . VAL A 1 338 ? -15.875 -8.445 8.875 1 97.69 338 VAL A CA 1
ATOM 2621 C C . VAL A 1 338 ? -15.883 -7.137 9.672 1 97.69 338 VAL A C 1
ATOM 2623 O O . VAL A 1 338 ? -16.094 -6.062 9.102 1 97.69 338 VAL A O 1
ATOM 2626 N N . ARG A 1 339 ? -15.633 -7.238 10.914 1 97 339 ARG A N 1
ATOM 2627 C CA . ARG A 1 339 ? -15.766 -6.086 11.805 1 97 339 ARG A CA 1
ATOM 2628 C C . ARG A 1 339 ? -14.469 -5.289 11.867 1 97 339 ARG A C 1
ATOM 2630 O O . ARG A 1 339 ? -13.383 -5.863 11.867 1 97 339 ARG A O 1
ATOM 2637 N N . PHE A 1 340 ? -14.664 -3.969 11.961 1 97.19 340 PHE A N 1
ATOM 2638 C CA . PHE A 1 340 ? -13.555 -3.08 12.273 1 97.19 340 PHE A CA 1
ATOM 2639 C C . PHE A 1 340 ? -13.195 -3.158 13.75 1 97.19 340 PHE A C 1
ATOM 2641 O O . PHE A 1 340 ? -13.984 -3.646 14.562 1 97.19 340 PHE A O 1
ATOM 2648 N N . SER A 1 341 ? -11.984 -2.758 14.078 1 95.81 341 SER A N 1
ATOM 2649 C CA . SER A 1 341 ? -11.586 -2.529 15.461 1 95.81 341 SER A CA 1
ATOM 2650 C C . SER A 1 341 ? -11.328 -1.05 15.727 1 95.81 341 SER A C 1
ATOM 2652 O O . SER A 1 341 ? -10.742 -0.36 14.883 1 95.81 341 SER A O 1
ATOM 2654 N N . LEU A 1 342 ? -11.844 -0.591 16.797 1 96.31 342 LEU A N 1
ATOM 2655 C CA . LEU A 1 342 ? -11.578 0.788 17.203 1 96.31 342 LEU A CA 1
ATOM 2656 C C . LEU A 1 342 ? -10.266 0.891 17.969 1 96.31 342 LEU A C 1
ATOM 2658 O O . LEU A 1 342 ? -10.117 0.293 19.031 1 96.31 342 LEU A O 1
ATOM 2662 N N . ALA A 1 343 ? -9.352 1.588 17.438 1 94.69 343 ALA A N 1
ATOM 2663 C CA . ALA A 1 343 ? -8.094 1.9 18.109 1 94.69 343 ALA A CA 1
ATOM 2664 C C . ALA A 1 343 ? -8.094 3.33 18.641 1 94.69 343 ALA A C 1
ATOM 2666 O O . ALA A 1 343 ? -8 4.285 17.859 1 94.69 343 ALA A O 1
ATOM 2667 N N . ILE A 1 344 ? -8.125 3.455 19.875 1 94.62 344 ILE A N 1
ATOM 2668 C CA . ILE A 1 344 ? -8.195 4.773 20.484 1 94.62 344 ILE A CA 1
ATOM 2669 C C . ILE A 1 344 ? -6.793 5.383 20.562 1 94.62 344 ILE A C 1
ATOM 2671 O O . ILE A 1 344 ? -5.855 4.746 21.047 1 94.62 344 ILE A O 1
ATOM 2675 N N . GLY A 1 345 ? -6.754 6.574 19.969 1 92.31 345 GLY A N 1
ATOM 2676 C CA . GLY A 1 345 ? -5.504 7.312 20 1 92.31 345 GLY A CA 1
ATOM 2677 C C . GLY A 1 345 ? -5.617 8.641 20.734 1 92.31 345 GLY A C 1
ATOM 2678 O O . GLY A 1 345 ? -6.363 8.758 21.719 1 92.31 345 GLY A O 1
ATOM 2679 N N . LYS A 1 346 ? -4.801 9.641 20.25 1 88.31 346 LYS A N 1
ATOM 2680 C CA . LYS A 1 346 ? -4.715 10.922 20.953 1 88.31 346 LYS A CA 1
ATOM 2681 C C . LYS A 1 346 ? -5.473 12.016 20.188 1 88.31 346 LYS A C 1
ATOM 2683 O O . LYS A 1 346 ? -5.328 13.195 20.5 1 88.31 346 LYS A O 1
ATOM 2688 N N . SER A 1 347 ? -6.293 11.562 19.25 1 91.62 347 SER A N 1
ATOM 2689 C CA . SER A 1 347 ? -7.004 12.562 18.453 1 91.62 347 SER A CA 1
ATOM 2690 C C . SER A 1 347 ? -8.453 12.703 18.906 1 91.62 347 SER A C 1
ATOM 2692 O O . SER A 1 347 ? -9.211 13.492 18.344 1 91.62 347 SER A O 1
ATOM 2694 N N . SER A 1 348 ? -8.812 11.945 19.938 1 95.19 348 SER A N 1
ATOM 2695 C CA . SER A 1 348 ? -10.148 12.078 20.516 1 95.19 348 SER A CA 1
ATOM 2696 C C . SER A 1 348 ? -10.078 12.195 22.031 1 95.19 348 SER A C 1
ATOM 2698 O O . SER A 1 348 ? -9.242 11.555 22.672 1 95.19 348 SER A O 1
ATOM 2700 N N . ALA A 1 349 ? -10.883 13.094 22.562 1 95.81 349 ALA A N 1
ATOM 2701 C CA . ALA A 1 349 ? -10.922 13.352 24 1 95.81 349 ALA A CA 1
ATOM 2702 C C . ALA A 1 349 ? -12.32 13.797 24.438 1 95.81 349 ALA A C 1
ATOM 2704 O O . ALA A 1 349 ? -13.156 14.141 23.594 1 95.81 349 ALA A O 1
ATOM 2705 N N . PRO A 1 350 ? -12.602 13.672 25.766 1 95.94 350 PRO A N 1
ATOM 2706 C CA . PRO A 1 350 ? -13.883 14.18 26.266 1 95.94 350 PRO A CA 1
ATOM 2707 C C . PRO A 1 350 ? -14.109 15.648 25.922 1 95.94 350 PRO A C 1
ATOM 2709 O O . PRO A 1 350 ? -13.156 16.422 25.812 1 95.94 350 PRO A O 1
ATOM 2712 N N . ILE A 1 351 ? -15.328 15.992 25.672 1 92.44 351 ILE A N 1
ATOM 2713 C CA . ILE A 1 351 ? -15.672 17.375 25.359 1 92.44 351 ILE A CA 1
ATOM 2714 C C . ILE A 1 351 ? -15.172 18.297 26.453 1 92.44 351 ILE A C 1
ATOM 2716 O O . ILE A 1 351 ? -15.25 17.969 27.641 1 92.44 351 ILE A O 1
ATOM 2720 N N . PRO A 1 352 ? -14.445 19.359 26 1 78.44 352 PRO A N 1
ATOM 2721 C CA . PRO A 1 352 ? -13.945 20.266 27.031 1 78.44 352 PRO A CA 1
ATOM 2722 C C . PRO A 1 352 ? -15.055 20.812 27.922 1 78.44 352 PRO A C 1
ATOM 2724 O O . PRO A 1 352 ? -16.172 21.031 27.469 1 78.44 352 PRO A O 1
ATOM 2727 N N . LEU A 1 353 ? -14.977 20.625 29.281 1 60.03 353 LEU A N 1
ATOM 2728 C CA . LEU A 1 353 ? -15.914 21.25 30.219 1 60.03 353 LEU A CA 1
ATOM 2729 C C . LEU A 1 353 ? -16.016 22.75 29.984 1 60.03 353 LEU A C 1
ATOM 2731 O O . LEU A 1 353 ? -14.992 23.406 29.766 1 60.03 353 LEU A O 1
ATOM 2735 N N . LYS A 1 354 ? -16.984 23.328 29.375 1 52.88 354 LYS A N 1
ATOM 2736 C CA . LYS A 1 354 ? -17.203 24.766 29.391 1 52.88 354 LYS A CA 1
ATOM 2737 C C . LYS A 1 354 ? -16.703 25.391 30.688 1 52.88 354 LYS A C 1
ATOM 2739 O O . LYS A 1 354 ? -16.953 24.859 31.766 1 52.88 354 LYS A O 1
ATOM 2744 N N . ALA A 1 355 ? -15.68 26.266 30.672 1 41.22 355 ALA A N 1
ATOM 2745 C CA . ALA A 1 355 ? -15.562 27.188 31.797 1 41.22 355 ALA A CA 1
ATOM 2746 C C . ALA A 1 355 ? -16.922 27.688 32.25 1 41.22 355 ALA A C 1
ATOM 2748 O O . ALA A 1 355 ? -17.641 28.344 31.516 1 41.22 355 ALA A O 1
ATOM 2749 N N . THR A 1 356 ? -17.703 27 32.969 1 37.03 356 THR A N 1
ATOM 2750 C CA . THR A 1 356 ? -18.781 27.656 33.688 1 37.03 356 THR A CA 1
ATOM 2751 C C . THR A 1 356 ? -18.391 29.094 34.062 1 37.03 356 THR A C 1
ATOM 2753 O O . THR A 1 356 ? -17.203 29.391 34.188 1 37.03 356 THR A O 1
ATOM 2756 N N . ASN A 1 357 ? -19.453 30.125 34.156 1 34.88 357 ASN A N 1
ATOM 2757 C CA . ASN A 1 357 ? -19.594 31.5 34.594 1 34.88 357 ASN A CA 1
ATOM 2758 C C . ASN A 1 357 ? -18.875 31.734 35.938 1 34.88 357 ASN A C 1
ATOM 2760 O O . ASN A 1 357 ? -19.234 31.125 36.938 1 34.88 357 ASN A O 1
ATOM 2764 N N . ARG A 1 358 ? -17.672 32.031 36.156 1 33.5 358 ARG A N 1
ATOM 2765 C CA . ARG A 1 358 ? -17.297 32.906 37.25 1 33.5 358 ARG A CA 1
ATOM 2766 C C . ARG A 1 358 ? -18.219 34.125 37.312 1 33.5 358 ARG A C 1
ATOM 2768 O O . ARG A 1 358 ? -17.828 35.25 37 1 33.5 358 ARG A O 1
ATOM 2775 N N . VAL A 1 359 ? -19.547 34.125 36.875 1 32.56 359 VAL A N 1
ATOM 2776 C CA . VAL A 1 359 ? -20.391 35.219 37.344 1 32.56 359 VAL A CA 1
ATOM 2777 C C . VAL A 1 359 ? -20.547 35.125 38.844 1 32.56 359 VAL A C 1
ATOM 2779 O O . VAL A 1 359 ? -21.312 35.906 39.438 1 32.56 359 VAL A O 1
ATOM 2782 N N . GLY A 1 360 ? -20.234 34.062 39.625 1 28.97 360 GLY A N 1
ATOM 2783 C CA . GLY A 1 360 ? -20.703 34.312 40.969 1 28.97 360 GLY A CA 1
ATOM 2784 C C . GLY A 1 360 ? -20 35.5 41.625 1 28.97 360 GLY A C 1
ATOM 2785 O O . GLY A 1 360 ? -20.484 36.031 42.625 1 28.97 360 GLY A O 1
ATOM 2786 N N . GLY A 1 361 ? -18.656 35.688 41.719 1 25.86 361 GLY A N 1
ATOM 2787 C CA . GLY A 1 361 ? -18.266 36.562 42.812 1 25.86 361 GLY A CA 1
ATOM 2788 C C . GLY A 1 361 ? -18.516 38.031 42.531 1 25.86 361 GLY A C 1
ATOM 2789 O O . GLY A 1 361 ? -18.031 38.906 43.25 1 25.86 361 GLY A O 1
ATOM 2790 N N . THR A 1 362 ? -19.703 38.562 41.75 1 22.16 362 THR A N 1
ATOM 2791 C CA . THR A 1 362 ? -20.203 39.719 42.469 1 22.16 362 THR A CA 1
ATOM 2792 C C . THR A 1 362 ? -21.094 39.281 43.625 1 22.16 362 THR A C 1
ATOM 2794 O O . THR A 1 362 ? -21.828 38.281 43.531 1 22.16 362 THR A O 1
ATOM 2797 N N . MET B 1 1 ? 57.375 -25.578 -27.5 1 28.72 1 MET B N 1
ATOM 2798 C CA . MET B 1 1 ? 56.469 -26.578 -26.938 1 28.72 1 MET B CA 1
ATOM 2799 C C . MET B 1 1 ? 55.031 -26.188 -27.141 1 28.72 1 MET B C 1
ATOM 2801 O O . MET B 1 1 ? 54.625 -25.062 -26.828 1 28.72 1 MET B O 1
ATOM 2805 N N . THR B 1 2 ? 54.25 -26.891 -28.016 1 29.34 2 THR B N 1
ATOM 2806 C CA . THR B 1 2 ? 52.906 -26.812 -28.609 1 29.34 2 THR B CA 1
ATOM 2807 C C . THR B 1 2 ? 51.844 -26.859 -27.531 1 29.34 2 THR B C 1
ATOM 2809 O O . THR B 1 2 ? 51.812 -27.781 -26.719 1 29.34 2 THR B O 1
ATOM 2812 N N . ILE B 1 3 ? 51.312 -25.719 -27.062 1 32.62 3 ILE B N 1
ATOM 2813 C CA . ILE B 1 3 ? 50.281 -25.578 -26.047 1 32.62 3 ILE B CA 1
ATOM 2814 C C . ILE B 1 3 ? 49.125 -26.516 -26.375 1 32.62 3 ILE B C 1
ATOM 2816 O O . ILE B 1 3 ? 48.562 -26.469 -27.469 1 32.62 3 ILE B O 1
ATOM 2820 N N . THR B 1 4 ? 49.094 -27.781 -25.797 1 30.77 4 THR B N 1
ATOM 2821 C CA . THR B 1 4 ? 48.125 -28.875 -25.828 1 30.77 4 THR B CA 1
ATOM 2822 C C . THR B 1 4 ? 46.719 -28.344 -25.859 1 30.77 4 THR B C 1
ATOM 2824 O O . THR B 1 4 ? 46.438 -27.219 -25.422 1 30.77 4 THR B O 1
ATOM 2827 N N . SER B 1 5 ? 45.781 -29.172 -26.391 1 30.38 5 SER B N 1
ATOM 2828 C CA . SER B 1 5 ? 44.375 -29.234 -26.797 1 30.38 5 SER B CA 1
ATOM 2829 C C . SER B 1 5 ? 43.438 -28.891 -25.641 1 30.38 5 SER B C 1
ATOM 2831 O O . SER B 1 5 ? 43.531 -29.469 -24.562 1 30.38 5 SER B O 1
ATOM 2833 N N . LEU B 1 6 ? 43.062 -27.625 -25.453 1 28.3 6 LEU B N 1
ATOM 2834 C CA . LEU B 1 6 ? 42.031 -27.141 -24.547 1 28.3 6 LEU B CA 1
ATOM 2835 C C . LEU B 1 6 ? 40.812 -28.062 -24.578 1 28.3 6 LEU B C 1
ATOM 2837 O O . LEU B 1 6 ? 40.188 -28.234 -25.609 1 28.3 6 LEU B O 1
ATOM 2841 N N . ASP B 1 7 ? 40.875 -29.266 -23.891 1 28.45 7 ASP B N 1
ATOM 2842 C CA . ASP B 1 7 ? 39.75 -30.172 -23.656 1 28.45 7 ASP B CA 1
ATOM 2843 C C . ASP B 1 7 ? 38.438 -29.406 -23.484 1 28.45 7 ASP B C 1
ATOM 2845 O O . ASP B 1 7 ? 38.344 -28.531 -22.641 1 28.45 7 ASP B O 1
ATOM 2849 N N . THR B 1 8 ? 37.688 -29.203 -24.531 1 28.23 8 THR B N 1
ATOM 2850 C CA . THR B 1 8 ? 36.312 -28.719 -24.625 1 28.23 8 THR B CA 1
ATOM 2851 C C . THR B 1 8 ? 35.438 -29.359 -23.547 1 28.23 8 THR B C 1
ATOM 2853 O O . THR B 1 8 ? 35.25 -30.578 -23.531 1 28.23 8 THR B O 1
ATOM 2856 N N . LEU B 1 9 ? 35.531 -28.969 -22.281 1 27.88 9 LEU B N 1
ATOM 2857 C CA . LEU B 1 9 ? 34.562 -29.359 -21.266 1 27.88 9 LEU B CA 1
ATOM 2858 C C . LEU B 1 9 ? 33.156 -29.484 -21.859 1 27.88 9 LEU B C 1
ATOM 2860 O O . LEU B 1 9 ? 32.594 -28.516 -22.359 1 27.88 9 LEU B O 1
ATOM 2864 N N . GLU B 1 10 ? 32.875 -30.609 -22.531 1 29.2 10 GLU B N 1
ATOM 2865 C CA . GLU B 1 10 ? 31.547 -31 -22.938 1 29.2 10 GLU B CA 1
ATOM 2866 C C . GLU B 1 10 ? 30.5 -30.547 -21.922 1 29.2 10 GLU B C 1
ATOM 2868 O O . GLU B 1 10 ? 30.609 -30.891 -20.734 1 29.2 10 GLU B O 1
ATOM 2873 N N . ILE B 1 11 ? 30.156 -29.375 -21.953 1 30.11 11 ILE B N 1
ATOM 2874 C CA . ILE B 1 11 ? 28.938 -28.938 -21.266 1 30.11 11 ILE B CA 1
ATOM 2875 C C . ILE B 1 11 ? 27.891 -30.047 -21.312 1 30.11 11 ILE B C 1
ATOM 2877 O O . ILE B 1 11 ? 27.391 -30.375 -22.391 1 30.11 11 ILE B O 1
ATOM 2881 N N . GLY B 1 12 ? 28.219 -31.219 -20.672 1 32.34 12 GLY B N 1
ATOM 2882 C CA . GLY B 1 12 ? 27.281 -32.312 -20.531 1 32.34 12 GLY B CA 1
ATOM 2883 C C . GLY B 1 12 ? 25.828 -31.859 -20.469 1 32.34 12 GLY B C 1
ATOM 2884 O O . GLY B 1 12 ? 25.531 -30.812 -19.891 1 32.34 12 GLY B O 1
ATOM 2885 N N . THR B 1 13 ? 25.078 -32.125 -21.406 1 34.31 13 THR B N 1
ATOM 2886 C CA . THR B 1 13 ? 23.625 -32.031 -21.469 1 34.31 13 THR B CA 1
ATOM 2887 C C . THR B 1 13 ? 23 -32.375 -20.125 1 34.31 13 THR B C 1
ATOM 2889 O O . THR B 1 13 ? 23.281 -33.406 -19.547 1 34.31 13 THR B O 1
ATOM 2892 N N . ARG B 1 14 ? 22.844 -31.516 -19.297 1 39.38 14 ARG B N 1
ATOM 2893 C CA . ARG B 1 14 ? 22.125 -31.797 -18.047 1 39.38 14 ARG B CA 1
ATOM 2894 C C . ARG B 1 14 ? 20.953 -32.75 -18.281 1 39.38 14 ARG B C 1
ATOM 2896 O O . ARG B 1 14 ? 20.031 -32.406 -19.031 1 39.38 14 ARG B O 1
ATOM 2903 N N . LYS B 1 15 ? 21.141 -34 -18.219 1 47.72 15 LYS B N 1
ATOM 2904 C CA . LYS B 1 15 ? 20.172 -35.094 -18.25 1 47.72 15 LYS B CA 1
ATOM 2905 C C . LYS B 1 15 ? 18.969 -34.781 -17.375 1 47.72 15 LYS B C 1
ATOM 2907 O O . LYS B 1 15 ? 19.109 -34.25 -16.266 1 47.72 15 LYS B O 1
ATOM 2912 N N . ASN B 1 16 ? 17.734 -34.594 -17.922 1 50.12 16 ASN B N 1
ATOM 2913 C CA . ASN B 1 16 ? 16.453 -34.406 -17.219 1 50.12 16 ASN B CA 1
ATOM 2914 C C . ASN B 1 16 ? 16.312 -35.344 -16.031 1 50.12 16 ASN B C 1
ATOM 2916 O O . ASN B 1 16 ? 16.422 -36.562 -16.203 1 50.12 16 ASN B O 1
ATOM 2920 N N . ILE B 1 17 ? 16.453 -34.906 -14.883 1 61.31 17 ILE B N 1
ATOM 2921 C CA . ILE B 1 17 ? 16.266 -35.719 -13.695 1 61.31 17 ILE B CA 1
ATOM 2922 C C . ILE B 1 17 ? 14.859 -36.312 -13.68 1 61.31 17 ILE B C 1
ATOM 2924 O O . ILE B 1 17 ? 13.875 -35.562 -13.82 1 61.31 17 ILE B O 1
ATOM 2928 N N . THR B 1 18 ? 14.688 -37.562 -13.883 1 67.12 18 THR B N 1
ATOM 2929 C CA . THR B 1 18 ? 13.422 -38.312 -13.883 1 67.12 18 THR B CA 1
ATOM 2930 C C . THR B 1 18 ? 13.109 -38.844 -12.492 1 67.12 18 THR B C 1
ATOM 2932 O O . THR B 1 18 ? 13.969 -38.812 -11.609 1 67.12 18 THR B O 1
ATOM 2935 N N . MET B 1 19 ? 11.867 -39.219 -12.43 1 74.62 19 MET B N 1
ATOM 2936 C CA . MET B 1 19 ? 11.492 -39.906 -11.195 1 74.62 19 MET B CA 1
ATOM 2937 C C . MET B 1 19 ? 12.391 -41.094 -10.938 1 74.62 19 MET B C 1
ATOM 2939 O O . MET B 1 19 ? 12.633 -41.469 -9.789 1 74.62 19 MET B O 1
ATOM 2943 N N . LYS B 1 20 ? 12.859 -41.625 -12.094 1 77.75 20 LYS B N 1
ATOM 2944 C CA . LYS B 1 20 ? 13.766 -42.781 -11.961 1 77.75 20 LYS B CA 1
ATOM 2945 C C . LYS B 1 20 ? 15.078 -42.344 -11.305 1 77.75 20 LYS B C 1
ATOM 2947 O O . LYS B 1 20 ? 15.633 -43.094 -10.492 1 77.75 20 LYS B O 1
ATOM 2952 N N . ASP B 1 21 ? 15.43 -41.125 -11.617 1 78.5 21 ASP B N 1
ATOM 2953 C CA . ASP B 1 21 ? 16.656 -40.625 -11.023 1 78.5 21 ASP B CA 1
ATOM 2954 C C . ASP B 1 21 ? 16.484 -40.344 -9.531 1 78.5 21 ASP B C 1
ATOM 2956 O O . ASP B 1 21 ? 17.375 -40.625 -8.734 1 78.5 21 ASP B O 1
ATOM 2960 N N . VAL B 1 22 ? 15.375 -39.844 -9.203 1 79.5 22 VAL B N 1
ATOM 2961 C CA . VAL B 1 22 ? 15.055 -39.562 -7.812 1 79.5 22 VAL B CA 1
ATOM 2962 C C . VAL B 1 22 ? 14.984 -40.875 -7.023 1 79.5 22 VAL B C 1
ATOM 2964 O O . VAL B 1 22 ? 15.484 -40.969 -5.898 1 79.5 22 VAL B O 1
ATOM 2967 N N . ALA B 1 23 ? 14.406 -41.812 -7.66 1 81.75 23 ALA B N 1
ATOM 2968 C CA . ALA B 1 23 ? 14.289 -43.125 -7.027 1 81.75 23 ALA B CA 1
ATOM 2969 C C . ALA B 1 23 ? 15.672 -43.719 -6.734 1 81.75 23 ALA B C 1
ATOM 2971 O O . ALA B 1 23 ? 15.906 -44.25 -5.645 1 81.75 23 ALA B O 1
ATOM 2972 N N . LEU B 1 24 ? 16.5 -43.562 -7.66 1 81.94 24 LEU B N 1
ATOM 2973 C CA . LEU B 1 24 ? 17.859 -44.062 -7.512 1 81.94 24 LEU B CA 1
ATOM 2974 C C . LEU B 1 24 ? 18.594 -43.344 -6.391 1 81.94 24 LEU B C 1
ATOM 2976 O O . LEU B 1 24 ? 19.266 -43.969 -5.57 1 81.94 24 LEU B O 1
ATOM 2980 N N . ARG B 1 25 ? 18.344 -42.062 -6.371 1 82.12 25 ARG B N 1
ATOM 2981 C CA . ARG B 1 25 ? 19.047 -41.25 -5.375 1 82.12 25 ARG B CA 1
ATOM 2982 C C . ARG B 1 25 ? 18.5 -41.531 -3.977 1 82.12 25 ARG B C 1
ATOM 2984 O O . ARG B 1 25 ? 19.25 -41.531 -2.998 1 82.12 25 ARG B O 1
ATOM 2991 N N . ALA B 1 26 ? 17.266 -41.656 -3.82 1 81.56 26 ALA B N 1
ATOM 2992 C CA . ALA B 1 26 ? 16.578 -41.875 -2.545 1 81.56 26 ALA B CA 1
ATOM 2993 C C . ALA B 1 26 ? 16.672 -43.312 -2.094 1 81.56 26 ALA B C 1
ATOM 2995 O O . ALA B 1 26 ? 16.375 -43.625 -0.944 1 81.56 26 ALA B O 1
ATOM 2996 N N . GLY B 1 27 ? 17.062 -44.188 -2.99 1 85.19 27 GLY B N 1
ATOM 2997 C CA . GLY B 1 27 ? 17.188 -45.625 -2.689 1 85.19 27 GLY B CA 1
ATOM 2998 C C . GLY B 1 27 ? 15.836 -46.312 -2.537 1 85.19 27 GLY B C 1
ATOM 2999 O O . GLY B 1 27 ? 15.672 -47.156 -1.669 1 85.19 27 GLY B O 1
ATOM 3000 N N . VAL B 1 28 ? 14.945 -45.781 -3.205 1 83.31 28 VAL B N 1
ATOM 3001 C CA . VAL B 1 28 ? 13.609 -46.375 -3.109 1 83.31 28 VAL B CA 1
ATOM 3002 C C . VAL B 1 28 ? 13.117 -46.75 -4.5 1 83.31 28 VAL B C 1
ATOM 3004 O O . VAL B 1 28 ? 13.734 -46.406 -5.508 1 83.31 28 VAL B O 1
ATOM 3007 N N . HIS B 1 29 ? 12.109 -47.625 -4.543 1 80.69 29 HIS B N 1
ATOM 3008 C CA . HIS B 1 29 ? 11.5 -48 -5.812 1 80.69 29 HIS B CA 1
ATOM 3009 C C . HIS B 1 29 ? 10.828 -46.812 -6.48 1 80.69 29 HIS B C 1
ATOM 3011 O O . HIS B 1 29 ? 10.297 -45.938 -5.797 1 80.69 29 HIS B O 1
ATOM 3017 N N . LEU B 1 30 ? 10.789 -46.781 -7.828 1 80 30 LEU B N 1
ATOM 3018 C CA . LEU B 1 30 ? 10.18 -45.75 -8.641 1 80 30 LEU B CA 1
ATOM 3019 C C . LEU B 1 30 ? 8.734 -45.5 -8.227 1 80 30 LEU B C 1
ATOM 3021 O O . LEU B 1 30 ? 8.266 -44.375 -8.219 1 80 30 LEU B O 1
ATOM 3025 N N . SER B 1 31 ? 8.078 -46.5 -7.797 1 76.5 31 SER B N 1
ATOM 3026 C CA . SER B 1 31 ? 6.676 -46.406 -7.41 1 76.5 31 SER B CA 1
ATOM 3027 C C . SER B 1 31 ? 6.508 -45.562 -6.164 1 76.5 31 SER B C 1
ATOM 3029 O O . SER B 1 31 ? 5.551 -44.781 -6.066 1 76.5 31 SER B O 1
ATOM 3031 N N . SER B 1 32 ? 7.469 -45.656 -5.254 1 77.25 32 SER B N 1
ATOM 3032 C CA . SER B 1 32 ? 7.418 -44.875 -4.023 1 77.25 32 SER B CA 1
ATOM 3033 C C . SER B 1 32 ? 7.637 -43.375 -4.309 1 77.25 32 SER B C 1
ATOM 3035 O O . SER B 1 32 ? 6.988 -42.531 -3.707 1 77.25 32 SER B O 1
ATOM 3037 N N . VAL B 1 33 ? 8.547 -43.156 -5.219 1 76.12 33 VAL B N 1
ATOM 3038 C CA . VAL B 1 33 ? 8.828 -41.781 -5.613 1 76.12 33 VAL B CA 1
ATOM 3039 C C . VAL B 1 33 ? 7.605 -41.188 -6.297 1 76.12 33 VAL B C 1
ATOM 3041 O O . VAL B 1 33 ? 7.227 -40.031 -6.012 1 76.12 33 VAL B O 1
ATOM 3044 N N . SER B 1 34 ? 7.008 -41.969 -7.059 1 71.12 34 SER B N 1
ATOM 3045 C CA . SER B 1 34 ? 5.816 -41.531 -7.773 1 71.12 34 SER B CA 1
ATOM 3046 C C . SER B 1 34 ? 4.688 -41.188 -6.805 1 71.12 34 SER B C 1
ATOM 3048 O O . SER B 1 34 ? 4.016 -40.156 -6.961 1 71.12 34 SER B O 1
ATOM 3050 N N . VAL B 1 35 ? 4.613 -42.031 -5.871 1 67.81 35 VAL B N 1
ATOM 3051 C CA . VAL B 1 35 ? 3.541 -41.844 -4.898 1 67.81 35 VAL B CA 1
ATOM 3052 C C . VAL B 1 35 ? 3.803 -40.594 -4.062 1 67.81 35 VAL B C 1
ATOM 3054 O O . VAL B 1 35 ? 2.889 -39.812 -3.812 1 67.81 35 VAL B O 1
ATOM 3057 N N . VAL B 1 36 ? 5.039 -40.469 -3.574 1 66.94 36 VAL B N 1
ATOM 3058 C CA . VAL B 1 36 ? 5.402 -39.375 -2.674 1 66.94 36 VAL B CA 1
ATOM 3059 C C . VAL B 1 36 ? 5.375 -38.031 -3.43 1 66.94 36 VAL B C 1
ATOM 3061 O O . VAL B 1 36 ? 4.875 -37.031 -2.916 1 66.94 36 VAL B O 1
ATOM 3064 N N . LEU B 1 37 ? 5.914 -38.125 -4.574 1 66.5 37 LEU B N 1
ATOM 3065 C CA . LEU B 1 37 ? 6.09 -36.844 -5.301 1 66.5 37 LEU B CA 1
ATOM 3066 C C . LEU B 1 37 ? 4.82 -36.5 -6.059 1 66.5 37 LEU B C 1
ATOM 3068 O O . LEU B 1 37 ? 4.555 -35.312 -6.289 1 66.5 37 LEU B O 1
ATOM 3072 N N . ASN B 1 38 ? 4 -37.625 -6.277 1 58.22 38 ASN B N 1
ATOM 3073 C CA . ASN B 1 38 ? 2.744 -37.375 -6.98 1 58.22 38 ASN B CA 1
ATOM 3074 C C . ASN B 1 38 ? 1.574 -37.25 -6.008 1 58.22 38 ASN B C 1
ATOM 3076 O O . ASN B 1 38 ? 0.456 -36.938 -6.414 1 58.22 38 ASN B O 1
ATOM 3080 N N . GLY B 1 39 ? 1.832 -37.281 -4.785 1 53.22 39 GLY B N 1
ATOM 3081 C CA . GLY B 1 39 ? 0.839 -37.156 -3.73 1 53.22 39 GLY B CA 1
ATOM 3082 C C . GLY B 1 39 ? -0.289 -38.156 -3.852 1 53.22 39 GLY B C 1
ATOM 3083 O O . GLY B 1 39 ? -1.425 -37.875 -3.465 1 53.22 39 GLY B O 1
ATOM 3084 N N . SER B 1 40 ? -0.284 -39.25 -4.438 1 45.28 40 SER B N 1
ATOM 3085 C CA . SER B 1 40 ? -1.342 -40.219 -4.602 1 45.28 40 SER B CA 1
ATOM 3086 C C . SER B 1 40 ? -1.738 -40.844 -3.264 1 45.28 40 SER B C 1
ATOM 3088 O O . SER B 1 40 ? -0.929 -40.906 -2.336 1 45.28 40 SER B O 1
ATOM 3090 N N . LYS B 1 41 ? -3.08 -40.906 -2.967 1 51.59 41 LYS B N 1
ATOM 3091 C CA . LYS B 1 41 ? -3.748 -41.469 -1.793 1 51.59 41 LYS B CA 1
ATOM 3092 C C . LYS B 1 41 ? -3.02 -42.688 -1.283 1 51.59 41 LYS B C 1
ATOM 3094 O O . LYS B 1 41 ? -3.174 -43.094 -0.121 1 51.59 41 LYS B O 1
ATOM 3099 N N . SER B 1 42 ? -2.352 -43.344 -1.975 1 50.75 42 SER B N 1
ATOM 3100 C CA . SER B 1 42 ? -1.838 -44.594 -1.46 1 50.75 42 SER B CA 1
ATOM 3101 C C . SER B 1 42 ? -0.543 -44.406 -0.68 1 50.75 42 SER B C 1
ATOM 3103 O O . SER B 1 42 ? 0.158 -45.375 -0.365 1 50.75 42 SER B O 1
ATOM 3105 N N . SER B 1 43 ? -0.247 -43.25 -0.368 1 52.44 43 SER B N 1
ATOM 3106 C CA . SER B 1 43 ? 0.978 -42.938 0.361 1 52.44 43 SER B CA 1
ATOM 3107 C C . SER B 1 43 ? 0.918 -43.469 1.793 1 52.44 43 SER B C 1
ATOM 3109 O O . SER B 1 43 ? 1.889 -43.344 2.543 1 52.44 43 SER B O 1
ATOM 3111 N N . ALA B 1 44 ? -0.146 -43.875 2.205 1 56.75 44 ALA B N 1
ATOM 3112 C CA . ALA B 1 44 ? -0.324 -44.406 3.555 1 56.75 44 ALA B CA 1
ATOM 3113 C C . ALA B 1 44 ? 0.712 -45.469 3.867 1 56.75 44 ALA B C 1
ATOM 3115 O O . ALA B 1 44 ? 1.07 -45.688 5.027 1 56.75 44 ALA B O 1
ATOM 3116 N N . GLY B 1 45 ? 1.32 -46 2.947 1 62.62 45 GLY B N 1
ATOM 3117 C CA . GLY B 1 45 ? 2.26 -47.062 3.258 1 62.62 45 GLY B CA 1
ATOM 3118 C C . GLY B 1 45 ? 3.705 -46.625 3.262 1 62.62 45 GLY B C 1
ATOM 3119 O O . GLY B 1 45 ? 4.609 -47.375 3.576 1 62.62 45 GLY B O 1
ATOM 3120 N N . ILE B 1 46 ? 3.945 -45.375 2.932 1 72 46 ILE B N 1
ATOM 3121 C CA . ILE B 1 46 ? 5.328 -44.906 2.889 1 72 46 ILE B CA 1
ATOM 3122 C C . ILE B 1 46 ? 5.652 -44.125 4.168 1 72 46 ILE B C 1
ATOM 3124 O O . ILE B 1 46 ? 4.93 -43.219 4.543 1 72 46 ILE B O 1
ATOM 3128 N N . SER B 1 47 ? 6.656 -44.594 4.949 1 75.81 47 SER B N 1
ATOM 3129 C CA . SER B 1 47 ? 7.066 -44 6.227 1 75.81 47 SER B CA 1
ATOM 3130 C C . SER B 1 47 ? 7.484 -42.562 6.059 1 75.81 47 SER B C 1
ATOM 3132 O O . SER B 1 47 ? 7.871 -42.125 4.965 1 75.81 47 SER B O 1
ATOM 3134 N N . SER B 1 48 ? 7.324 -41.781 7.074 1 72.88 48 SER B N 1
ATOM 3135 C CA . SER B 1 48 ? 7.746 -40.375 7.09 1 72.88 48 SER B CA 1
ATOM 3136 C C . SER B 1 48 ? 9.211 -40.25 6.699 1 72.88 48 SER B C 1
ATOM 3138 O O . SER B 1 48 ? 9.586 -39.281 6.012 1 72.88 48 SER B O 1
ATOM 3140 N N . GLN B 1 49 ? 9.953 -41.188 7.109 1 75.69 49 GLN B N 1
ATOM 3141 C CA . GLN B 1 49 ? 11.383 -41.188 6.812 1 75.69 49 GLN B CA 1
ATOM 3142 C C . GLN B 1 49 ? 11.633 -41.312 5.312 1 75.69 49 GLN B C 1
ATOM 3144 O O . GLN B 1 49 ? 12.477 -40.594 4.758 1 75.69 49 GLN B O 1
ATOM 3149 N N . THR B 1 50 ? 10.898 -42.188 4.715 1 78.75 50 THR B N 1
ATOM 3150 C CA . THR B 1 50 ? 11.047 -42.406 3.279 1 78.75 50 THR B CA 1
ATOM 3151 C C . THR B 1 50 ? 10.57 -41.156 2.496 1 78.75 50 THR B C 1
ATOM 3153 O O . THR B 1 50 ? 11.203 -40.781 1.512 1 78.75 50 THR B O 1
ATOM 3156 N N . ARG B 1 51 ? 9.57 -40.625 2.926 1 75.06 51 ARG B N 1
ATOM 3157 C CA . ARG B 1 51 ? 9.047 -39.406 2.314 1 75.06 51 ARG B CA 1
ATOM 3158 C C . ARG B 1 51 ? 10.086 -38.281 2.354 1 75.06 51 ARG B C 1
ATOM 3160 O O . ARG B 1 51 ? 10.273 -37.562 1.365 1 75.06 51 ARG B O 1
ATOM 3167 N N . GLU B 1 52 ? 10.641 -38.188 3.432 1 73.94 52 GLU B N 1
ATOM 3168 C CA . GLU B 1 52 ? 11.672 -37.156 3.592 1 73.94 52 GLU B CA 1
ATOM 3169 C C . GLU B 1 52 ? 12.852 -37.406 2.664 1 73.94 52 GLU B C 1
ATOM 3171 O O . GLU B 1 52 ? 13.391 -36.5 2.055 1 73.94 52 GLU B O 1
ATOM 3176 N N . ARG B 1 53 ? 13.289 -38.688 2.607 1 77.94 53 ARG B N 1
ATOM 3177 C CA . ARG B 1 53 ? 14.406 -39.031 1.751 1 77.94 53 ARG B CA 1
ATOM 3178 C C . ARG B 1 53 ? 14.109 -38.719 0.29 1 77.94 53 ARG B C 1
ATOM 3180 O O . ARG B 1 53 ? 14.984 -38.25 -0.439 1 77.94 53 ARG B O 1
ATOM 3187 N N . ILE B 1 54 ? 12.883 -39 -0.038 1 76.19 54 ILE B N 1
ATOM 3188 C CA . ILE B 1 54 ? 12.469 -38.75 -1.416 1 76.19 54 ILE B CA 1
ATOM 3189 C C . ILE B 1 54 ? 12.453 -37.25 -1.694 1 76.19 54 ILE B C 1
ATOM 3191 O O . ILE B 1 54 ? 12.977 -36.812 -2.715 1 76.19 54 ILE B O 1
ATOM 3195 N N . THR B 1 55 ? 11.898 -36.594 -0.768 1 69.06 55 THR B N 1
ATOM 3196 C CA . THR B 1 55 ? 11.797 -35.156 -0.931 1 69.06 55 THR B CA 1
ATOM 3197 C C . THR B 1 55 ? 13.18 -34.5 -0.948 1 69.06 55 THR B C 1
ATOM 3199 O O . THR B 1 55 ? 13.445 -33.594 -1.746 1 69.06 55 THR B O 1
ATOM 3202 N N . GLU B 1 56 ? 14.023 -35 -0.153 1 69.19 56 GLU B N 1
ATOM 3203 C CA . GLU B 1 56 ? 15.398 -34.5 -0.111 1 69.19 56 GLU B CA 1
ATOM 3204 C C . GLU B 1 56 ? 16.141 -34.844 -1.401 1 69.19 56 GLU B C 1
ATOM 3206 O O . GLU B 1 56 ? 16.875 -34.031 -1.943 1 69.19 56 GLU B O 1
ATOM 3211 N N . ALA B 1 57 ? 16.047 -36.094 -1.83 1 73.25 57 ALA B N 1
ATOM 3212 C CA . ALA B 1 57 ? 16.703 -36.562 -3.061 1 73.25 57 ALA B CA 1
ATOM 3213 C C . ALA B 1 57 ? 16.219 -35.75 -4.258 1 73.25 57 ALA B C 1
ATOM 3215 O O . ALA B 1 57 ? 17.016 -35.344 -5.117 1 73.25 57 ALA B O 1
ATOM 3216 N N . ALA B 1 58 ? 14.914 -35.562 -4.254 1 66.81 58 ALA B N 1
ATOM 3217 C CA . ALA B 1 58 ? 14.328 -34.75 -5.328 1 66.81 58 ALA B CA 1
ATOM 3218 C C . ALA B 1 58 ? 14.875 -33.312 -5.309 1 66.81 58 ALA B C 1
ATOM 3220 O O . ALA B 1 58 ? 15.227 -32.781 -6.355 1 66.81 58 ALA B O 1
ATOM 3221 N N . ALA B 1 59 ? 14.992 -32.875 -4.164 1 59.97 59 ALA B N 1
ATOM 3222 C CA . ALA B 1 59 ? 15.539 -31.547 -3.969 1 59.97 59 ALA B CA 1
ATOM 3223 C C . ALA B 1 59 ? 17.016 -31.484 -4.367 1 59.97 59 ALA B C 1
ATOM 3225 O O . ALA B 1 59 ? 17.438 -30.547 -5.047 1 59.97 59 ALA B O 1
ATOM 3226 N N . GLU B 1 60 ? 17.688 -32.5 -3.959 1 61.97 60 GLU B N 1
ATOM 3227 C CA . GLU B 1 60 ? 19.125 -32.562 -4.234 1 61.97 60 GLU B CA 1
ATOM 3228 C C . GLU B 1 60 ? 19.391 -32.719 -5.73 1 61.97 60 GLU B C 1
ATOM 3230 O O . GLU B 1 60 ? 20.344 -32.125 -6.254 1 61.97 60 GLU B O 1
ATOM 3235 N N . LEU B 1 61 ? 18.531 -33.594 -6.371 1 61.44 61 LEU B N 1
ATOM 3236 C CA . LEU B 1 61 ? 18.734 -33.875 -7.789 1 61.44 61 LEU B CA 1
ATOM 3237 C C . LEU B 1 61 ? 18.062 -32.812 -8.656 1 61.44 61 LEU B C 1
ATOM 3239 O O . LEU B 1 61 ? 18.266 -32.781 -9.875 1 61.44 61 LEU B O 1
ATOM 3243 N N . GLY B 1 62 ? 17.422 -32.031 -7.93 1 54.16 62 GLY B N 1
ATOM 3244 C CA . GLY B 1 62 ? 16.688 -31 -8.633 1 54.16 62 GLY B CA 1
ATOM 3245 C C . GLY B 1 62 ? 15.484 -31.547 -9.398 1 54.16 62 GLY B C 1
ATOM 3246 O O . GLY B 1 62 ? 15.148 -31.047 -10.469 1 54.16 62 GLY B O 1
ATOM 3247 N N . TYR B 1 63 ? 15.125 -32.812 -8.906 1 51.47 63 TYR B N 1
ATOM 3248 C CA . TYR B 1 63 ? 13.953 -33.375 -9.562 1 51.47 63 TYR B CA 1
ATOM 3249 C C . TYR B 1 63 ? 12.719 -32.5 -9.32 1 51.47 63 TYR B C 1
ATOM 3251 O O . TYR B 1 63 ? 12.438 -32.125 -8.188 1 51.47 63 TYR B O 1
ATOM 3259 N N . ARG B 1 64 ? 12.281 -32.031 -10.32 1 45.97 64 ARG B N 1
ATOM 3260 C CA . ARG B 1 64 ? 11.086 -31.188 -10.234 1 45.97 64 ARG B CA 1
ATOM 3261 C C . ARG B 1 64 ? 9.883 -31.891 -10.867 1 45.97 64 ARG B C 1
ATOM 3263 O O . ARG B 1 64 ? 9.984 -32.438 -11.961 1 45.97 64 ARG B O 1
ATOM 3270 N N . ARG B 1 65 ? 9.031 -32.312 -10.086 1 44.5 65 ARG B N 1
ATOM 3271 C CA . ARG B 1 65 ? 7.797 -32.844 -10.672 1 44.5 65 ARG B CA 1
ATOM 3272 C C . ARG B 1 65 ? 7.289 -31.922 -11.781 1 44.5 65 ARG B C 1
ATOM 3274 O O . ARG B 1 65 ? 7.125 -30.719 -11.57 1 44.5 65 ARG B O 1
ATOM 3281 N N . ASN B 1 66 ? 7.641 -32.219 -12.977 1 40.53 66 ASN B N 1
ATOM 3282 C CA . ASN B 1 66 ? 7.266 -31.438 -14.148 1 40.53 66 ASN B CA 1
ATOM 3283 C C . ASN B 1 66 ? 5.805 -31 -14.086 1 40.53 66 ASN B C 1
ATOM 3285 O O . ASN B 1 66 ? 4.902 -31.844 -14.078 1 40.53 66 ASN B O 1
ATOM 3289 N N . GLY B 1 67 ? 5.484 -30.062 -13.352 1 36.81 67 GLY B N 1
ATOM 3290 C CA . GLY B 1 67 ? 4.168 -29.484 -13.57 1 36.81 67 GLY B CA 1
ATOM 3291 C C . GLY B 1 67 ? 3.713 -29.562 -15.016 1 36.81 67 GLY B C 1
ATOM 3292 O O . GLY B 1 67 ? 4.137 -30.453 -15.758 1 36.81 67 GLY B O 1
ATOM 3293 N N . SER B 1 68 ? 3.242 -28.281 -15.633 1 36.53 68 SER B N 1
ATOM 3294 C CA . SER B 1 68 ? 2.727 -28.234 -17 1 36.53 68 SER B CA 1
ATOM 3295 C C . SER B 1 68 ? 3.75 -28.781 -17.984 1 36.53 68 SER B C 1
ATOM 3297 O O . SER B 1 68 ? 4.957 -28.734 -17.734 1 36.53 68 SER B O 1
ATOM 3299 N N . ALA B 1 69 ? 3.357 -29.594 -18.922 1 36.5 69 ALA B N 1
ATOM 3300 C CA . ALA B 1 69 ? 4.129 -30.062 -20.062 1 36.5 69 ALA B CA 1
ATOM 3301 C C . ALA B 1 69 ? 5.148 -29.016 -20.516 1 36.5 69 ALA B C 1
ATOM 3303 O O . ALA B 1 69 ? 6.219 -29.359 -21.016 1 36.5 69 ALA B O 1
ATOM 3304 N N . HIS B 1 70 ? 4.805 -27.797 -20.328 1 36.19 70 HIS B N 1
ATOM 3305 C CA . HIS B 1 70 ? 5.742 -26.781 -20.766 1 36.19 70 HIS B CA 1
ATOM 3306 C C . HIS B 1 70 ? 7 -26.766 -19.906 1 36.19 70 HIS B C 1
ATOM 3308 O O . HIS B 1 70 ? 8.086 -26.438 -20.391 1 36.19 70 HIS B O 1
ATOM 3314 N N . THR B 1 71 ? 6.824 -27 -18.641 1 42.41 71 THR B N 1
ATOM 3315 C CA . THR B 1 71 ? 7.992 -27.016 -17.766 1 42.41 71 THR B CA 1
ATOM 3316 C C . THR B 1 71 ? 8.969 -28.109 -18.188 1 42.41 71 THR B C 1
ATOM 3318 O O . THR B 1 71 ? 10.18 -27.953 -18.047 1 42.41 71 THR B O 1
ATOM 3321 N N . ILE B 1 72 ? 8.445 -29.188 -18.703 1 37.81 72 ILE B N 1
ATOM 3322 C CA . ILE B 1 72 ? 9.242 -30.359 -19.062 1 37.81 72 ILE B CA 1
ATOM 3323 C C . ILE B 1 72 ? 10.211 -29.984 -20.188 1 37.81 72 ILE B C 1
ATOM 3325 O O . ILE B 1 72 ? 11.359 -30.438 -20.203 1 37.81 72 ILE B O 1
ATOM 3329 N N . ARG B 1 73 ? 9.703 -29.219 -21.125 1 38.44 73 ARG B N 1
ATOM 3330 C CA . ARG B 1 73 ? 10.57 -29 -22.281 1 38.44 73 ARG B CA 1
ATOM 3331 C C . ARG B 1 73 ? 11.648 -27.969 -21.953 1 38.44 73 ARG B C 1
ATOM 3333 O O . ARG B 1 73 ? 12.797 -28.109 -22.391 1 38.44 73 ARG B O 1
ATOM 3340 N N . THR B 1 74 ? 11.234 -26.906 -21.219 1 47.56 74 THR B N 1
ATOM 3341 C CA . THR B 1 74 ? 12.188 -25.812 -21.062 1 47.56 74 THR B CA 1
ATOM 3342 C C . THR B 1 74 ? 12.875 -25.891 -19.703 1 47.56 74 THR B C 1
ATOM 3344 O O . THR B 1 74 ? 13.891 -25.234 -19.469 1 47.56 74 THR B O 1
ATOM 3347 N N . GLY B 1 75 ? 12.461 -26.906 -18.875 1 57.56 75 GLY B N 1
ATOM 3348 C CA . GLY B 1 75 ? 12.992 -26.969 -17.516 1 57.56 75 GLY B CA 1
ATOM 3349 C C . GLY B 1 75 ? 12.57 -25.797 -16.656 1 57.56 75 GLY B C 1
ATOM 3350 O O . GLY B 1 75 ? 13.133 -25.562 -15.586 1 57.56 75 GLY B O 1
ATOM 3351 N N . ARG B 1 76 ? 11.586 -24.938 -17.297 1 69.44 76 ARG B N 1
ATOM 3352 C CA . ARG B 1 76 ? 11.156 -23.75 -16.594 1 69.44 76 ARG B CA 1
ATOM 3353 C C . ARG B 1 76 ? 9.695 -23.859 -16.156 1 69.44 76 ARG B C 1
ATOM 3355 O O . ARG B 1 76 ? 8.883 -24.469 -16.859 1 69.44 76 ARG B O 1
ATOM 3362 N N . PHE B 1 77 ? 9.328 -23.375 -14.984 1 71.62 77 PHE B N 1
ATOM 3363 C CA . PHE B 1 77 ? 7.98 -23.438 -14.438 1 71.62 77 PHE B CA 1
ATOM 3364 C C . PHE B 1 77 ? 7.137 -22.266 -14.945 1 71.62 77 PHE B C 1
ATOM 3366 O O . PHE B 1 77 ? 5.906 -22.328 -14.914 1 71.62 77 PHE B O 1
ATOM 3373 N N . GLY B 1 78 ? 7.773 -21.219 -15.398 1 80.19 78 GLY B N 1
ATOM 3374 C CA . GLY B 1 78 ? 7.051 -20.047 -15.867 1 80.19 78 GLY B CA 1
ATOM 3375 C C . GLY B 1 78 ? 6.516 -19.188 -14.734 1 80.19 78 GLY B C 1
ATOM 3376 O O . GLY B 1 78 ? 5.473 -18.547 -14.883 1 80.19 78 GLY B O 1
ATOM 3377 N N . ASN B 1 79 ? 7.176 -19.266 -13.617 1 86.19 79 ASN B N 1
ATOM 3378 C CA . ASN B 1 79 ? 6.754 -18.531 -12.43 1 86.19 79 ASN B CA 1
ATOM 3379 C C . ASN B 1 79 ? 7.945 -17.938 -11.672 1 86.19 79 ASN B C 1
ATOM 3381 O O . ASN B 1 79 ? 9.031 -18.531 -11.664 1 86.19 79 ASN B O 1
ATOM 3385 N N . VAL B 1 80 ? 7.723 -16.781 -11.148 1 92.56 80 VAL B N 1
ATOM 3386 C CA . VAL B 1 80 ? 8.727 -16.125 -10.312 1 92.56 80 VAL B CA 1
ATOM 3387 C C . VAL B 1 80 ? 8.109 -15.711 -8.984 1 92.56 80 VAL B C 1
ATOM 3389 O O . VAL B 1 80 ? 6.949 -15.297 -8.93 1 92.56 80 VAL B O 1
ATOM 3392 N N . ALA B 1 81 ? 8.891 -15.852 -7.934 1 91.56 81 ALA B N 1
ATOM 3393 C CA . ALA B 1 81 ? 8.414 -15.445 -6.613 1 91.56 81 ALA B CA 1
ATOM 3394 C C . ALA B 1 81 ? 8.953 -14.062 -6.242 1 91.56 81 ALA B C 1
ATOM 3396 O O . ALA B 1 81 ? 10.055 -13.688 -6.641 1 91.56 81 ALA B O 1
ATOM 3397 N N . ILE B 1 82 ? 8.156 -13.352 -5.527 1 92.25 82 ILE B N 1
ATOM 3398 C CA . ILE B 1 82 ? 8.641 -12.133 -4.887 1 92.25 82 ILE B CA 1
ATOM 3399 C C . ILE B 1 82 ? 8.586 -12.281 -3.371 1 92.25 82 ILE B C 1
ATOM 3401 O O . ILE B 1 82 ? 7.523 -12.578 -2.812 1 92.25 82 ILE B O 1
ATOM 3405 N N . LEU B 1 83 ? 9.75 -12.148 -2.799 1 89.44 83 LEU B N 1
ATOM 3406 C CA . LEU B 1 83 ? 9.867 -12.164 -1.345 1 89.44 83 LEU B CA 1
ATOM 3407 C C . LEU B 1 83 ? 9.773 -10.758 -0.777 1 89.44 83 LEU B C 1
ATOM 3409 O O . LEU B 1 83 ? 10.555 -9.875 -1.152 1 89.44 83 LEU B O 1
ATOM 3413 N N . LEU B 1 84 ? 8.82 -10.602 0.108 1 85.06 84 LEU B N 1
ATOM 3414 C CA . LEU B 1 84 ? 8.617 -9.312 0.75 1 85.06 84 LEU B CA 1
ATOM 3415 C C . LEU B 1 84 ? 9.078 -9.344 2.201 1 85.06 84 LEU B C 1
ATOM 3417 O O . LEU B 1 84 ? 9.031 -10.398 2.848 1 85.06 84 LEU B O 1
ATOM 3421 N N . SER B 1 85 ? 9.445 -8.172 2.662 1 76.94 85 SER B N 1
ATOM 3422 C CA . SER B 1 85 ? 9.773 -8.047 4.078 1 76.94 85 SER B CA 1
ATOM 3423 C C . SER B 1 85 ? 8.555 -8.297 4.953 1 76.94 85 SER B C 1
ATOM 3425 O O . SER B 1 85 ? 7.414 -8.195 4.484 1 76.94 85 SER B O 1
ATOM 3427 N N . PRO B 1 86 ? 8.789 -8.609 6.215 1 67.31 86 PRO B N 1
ATOM 3428 C CA . PRO B 1 86 ? 7.676 -8.867 7.129 1 67.31 86 PRO B CA 1
ATOM 3429 C C . PRO B 1 86 ? 6.738 -7.668 7.273 1 67.31 86 PRO B C 1
ATOM 3431 O O . PRO B 1 86 ? 7.141 -6.531 7.004 1 67.31 86 PRO B O 1
ATOM 3434 N N . LEU B 1 87 ? 5.516 -7.871 7.711 1 63.81 87 LEU B N 1
ATOM 3435 C CA . LEU B 1 87 ? 4.438 -6.895 7.836 1 63.81 87 LEU B CA 1
ATOM 3436 C C . LEU B 1 87 ? 4.809 -5.797 8.828 1 63.81 87 LEU B C 1
ATOM 3438 O O . LEU B 1 87 ? 4.324 -4.668 8.719 1 63.81 87 LEU B O 1
ATOM 3442 N N . LYS B 1 88 ? 5.578 -6.199 9.742 1 60.97 88 LYS B N 1
ATOM 3443 C CA . LYS B 1 88 ? 5.949 -5.219 10.758 1 60.97 88 LYS B CA 1
ATOM 3444 C C . LYS B 1 88 ? 6.734 -4.062 10.148 1 60.97 88 LYS B C 1
ATOM 3446 O O . LYS B 1 88 ? 6.766 -2.963 10.703 1 60.97 88 LYS B O 1
ATOM 3451 N N . SER B 1 89 ? 7.195 -4.348 9.039 1 57.91 89 SER B N 1
ATOM 3452 C CA . SER B 1 89 ? 8.094 -3.352 8.453 1 57.91 89 SER B CA 1
ATOM 3453 C C . SER B 1 89 ? 7.504 -2.762 7.176 1 57.91 89 SER B C 1
ATOM 3455 O O . SER B 1 89 ? 8.078 -1.845 6.59 1 57.91 89 SER B O 1
ATOM 3457 N N . ARG B 1 90 ? 6.465 -3.328 6.801 1 60.91 90 ARG B N 1
ATOM 3458 C CA . ARG B 1 90 ? 5.832 -2.854 5.574 1 60.91 90 ARG B CA 1
ATOM 3459 C C . ARG B 1 90 ? 4.316 -2.969 5.656 1 60.91 90 ARG B C 1
ATOM 3461 O O . ARG B 1 90 ? 3.781 -4.062 5.855 1 60.91 90 ARG B O 1
ATOM 3468 N N . SER B 1 91 ? 3.791 -1.76 5.418 1 65.06 91 SER B N 1
ATOM 3469 C CA . SER B 1 91 ? 2.34 -1.796 5.566 1 65.06 91 SER B CA 1
ATOM 3470 C C . SER B 1 91 ? 1.648 -1.935 4.215 1 65.06 91 SER B C 1
ATOM 3472 O O . SER B 1 91 ? 0.464 -2.271 4.145 1 65.06 91 SER B O 1
ATOM 3474 N N . TYR B 1 92 ? 2.547 -1.725 3.178 1 76.06 92 TYR B N 1
ATOM 3475 C CA . TYR B 1 92 ? 1.876 -1.747 1.882 1 76.06 92 TYR B CA 1
ATOM 3476 C C . TYR B 1 92 ? 2.846 -2.139 0.773 1 76.06 92 TYR B C 1
ATOM 3478 O O . TYR B 1 92 ? 4.062 -2.066 0.951 1 76.06 92 TYR B O 1
ATOM 3486 N N . LEU B 1 93 ? 2.312 -2.607 -0.273 1 81.62 93 LEU B N 1
ATOM 3487 C CA . LEU B 1 93 ? 3.012 -2.836 -1.533 1 81.62 93 LEU B CA 1
ATOM 3488 C C . LEU B 1 93 ? 2.576 -1.825 -2.588 1 81.62 93 LEU B C 1
ATOM 3490 O O . LEU B 1 93 ? 1.386 -1.711 -2.891 1 81.62 93 LEU B O 1
ATOM 3494 N N . PRO B 1 94 ? 3.594 -1.038 -3.113 1 84.19 94 PRO B N 1
ATOM 3495 C CA . PRO B 1 94 ? 3.199 -0.077 -4.148 1 84.19 94 PRO B CA 1
ATOM 3496 C C . PRO B 1 94 ? 2.695 -0.754 -5.418 1 84.19 94 PRO B C 1
ATOM 3498 O O . PRO B 1 94 ? 3.385 -1.605 -5.984 1 84.19 94 PRO B O 1
ATOM 3501 N N . LEU B 1 95 ? 1.583 -0.388 -5.914 1 85.75 95 LEU B N 1
ATOM 3502 C CA . LEU B 1 95 ? 0.979 -1.033 -7.074 1 85.75 95 LEU B CA 1
ATOM 3503 C C . LEU B 1 95 ? 1.805 -0.776 -8.328 1 85.75 95 LEU B C 1
ATOM 3505 O O . LEU B 1 95 ? 1.906 -1.646 -9.203 1 85.75 95 LEU B O 1
ATOM 3509 N N . PRO B 1 96 ? 2.414 0.459 -8.445 1 87.19 96 PRO B N 1
ATOM 3510 C CA . PRO B 1 96 ? 3.26 0.635 -9.633 1 87.19 96 PRO B CA 1
ATOM 3511 C C . PRO B 1 96 ? 4.391 -0.386 -9.703 1 87.19 96 PRO B C 1
ATOM 3513 O O . PRO B 1 96 ? 4.77 -0.818 -10.797 1 87.19 96 PRO B O 1
ATOM 3516 N N . LEU B 1 97 ? 4.957 -0.706 -8.57 1 90.38 97 LEU B N 1
ATOM 3517 C CA . LEU B 1 97 ? 5.969 -1.754 -8.555 1 90.38 97 LEU B CA 1
ATOM 3518 C C . LEU B 1 97 ? 5.395 -3.072 -9.062 1 90.38 97 LEU B C 1
ATOM 3520 O O . LEU B 1 97 ? 5.98 -3.717 -9.938 1 90.38 97 LEU B O 1
ATOM 3524 N N . LEU B 1 98 ? 4.289 -3.428 -8.508 1 88.5 98 LEU B N 1
ATOM 3525 C CA . LEU B 1 98 ? 3.625 -4.664 -8.906 1 88.5 98 LEU B CA 1
ATOM 3526 C C . LEU B 1 98 ? 3.293 -4.648 -10.391 1 88.5 98 LEU B C 1
ATOM 3528 O O . LEU B 1 98 ? 3.42 -5.672 -11.07 1 88.5 98 LEU B O 1
ATOM 3532 N N . ALA B 1 99 ? 2.859 -3.537 -10.852 1 88.19 99 ALA B N 1
ATOM 3533 C CA . ALA B 1 99 ? 2.531 -3.398 -12.266 1 88.19 99 ALA B CA 1
ATOM 3534 C C . ALA B 1 99 ? 3.764 -3.615 -13.141 1 88.19 99 ALA B C 1
ATOM 3536 O O . ALA B 1 99 ? 3.691 -4.289 -14.164 1 88.19 99 ALA B O 1
ATOM 3537 N N . GLY B 1 100 ? 4.844 -2.998 -12.742 1 91.81 100 GLY B N 1
ATOM 3538 C CA . GLY B 1 100 ? 6.086 -3.197 -13.477 1 91.81 100 GLY B CA 1
ATOM 3539 C C . GLY B 1 100 ? 6.516 -4.648 -13.539 1 91.81 100 GLY B C 1
ATOM 3540 O O . GLY B 1 100 ? 6.922 -5.137 -14.594 1 91.81 100 GLY B O 1
ATOM 3541 N N . LEU B 1 101 ? 6.418 -5.352 -12.383 1 93.5 101 LEU B N 1
ATOM 3542 C CA . LEU B 1 101 ? 6.727 -6.777 -12.328 1 93.5 101 LEU B CA 1
ATOM 3543 C C . LEU B 1 101 ? 5.805 -7.57 -13.242 1 93.5 101 LEU B C 1
ATOM 3545 O O . LEU B 1 101 ? 6.27 -8.375 -14.055 1 93.5 101 LEU B O 1
ATOM 3549 N N . HIS B 1 102 ? 4.559 -7.289 -13.078 1 87.88 102 HIS B N 1
ATOM 3550 C CA . HIS B 1 102 ? 3.527 -8.016 -13.812 1 87.88 102 HIS B CA 1
ATOM 3551 C C . HIS B 1 102 ? 3.68 -7.82 -15.312 1 87.88 102 HIS B C 1
ATOM 3553 O O . HIS B 1 102 ? 3.652 -8.789 -16.078 1 87.88 102 HIS B O 1
ATOM 3559 N N . ASP B 1 103 ? 3.791 -6.602 -15.773 1 88.12 103 ASP B N 1
ATOM 3560 C CA . ASP B 1 103 ? 3.865 -6.301 -17.203 1 88.12 103 ASP B CA 1
ATOM 3561 C C . ASP B 1 103 ? 5.078 -6.977 -17.844 1 88.12 103 ASP B C 1
ATOM 3563 O O . ASP B 1 103 ? 4.977 -7.535 -18.938 1 88.12 103 ASP B O 1
ATOM 3567 N N . ALA B 1 104 ? 6.18 -6.934 -17.172 1 93.44 104 ALA B N 1
ATOM 3568 C CA . ALA B 1 104 ? 7.395 -7.555 -17.703 1 93.44 104 ALA B CA 1
ATOM 3569 C C . ALA B 1 104 ? 7.25 -9.07 -17.781 1 93.44 104 ALA B C 1
ATOM 3571 O O . ALA B 1 104 ? 7.688 -9.695 -18.75 1 93.44 104 ALA B O 1
ATOM 3572 N N . LEU B 1 105 ? 6.648 -9.688 -16.797 1 90.25 105 LEU B N 1
ATOM 3573 C CA . LEU B 1 105 ? 6.445 -11.133 -16.781 1 90.25 105 LEU B CA 1
ATOM 3574 C C . LEU B 1 105 ? 5.418 -11.555 -17.828 1 90.25 105 LEU B C 1
ATOM 3576 O O . LEU B 1 105 ? 5.574 -12.594 -18.484 1 90.25 105 LEU B O 1
ATOM 3580 N N . ASP B 1 106 ? 4.426 -10.742 -17.906 1 82.56 106 ASP B N 1
ATOM 3581 C CA . ASP B 1 106 ? 3.35 -11.039 -18.859 1 82.56 106 ASP B CA 1
ATOM 3582 C C . ASP B 1 106 ? 3.875 -11.094 -20.281 1 82.56 106 ASP B C 1
ATOM 3584 O O . ASP B 1 106 ? 3.391 -11.891 -21.094 1 82.56 106 ASP B O 1
ATOM 3588 N N . GLN B 1 107 ? 4.816 -10.297 -20.625 1 85.44 107 GLN B N 1
ATOM 3589 C CA . GLN B 1 107 ? 5.402 -10.25 -21.969 1 85.44 107 GLN B CA 1
ATOM 3590 C C . GLN B 1 107 ? 6.012 -11.602 -22.344 1 85.44 107 GLN B C 1
ATOM 3592 O O . GLN B 1 107 ? 6.145 -11.914 -23.531 1 85.44 107 GLN B O 1
ATOM 3597 N N . VAL B 1 108 ? 6.367 -12.398 -21.344 1 85.25 108 VAL B N 1
ATOM 3598 C CA . VAL B 1 108 ? 7 -13.688 -21.609 1 85.25 108 VAL B CA 1
ATOM 3599 C C . VAL B 1 108 ? 6.121 -14.812 -21.078 1 85.25 108 VAL B C 1
ATOM 3601 O O . VAL B 1 108 ? 6.609 -15.922 -20.828 1 85.25 108 VAL B O 1
ATOM 3604 N N . ASN B 1 109 ? 4.852 -14.469 -20.703 1 79.19 109 ASN B N 1
ATOM 3605 C CA . ASN B 1 109 ? 3.83 -15.406 -20.25 1 79.19 109 ASN B CA 1
ATOM 3606 C C . ASN B 1 109 ? 4.227 -16.094 -18.953 1 79.19 109 ASN B C 1
ATOM 3608 O O . ASN B 1 109 ? 4.098 -17.312 -18.812 1 79.19 109 ASN B O 1
ATOM 3612 N N . MET B 1 110 ? 4.852 -15.391 -18.109 1 84.62 110 MET B N 1
ATOM 3613 C CA . MET B 1 110 ? 5.184 -15.867 -16.766 1 84.62 110 MET B CA 1
ATOM 3614 C C . MET B 1 110 ? 4.293 -15.211 -15.719 1 84.62 110 MET B C 1
ATOM 3616 O O . MET B 1 110 ? 3.643 -14.203 -15.992 1 84.62 110 MET B O 1
ATOM 3620 N N . THR B 1 111 ? 4.305 -15.867 -14.531 1 83.69 111 THR B N 1
ATOM 3621 C CA . THR B 1 111 ? 3.451 -15.375 -13.461 1 83.69 111 THR B CA 1
ATOM 3622 C C . THR B 1 111 ? 4.281 -15.016 -12.234 1 83.69 111 THR B C 1
ATOM 3624 O O . THR B 1 111 ? 5.465 -15.352 -12.156 1 83.69 111 THR B O 1
ATOM 3627 N N . LEU B 1 112 ? 3.6 -14.242 -11.414 1 89.44 112 LEU B N 1
ATOM 3628 C CA . LEU B 1 112 ? 4.223 -13.797 -10.172 1 89.44 112 LEU B CA 1
ATOM 3629 C C . LEU B 1 112 ? 3.539 -14.422 -8.961 1 89.44 112 LEU B C 1
ATOM 3631 O O . LEU B 1 112 ? 2.311 -14.391 -8.852 1 89.44 112 LEU B O 1
ATOM 3635 N N . THR B 1 113 ? 4.406 -15 -8.125 1 85.06 113 THR B N 1
ATOM 3636 C CA . THR B 1 113 ? 3.922 -15.586 -6.883 1 85.06 113 THR B CA 1
ATOM 3637 C C . THR B 1 113 ? 4.48 -14.828 -5.68 1 85.06 113 THR B C 1
ATOM 3639 O O . THR B 1 113 ? 5.664 -14.484 -5.652 1 85.06 113 THR B O 1
ATOM 3642 N N . PHE B 1 114 ? 3.631 -14.664 -4.676 1 84 114 PHE B N 1
ATOM 3643 C CA . PHE B 1 114 ? 4.082 -13.961 -3.477 1 84 114 PHE B CA 1
ATOM 3644 C C . PHE B 1 114 ? 4.629 -14.945 -2.449 1 84 114 PHE B C 1
ATOM 3646 O O . PHE B 1 114 ? 4.031 -15.992 -2.203 1 84 114 PHE B O 1
ATOM 3653 N N . CYS B 1 115 ? 5.75 -14.555 -1.966 1 80.94 115 CYS B N 1
ATOM 3654 C CA . CYS B 1 115 ? 6.391 -15.281 -0.873 1 80.94 115 CYS B CA 1
ATOM 3655 C C . CYS B 1 115 ? 6.488 -14.414 0.374 1 80.94 115 CYS B C 1
ATOM 3657 O O . CYS B 1 115 ? 7.285 -13.469 0.417 1 80.94 115 CYS B O 1
ATOM 3659 N N . MET B 1 116 ? 5.59 -14.672 1.271 1 77 116 MET B N 1
ATOM 3660 C CA . MET B 1 116 ? 5.652 -13.945 2.537 1 77 116 MET B CA 1
ATOM 3661 C C . MET B 1 116 ? 6.086 -14.867 3.67 1 77 116 MET B C 1
ATOM 3663 O O . MET B 1 116 ? 5.375 -15.812 4.016 1 77 116 MET B O 1
ATOM 3667 N N . LEU B 1 117 ? 7.332 -14.805 4.066 1 70.69 117 LEU B N 1
ATOM 3668 C CA . LEU B 1 117 ? 7.883 -15.648 5.125 1 70.69 117 LEU B CA 1
ATOM 3669 C C . LEU B 1 117 ? 8.289 -14.805 6.328 1 70.69 117 LEU B C 1
ATOM 3671 O O . LEU B 1 117 ? 8.734 -13.664 6.176 1 70.69 117 LEU B O 1
ATOM 3675 N N . GLY B 1 118 ? 7.895 -15.25 7.449 1 65.25 118 GLY B N 1
ATOM 3676 C CA . GLY B 1 118 ? 8.398 -14.586 8.641 1 65.25 118 GLY B CA 1
ATOM 3677 C C . GLY B 1 118 ? 9.914 -14.641 8.758 1 65.25 118 GLY B C 1
ATOM 3678 O O . GLY B 1 118 ? 10.562 -15.469 8.117 1 65.25 118 GLY B O 1
ATOM 3679 N N . ASP B 1 119 ? 10.414 -13.703 9.445 1 61.28 119 ASP B N 1
ATOM 3680 C CA . ASP B 1 119 ? 11.859 -13.586 9.609 1 61.28 119 ASP B CA 1
ATOM 3681 C C . ASP B 1 119 ? 12.477 -14.922 10.016 1 61.28 119 ASP B C 1
ATOM 3683 O O . ASP B 1 119 ? 13.516 -15.32 9.477 1 61.28 119 ASP B O 1
ATOM 3687 N N . GLU B 1 120 ? 11.875 -15.531 10.898 1 61.53 120 GLU B N 1
ATOM 3688 C CA . GLU B 1 120 ? 12.445 -16.766 11.438 1 61.53 120 GLU B CA 1
ATOM 3689 C C . GLU B 1 120 ? 12.555 -17.844 10.359 1 61.53 120 GLU B C 1
ATOM 3691 O O . GLU B 1 120 ? 13.539 -18.578 10.32 1 61.53 120 GLU B O 1
ATOM 3696 N N . ARG B 1 121 ? 11.742 -17.812 9.539 1 65.19 121 ARG B N 1
ATOM 3697 C CA . ARG B 1 121 ? 11.727 -18.859 8.508 1 65.19 121 ARG B CA 1
ATOM 3698 C C . ARG B 1 121 ? 12.695 -18.531 7.383 1 65.19 121 ARG B C 1
ATOM 3700 O O . ARG B 1 121 ? 13.273 -19.438 6.773 1 65.19 121 ARG B O 1
ATOM 3707 N N . LEU B 1 122 ? 12.82 -17.25 7.207 1 67.81 122 LEU B N 1
ATOM 3708 C CA . LEU B 1 122 ? 13.656 -16.828 6.09 1 67.81 122 LEU B CA 1
ATOM 3709 C C . LEU B 1 122 ? 15.117 -17.188 6.344 1 67.81 122 LEU B C 1
ATOM 3711 O O . LEU B 1 122 ? 15.891 -17.359 5.398 1 67.81 122 LEU B O 1
ATOM 3715 N N . THR B 1 123 ? 15.359 -17.359 7.633 1 66.06 123 THR B N 1
ATOM 3716 C CA . THR B 1 123 ? 16.75 -17.578 7.996 1 66.06 123 THR B CA 1
ATOM 3717 C C . THR B 1 123 ? 17.047 -19.078 8.109 1 66.06 123 THR B C 1
ATOM 3719 O O . THR B 1 123 ? 18.219 -19.469 8.234 1 66.06 123 THR B O 1
ATOM 3722 N N . GLU B 1 124 ? 16.062 -19.812 8.125 1 71.25 124 GLU B N 1
ATOM 3723 C CA . GLU B 1 124 ? 16.266 -21.25 8.18 1 71.25 124 GLU B CA 1
ATOM 3724 C C . GLU B 1 124 ? 16.75 -21.797 6.836 1 71.25 124 GLU B C 1
ATOM 3726 O O . GLU B 1 124 ? 16.141 -21.516 5.797 1 71.25 124 GLU B O 1
ATOM 3731 N N . SER B 1 125 ? 17.828 -22.531 7.02 1 68.75 125 SER B N 1
ATOM 3732 C CA . SER B 1 125 ? 18.422 -23.125 5.824 1 68.75 125 SER B CA 1
ATOM 3733 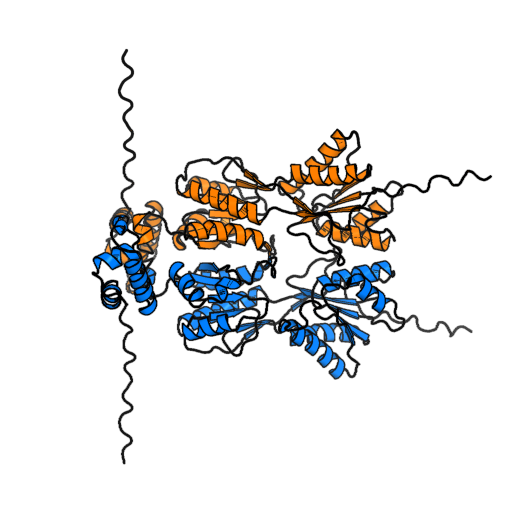C C . SER B 1 125 ? 17.422 -24.016 5.098 1 68.75 125 SER B C 1
ATOM 3735 O O . SER B 1 125 ? 16.703 -24.797 5.734 1 68.75 125 SER B O 1
ATOM 3737 N N . GLY B 1 126 ? 17.188 -23.734 3.816 1 75.75 126 GLY B N 1
ATOM 3738 C CA . GLY B 1 126 ? 16.391 -24.609 2.99 1 75.75 126 GLY B CA 1
ATOM 3739 C C . GLY B 1 126 ? 14.969 -24.125 2.801 1 75.75 126 GLY B C 1
ATOM 3740 O O . GLY B 1 126 ? 14.227 -24.672 1.976 1 75.75 126 GLY B O 1
ATOM 3741 N N . THR B 1 127 ? 14.688 -23.141 3.584 1 79.56 127 THR B N 1
ATOM 3742 C CA . THR B 1 127 ? 13.312 -22.672 3.5 1 79.56 127 THR B CA 1
ATOM 3743 C C . THR B 1 127 ? 13.031 -22.062 2.125 1 79.56 127 THR B C 1
ATOM 3745 O O . THR B 1 127 ? 12.016 -22.391 1.5 1 79.56 127 THR B O 1
ATOM 3748 N N . LEU B 1 128 ? 13.953 -21.297 1.64 1 83.25 128 LEU B N 1
ATOM 3749 C CA . LEU B 1 128 ? 13.734 -20.609 0.372 1 83.25 128 LEU B CA 1
ATOM 3750 C C . LEU B 1 128 ? 13.742 -21.594 -0.791 1 83.25 128 LEU B C 1
ATOM 3752 O O . LEU B 1 128 ? 12.82 -21.609 -1.605 1 83.25 128 LEU B O 1
ATOM 3756 N N . PRO B 1 129 ? 14.734 -22.5 -0.821 1 80.5 129 PRO B N 1
ATOM 3757 C CA . PRO B 1 129 ? 14.719 -23.484 -1.896 1 80.5 129 PRO B CA 1
ATOM 3758 C C . PRO B 1 129 ? 13.469 -24.375 -1.865 1 80.5 129 PRO B C 1
ATOM 3760 O O . PRO B 1 129 ? 12.93 -24.719 -2.918 1 80.5 129 PRO B O 1
ATOM 3763 N N . LYS B 1 130 ? 13.109 -24.703 -0.695 1 77.06 130 LYS B N 1
ATOM 3764 C CA . LYS B 1 130 ? 11.906 -25.531 -0.544 1 77.06 130 LYS B CA 1
ATOM 3765 C C . LYS B 1 130 ? 10.68 -24.797 -1.073 1 77.06 130 LYS B C 1
ATOM 3767 O O . LYS B 1 130 ? 9.867 -25.375 -1.799 1 77.06 130 LYS B O 1
ATOM 3772 N N . PHE B 1 131 ? 10.555 -23.578 -0.773 1 80.38 131 PHE B N 1
ATOM 3773 C CA . PHE B 1 131 ? 9.43 -22.766 -1.243 1 80.38 131 PHE B CA 1
ATOM 3774 C C . PHE B 1 131 ? 9.406 -22.719 -2.766 1 80.38 131 PHE B C 1
ATOM 3776 O O . PHE B 1 131 ? 8.359 -22.922 -3.381 1 80.38 131 PHE B O 1
ATOM 3783 N N . LEU B 1 132 ? 10.531 -22.406 -3.279 1 82.88 132 LEU B N 1
ATOM 3784 C CA . LEU B 1 132 ? 10.609 -22.234 -4.727 1 82.88 132 LEU B CA 1
ATOM 3785 C C . LEU B 1 132 ? 10.25 -23.531 -5.441 1 82.88 132 LEU B C 1
ATOM 3787 O O . LEU B 1 132 ? 9.57 -23.516 -6.469 1 82.88 132 LEU B O 1
ATOM 3791 N N . ARG B 1 133 ? 10.68 -24.547 -4.871 1 75.06 133 ARG B N 1
ATOM 3792 C CA . ARG B 1 133 ? 10.367 -25.844 -5.445 1 75.06 133 ARG B CA 1
ATOM 3793 C C . ARG B 1 133 ? 8.883 -26.172 -5.316 1 75.06 133 ARG B C 1
ATOM 3795 O O . ARG B 1 133 ? 8.242 -26.562 -6.293 1 75.06 133 ARG B O 1
ATOM 3802 N N . GLU B 1 134 ? 8.391 -25.969 -4.141 1 71.69 134 GLU B N 1
ATOM 3803 C CA . GLU B 1 134 ? 7 -26.297 -3.846 1 71.69 134 GLU B CA 1
ATOM 3804 C C . GLU B 1 134 ? 6.039 -25.438 -4.668 1 71.69 134 GLU B C 1
ATOM 3806 O O . GLU B 1 134 ? 4.965 -25.906 -5.051 1 71.69 134 GLU B O 1
ATOM 3811 N N . HIS B 1 135 ? 6.512 -24.297 -5.008 1 75 135 HIS B N 1
ATOM 3812 C CA . HIS B 1 135 ? 5.613 -23.391 -5.699 1 75 135 HIS B CA 1
ATOM 3813 C C . HIS B 1 135 ? 6.031 -23.203 -7.152 1 75 135 HIS B C 1
ATOM 3815 O O . HIS B 1 135 ? 5.512 -22.328 -7.848 1 75 135 HIS B O 1
ATOM 3821 N N . MET B 1 136 ? 6.949 -23.953 -7.531 1 78.38 136 MET B N 1
ATOM 3822 C CA . MET B 1 136 ? 7.367 -24.016 -8.93 1 78.38 136 MET B CA 1
ATOM 3823 C C . MET B 1 136 ? 7.801 -22.656 -9.438 1 78.38 136 MET B C 1
ATOM 3825 O O . MET B 1 136 ? 7.32 -22.188 -10.477 1 78.38 136 MET B O 1
ATOM 3829 N N . CYS B 1 137 ? 8.695 -22.109 -8.75 1 86.56 137 CYS B N 1
ATOM 3830 C CA . CYS B 1 137 ? 9.227 -20.797 -9.133 1 86.56 137 CYS B CA 1
ATOM 3831 C C . CYS B 1 137 ? 10.625 -20.938 -9.719 1 86.56 137 CYS B C 1
ATOM 3833 O O . CYS B 1 137 ? 11.477 -21.625 -9.164 1 86.56 137 CYS B O 1
ATOM 3835 N N . ASP B 1 138 ? 10.82 -20.25 -10.836 1 89.19 138 ASP B N 1
ATOM 3836 C CA . ASP B 1 138 ? 12.102 -20.312 -11.539 1 89.19 138 ASP B CA 1
ATOM 3837 C C . ASP B 1 138 ? 13.109 -19.344 -10.922 1 89.19 138 ASP B C 1
ATOM 3839 O O . ASP B 1 138 ? 14.312 -19.469 -11.172 1 89.19 138 ASP B O 1
ATOM 3843 N N . GLY B 1 139 ? 12.672 -18.422 -10.164 1 93.25 139 GLY B N 1
ATOM 3844 C CA . GLY B 1 139 ? 13.531 -17.422 -9.57 1 93.25 139 GLY B CA 1
ATOM 3845 C C . GLY B 1 139 ? 12.852 -16.641 -8.461 1 93.25 139 GLY B C 1
ATOM 3846 O O . GLY B 1 139 ? 11.672 -16.844 -8.188 1 93.25 139 GLY B O 1
ATOM 3847 N N . LEU B 1 140 ? 13.766 -15.766 -7.844 1 93.75 140 LEU B N 1
ATOM 3848 C CA . LEU B 1 140 ? 13.312 -15.055 -6.656 1 93.75 140 LEU B CA 1
ATOM 3849 C C . LEU B 1 140 ? 13.648 -13.57 -6.746 1 93.75 140 LEU B C 1
ATOM 3851 O O . LEU B 1 140 ? 14.82 -13.203 -6.832 1 93.75 140 LEU B O 1
ATOM 3855 N N . LEU B 1 141 ? 12.578 -12.797 -6.805 1 95.75 141 LEU B N 1
ATOM 3856 C CA . LEU B 1 141 ? 12.719 -11.359 -6.582 1 95.75 141 LEU B CA 1
ATOM 3857 C C . LEU B 1 141 ? 12.641 -11.031 -5.094 1 95.75 141 LEU B C 1
ATOM 3859 O O . LEU B 1 141 ? 11.828 -11.602 -4.371 1 95.75 141 LEU B O 1
ATOM 3863 N N . ILE B 1 142 ? 13.531 -10.117 -4.652 1 92.62 142 ILE B N 1
ATOM 3864 C CA . ILE B 1 142 ? 13.578 -9.828 -3.223 1 92.62 142 ILE B CA 1
ATOM 3865 C C . ILE B 1 142 ? 13.406 -8.328 -2.992 1 92.62 142 ILE B C 1
ATOM 3867 O O . ILE B 1 142 ? 14.273 -7.535 -3.363 1 92.62 142 ILE B O 1
ATOM 3871 N N . ASP B 1 143 ? 12.273 -7.988 -2.465 1 90.12 143 ASP B N 1
ATOM 3872 C CA . ASP B 1 143 ? 12.016 -6.621 -2.031 1 90.12 143 ASP B CA 1
ATOM 3873 C C . ASP B 1 143 ? 11.977 -6.523 -0.507 1 90.12 143 ASP B C 1
ATOM 3875 O O . ASP B 1 143 ? 10.914 -6.633 0.102 1 90.12 143 ASP B O 1
ATOM 3879 N N . TYR B 1 144 ? 13.148 -6.289 0.023 1 77.19 144 TYR B N 1
ATOM 3880 C CA . TYR B 1 144 ? 13.359 -6.316 1.467 1 77.19 144 TYR B CA 1
ATOM 3881 C C . TYR B 1 144 ? 13.766 -4.945 1.988 1 77.19 144 TYR B C 1
ATOM 3883 O O . TYR B 1 144 ? 14.883 -4.484 1.737 1 77.19 144 TYR B O 1
ATOM 3891 N N . ASN B 1 145 ? 12.828 -4.285 2.672 1 72.25 145 ASN B N 1
ATOM 3892 C CA . ASN B 1 145 ? 13.047 -2.91 3.107 1 72.25 145 ASN B CA 1
ATOM 3893 C C . ASN B 1 145 ? 13.719 -2.855 4.477 1 72.25 145 ASN B C 1
ATOM 3895 O O . ASN B 1 145 ? 13.531 -1.897 5.227 1 72.25 145 ASN B O 1
ATOM 3899 N N . LEU B 1 146 ? 14.32 -3.854 4.918 1 70 146 LEU B N 1
ATOM 3900 C CA . LEU B 1 146 ? 15.109 -3.926 6.141 1 70 146 LEU B CA 1
ATOM 3901 C C . LEU B 1 146 ? 16.531 -4.41 5.852 1 70 146 LEU B C 1
ATOM 3903 O O . LEU B 1 146 ? 16.891 -4.621 4.691 1 70 146 LEU B O 1
ATOM 3907 N N . ARG B 1 147 ? 17.219 -4.453 6.863 1 69.75 147 ARG B N 1
ATOM 3908 C CA . ARG B 1 147 ? 18.516 -5.102 6.738 1 69.75 147 ARG B CA 1
ATOM 3909 C C . ARG B 1 147 ? 18.375 -6.559 6.312 1 69.75 147 ARG B C 1
ATOM 3911 O O . ARG B 1 147 ? 17.594 -7.305 6.906 1 69.75 147 ARG B O 1
ATOM 3918 N N . ILE B 1 148 ? 19.062 -6.883 5.395 1 75.31 148 ILE B N 1
ATOM 3919 C CA . ILE B 1 148 ? 19 -8.242 4.875 1 75.31 148 ILE B CA 1
ATOM 3920 C C . ILE B 1 148 ? 19.75 -9.195 5.809 1 75.31 148 ILE B C 1
ATOM 3922 O O . ILE B 1 148 ? 20.953 -8.992 6.074 1 75.31 148 ILE B O 1
ATOM 3926 N N . PRO B 1 149 ? 19.125 -10.18 6.281 1 76.62 149 PRO B N 1
ATOM 3927 C CA . PRO B 1 149 ? 19.859 -11.141 7.117 1 76.62 149 PRO B CA 1
ATOM 3928 C C . PRO B 1 149 ? 20.922 -11.914 6.34 1 76.62 149 PRO B C 1
ATOM 3930 O O . PRO B 1 149 ? 20.641 -12.422 5.25 1 76.62 149 PRO B O 1
ATOM 3933 N N . GLN B 1 150 ? 22.062 -12 6.895 1 81.69 150 GLN B N 1
ATOM 3934 C CA . GLN B 1 150 ? 23.188 -12.672 6.242 1 81.69 150 GLN B CA 1
ATOM 3935 C C . GLN B 1 150 ? 22.828 -14.109 5.895 1 81.69 150 GLN B C 1
ATOM 3937 O O . GLN B 1 150 ? 23.188 -14.602 4.816 1 81.69 150 GLN B O 1
ATOM 3942 N N . PRO B 1 151 ? 22.109 -14.797 6.758 1 83.06 151 PRO B N 1
ATOM 3943 C CA . PRO B 1 151 ? 21.766 -16.172 6.422 1 83.06 151 PRO B CA 1
ATOM 3944 C C . PRO B 1 151 ? 20.938 -16.281 5.145 1 83.06 151 PRO B C 1
ATOM 3946 O O . PRO B 1 151 ? 21.031 -17.281 4.426 1 83.06 151 PRO B O 1
ATOM 3949 N N . MET B 1 152 ? 20.172 -15.234 4.887 1 82.12 152 MET B N 1
ATOM 3950 C CA . MET B 1 152 ? 19.391 -15.234 3.658 1 82.12 152 MET B CA 1
ATOM 3951 C C . MET B 1 152 ? 20.297 -15.133 2.434 1 82.12 152 MET B C 1
ATOM 3953 O O . MET B 1 152 ? 20.109 -15.867 1.459 1 82.12 152 MET B O 1
ATOM 3957 N N . ILE B 1 153 ? 21.234 -14.336 2.52 1 84.94 153 ILE B N 1
ATOM 3958 C CA . ILE B 1 153 ? 22.203 -14.172 1.442 1 84.94 153 ILE B CA 1
ATOM 3959 C C . ILE B 1 153 ? 22.969 -15.477 1.228 1 84.94 153 ILE B C 1
ATOM 3961 O O . ILE B 1 153 ? 23.125 -15.93 0.092 1 84.94 153 ILE B O 1
ATOM 3965 N N . ASP B 1 154 ? 23.344 -16.062 2.316 1 85.88 154 ASP B N 1
ATOM 3966 C CA . ASP B 1 154 ? 24.109 -17.312 2.262 1 85.88 154 ASP B CA 1
ATOM 3967 C C . ASP B 1 154 ? 23.281 -18.422 1.627 1 85.88 154 ASP B C 1
ATOM 3969 O O . ASP B 1 154 ? 23.812 -19.219 0.851 1 85.88 154 ASP B O 1
ATOM 3973 N N . SER B 1 155 ? 22.047 -18.453 2.006 1 84.06 155 SER B N 1
ATOM 3974 C CA . SER B 1 155 ? 21.172 -19.469 1.461 1 84.06 155 SER B CA 1
ATOM 3975 C C . SER B 1 155 ? 21.016 -19.328 -0.049 1 84.06 155 SER B C 1
ATOM 3977 O O . SER B 1 155 ? 21.062 -20.312 -0.783 1 84.06 155 SER B O 1
ATOM 3979 N N . ILE B 1 156 ? 20.906 -18.156 -0.519 1 86.94 156 ILE B N 1
ATOM 3980 C CA . ILE B 1 156 ? 20.734 -17.875 -1.939 1 86.94 156 ILE B CA 1
ATOM 3981 C C . ILE B 1 156 ? 21.984 -18.297 -2.703 1 86.94 156 ILE B C 1
ATOM 3983 O O . ILE B 1 156 ? 21.891 -18.922 -3.76 1 86.94 156 ILE B O 1
ATOM 3987 N N . ARG B 1 157 ? 23.109 -18.062 -2.154 1 85.31 157 ARG B N 1
ATOM 3988 C CA . ARG B 1 157 ? 24.391 -18.406 -2.779 1 85.31 157 ARG B CA 1
ATOM 3989 C C . ARG B 1 157 ? 24.609 -19.922 -2.771 1 85.31 157 ARG B C 1
ATOM 3991 O O . ARG B 1 157 ? 24.953 -20.5 -3.797 1 85.31 157 ARG B O 1
ATOM 3998 N N . ARG B 1 158 ? 24.375 -20.484 -1.632 1 84.12 158 ARG B N 1
ATOM 3999 C CA . ARG B 1 158 ? 24.625 -21.906 -1.435 1 84.12 158 ARG B CA 1
ATOM 4000 C C . ARG B 1 158 ? 23.781 -22.75 -2.387 1 84.12 158 ARG B C 1
ATOM 4002 O O . ARG B 1 158 ? 24.266 -23.734 -2.938 1 84.12 158 ARG B O 1
ATOM 4009 N N . HIS B 1 159 ? 22.594 -22.297 -2.584 1 84.31 159 HIS B N 1
ATOM 4010 C CA . HIS B 1 159 ? 21.672 -23.094 -3.377 1 84.31 159 HIS B CA 1
ATOM 4011 C C . HIS B 1 159 ? 21.562 -22.562 -4.805 1 84.31 159 HIS B C 1
ATOM 4013 O O . HIS B 1 159 ? 20.719 -23.016 -5.582 1 84.31 159 HIS B O 1
ATOM 4019 N N . ARG B 1 160 ? 22.375 -21.562 -5.109 1 84.38 160 ARG B N 1
ATOM 4020 C CA . ARG B 1 160 ? 22.453 -20.984 -6.449 1 84.38 160 ARG B CA 1
ATOM 4021 C C . ARG B 1 160 ? 21.078 -20.547 -6.941 1 84.38 160 ARG B C 1
ATOM 4023 O O . ARG B 1 160 ? 20.688 -20.844 -8.078 1 84.38 160 ARG B O 1
ATOM 4030 N N . ILE B 1 161 ? 20.344 -19.938 -6.051 1 89.25 161 ILE B N 1
ATOM 4031 C CA . ILE B 1 161 ? 19.016 -19.438 -6.383 1 89.25 161 ILE B CA 1
ATOM 4032 C C . ILE B 1 161 ? 19.141 -18.203 -7.289 1 89.25 161 ILE B C 1
ATOM 4034 O O . ILE B 1 161 ? 19.844 -17.25 -6.957 1 89.25 161 ILE B O 1
ATOM 4038 N N . PRO B 1 162 ? 18.547 -18.297 -8.508 1 94.38 162 PRO B N 1
ATOM 4039 C CA . PRO B 1 162 ? 18.453 -17.047 -9.266 1 94.38 162 PRO B CA 1
ATOM 4040 C C . PRO B 1 162 ? 17.672 -15.961 -8.531 1 94.38 162 PRO B C 1
ATOM 4042 O O . PRO B 1 162 ? 16.453 -16.062 -8.383 1 94.38 162 PRO B O 1
ATOM 4045 N N . ALA B 1 163 ? 18.438 -14.953 -8.07 1 95.06 163 ALA B N 1
ATOM 4046 C CA . ALA B 1 163 ? 17.797 -13.922 -7.242 1 95.06 163 ALA B CA 1
ATOM 4047 C C . ALA B 1 163 ? 18.172 -12.523 -7.727 1 95.06 163 ALA B C 1
ATOM 4049 O O . ALA B 1 163 ? 19.297 -12.297 -8.18 1 95.06 163 ALA B O 1
ATOM 4050 N N . VAL B 1 164 ? 17.219 -11.648 -7.652 1 96.94 164 VAL B N 1
ATOM 4051 C CA . VAL B 1 164 ? 17.422 -10.227 -7.941 1 96.94 164 VAL B CA 1
ATOM 4052 C C . VAL B 1 164 ? 16.891 -9.383 -6.789 1 96.94 164 VAL B C 1
ATOM 4054 O O . VAL B 1 164 ? 15.758 -9.586 -6.332 1 96.94 164 VAL B O 1
ATOM 4057 N N . TRP B 1 165 ? 17.719 -8.516 -6.348 1 94.75 165 TRP B N 1
ATOM 4058 C CA . TRP B 1 165 ? 17.344 -7.629 -5.254 1 94.75 165 TRP B CA 1
ATOM 4059 C C . TRP B 1 165 ? 16.703 -6.352 -5.785 1 94.75 165 TRP B C 1
ATOM 4061 O O . TRP B 1 165 ? 17.188 -5.754 -6.746 1 94.75 165 TRP B O 1
ATOM 4071 N N . ILE B 1 166 ? 15.586 -6.023 -5.129 1 94.81 166 ILE B N 1
ATOM 4072 C CA . ILE B 1 166 ? 14.891 -4.781 -5.449 1 94.81 166 ILE B CA 1
ATOM 4073 C C . ILE B 1 166 ? 14.984 -3.816 -4.27 1 94.81 166 ILE B C 1
ATOM 4075 O O . ILE B 1 166 ? 14.797 -4.215 -3.117 1 94.81 166 ILE B O 1
ATOM 4079 N N . ASN B 1 167 ? 15.258 -2.559 -4.531 1 91.19 167 ASN B N 1
ATOM 4080 C CA . ASN B 1 167 ? 15.344 -1.516 -3.514 1 91.19 167 ASN B CA 1
ATOM 4081 C C . ASN B 1 167 ? 16.438 -1.819 -2.484 1 91.19 167 ASN B C 1
ATOM 4083 O O . ASN B 1 167 ? 16.25 -1.575 -1.291 1 91.19 167 ASN B O 1
ATOM 4087 N N . SER B 1 168 ? 17.438 -2.492 -2.908 1 89.19 168 SER B N 1
ATOM 4088 C CA . SER B 1 168 ? 18.625 -2.826 -2.135 1 89.19 168 SER B CA 1
ATOM 4089 C C . SER B 1 168 ? 19.891 -2.639 -2.961 1 89.19 168 SER B C 1
ATOM 4091 O O . SER B 1 168 ? 19.922 -2.965 -4.148 1 89.19 168 SER B O 1
ATOM 4093 N N . LYS B 1 169 ? 20.812 -2.127 -2.316 1 88.81 169 LYS B N 1
ATOM 4094 C CA . LYS B 1 169 ? 22.094 -1.957 -2.998 1 88.81 169 LYS B CA 1
ATOM 4095 C C . LYS B 1 169 ? 23.031 -3.131 -2.715 1 88.81 169 LYS B C 1
ATOM 4097 O O . LYS B 1 169 ? 23.422 -3.357 -1.568 1 88.81 169 LYS B O 1
ATOM 4102 N N . GLN B 1 170 ? 23.281 -3.893 -3.752 1 89.69 170 GLN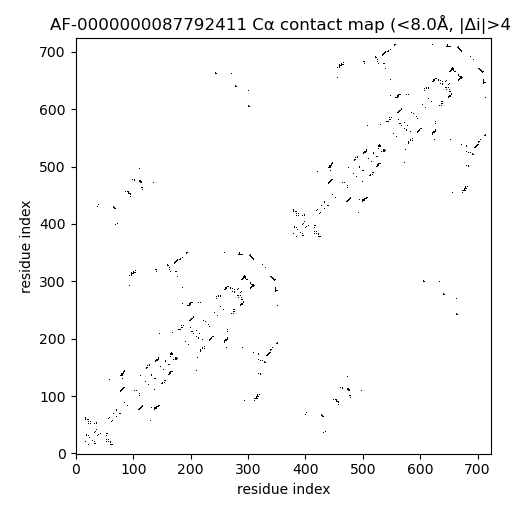 B N 1
ATOM 4103 C CA . GLN B 1 170 ? 24.188 -5.027 -3.717 1 89.69 170 GLN B CA 1
ATOM 4104 C C . GLN B 1 170 ? 25.281 -4.895 -4.785 1 89.69 170 GLN B C 1
ATOM 4106 O O . GLN B 1 170 ? 25.203 -4.004 -5.633 1 89.69 170 GLN B O 1
ATOM 4111 N N . GLU B 1 171 ? 26.297 -5.75 -4.668 1 91.94 171 GLU B N 1
ATOM 4112 C CA . GLU B 1 171 ? 27.375 -5.727 -5.652 1 91.94 171 GLU B CA 1
ATOM 4113 C C . GLU B 1 171 ? 26.875 -6.145 -7.031 1 91.94 171 GLU B C 1
ATOM 4115 O O . GLU B 1 171 ? 27.391 -5.695 -8.047 1 91.94 171 GLU B O 1
ATOM 4120 N N . ALA B 1 172 ? 25.953 -6.996 -6.996 1 95.19 172 ALA B N 1
ATOM 4121 C CA . ALA B 1 172 ? 25.375 -7.496 -8.242 1 95.19 172 ALA B CA 1
ATOM 4122 C C . ALA B 1 172 ? 23.922 -7.902 -8.047 1 95.19 172 ALA B C 1
ATOM 4124 O O . ALA B 1 172 ? 23.438 -7.996 -6.918 1 95.19 172 ALA B O 1
ATOM 4125 N N . ASP B 1 173 ? 23.203 -8.008 -9.164 1 96.69 173 ASP B N 1
ATOM 4126 C CA . ASP B 1 173 ? 21.875 -8.617 -9.219 1 96.69 173 ASP B CA 1
ATOM 4127 C C . ASP B 1 173 ? 20.859 -7.801 -8.414 1 96.69 173 ASP B C 1
ATOM 4129 O O . ASP B 1 173 ? 20.109 -8.352 -7.602 1 96.69 173 ASP B O 1
ATOM 4133 N N . CYS B 1 174 ? 20.969 -6.453 -8.656 1 96.69 174 CYS B N 1
ATOM 4134 C CA . CYS B 1 174 ? 20.016 -5.613 -7.938 1 96.69 174 CYS B CA 1
ATOM 4135 C C . CYS B 1 174 ? 19.594 -4.418 -8.781 1 96.69 174 CYS B C 1
ATOM 4137 O O . CYS B 1 174 ? 20.328 -3.982 -9.664 1 96.69 174 CYS B O 1
ATOM 4139 N N . VAL B 1 175 ? 18.391 -3.984 -8.57 1 97.69 175 VAL B N 1
ATOM 4140 C CA . VAL B 1 175 ? 17.828 -2.734 -9.07 1 97.69 175 VAL B CA 1
ATOM 4141 C C . VAL B 1 175 ? 17.438 -1.843 -7.891 1 97.69 175 VAL B C 1
ATOM 4143 O O . VAL B 1 175 ? 16.719 -2.279 -6.984 1 97.69 175 VAL B O 1
ATOM 4146 N N . HIS B 1 176 ? 17.969 -0.687 -7.871 1 95.44 176 HIS B N 1
ATOM 4147 C CA . HIS B 1 176 ? 17.656 0.193 -6.754 1 95.44 176 HIS B CA 1
ATOM 4148 C C . HIS B 1 176 ? 17.469 1.634 -7.219 1 95.44 176 HIS B C 1
ATOM 4150 O O . HIS B 1 176 ? 18.078 2.053 -8.203 1 95.44 176 HIS B O 1
ATOM 4156 N N . PRO B 1 177 ? 16.656 2.367 -6.523 1 95.81 177 PRO B N 1
ATOM 4157 C CA . PRO B 1 177 ? 16.578 3.799 -6.82 1 95.81 177 PRO B CA 1
ATOM 4158 C C . PRO B 1 177 ? 17.875 4.539 -6.543 1 95.81 177 PRO B C 1
ATOM 4160 O O . PRO B 1 177 ? 18.625 4.156 -5.645 1 95.81 177 PRO B O 1
ATOM 4163 N N . ASN B 1 178 ? 18.188 5.508 -7.297 1 97.62 178 ASN B N 1
ATOM 4164 C CA . ASN B 1 178 ? 19.359 6.352 -7.082 1 97.62 178 ASN B CA 1
ATOM 4165 C C . ASN B 1 178 ? 19.062 7.484 -6.105 1 97.62 178 ASN B C 1
ATOM 4167 O O . ASN B 1 178 ? 18.859 8.633 -6.516 1 97.62 178 ASN B O 1
ATOM 4171 N N . ASP B 1 179 ? 19.141 7.156 -4.875 1 96.44 179 ASP B N 1
ATOM 4172 C CA . ASP B 1 179 ? 18.734 8.07 -3.811 1 96.44 179 ASP B CA 1
ATOM 4173 C C . ASP B 1 179 ? 19.703 9.25 -3.709 1 96.44 179 ASP B C 1
ATOM 4175 O O . ASP B 1 179 ? 19.297 10.367 -3.375 1 96.44 179 ASP B O 1
ATOM 4179 N N . PHE B 1 180 ? 20.938 9.023 -3.971 1 97.38 180 PHE B N 1
ATOM 4180 C CA . PHE B 1 180 ? 21.922 10.102 -3.943 1 97.38 180 PHE B CA 1
ATOM 4181 C C . PHE B 1 180 ? 21.562 11.18 -4.969 1 97.38 180 PHE B C 1
ATOM 4183 O O . PHE B 1 180 ? 21.453 12.359 -4.629 1 97.38 180 PHE B O 1
ATOM 4190 N N . GLU B 1 181 ? 21.344 10.719 -6.141 1 98.25 181 GLU B N 1
ATOM 4191 C CA . GLU B 1 181 ? 21.016 11.648 -7.215 1 98.25 181 GLU B CA 1
ATOM 4192 C C . GLU B 1 181 ? 19.688 12.359 -6.934 1 98.25 181 GLU B C 1
ATOM 4194 O O . GLU B 1 181 ? 19.531 13.539 -7.254 1 98.25 181 GLU B O 1
ATOM 4199 N N . ALA B 1 182 ? 18.797 11.633 -6.402 1 98.31 182 ALA B N 1
ATOM 4200 C CA . ALA B 1 182 ? 17.484 12.219 -6.086 1 98.31 182 ALA B CA 1
ATOM 4201 C C . ALA B 1 182 ? 17.625 13.352 -5.066 1 98.31 182 ALA B C 1
ATOM 4203 O O . ALA B 1 182 ? 17 14.398 -5.203 1 98.31 182 ALA B O 1
ATOM 4204 N N . ALA B 1 183 ? 18.422 13.109 -4.094 1 98.06 183 ALA B N 1
ATOM 4205 C CA . ALA B 1 183 ? 18.641 14.133 -3.074 1 98.06 183 ALA B CA 1
ATOM 4206 C C . ALA B 1 183 ? 19.375 15.344 -3.652 1 98.06 183 ALA B C 1
ATOM 4208 O O . ALA B 1 183 ? 19.094 16.484 -3.271 1 98.06 183 ALA B O 1
ATOM 4209 N N . GLU B 1 184 ? 20.266 15.055 -4.551 1 98.56 184 GLU B N 1
ATOM 4210 C CA . GLU B 1 184 ? 20.906 16.156 -5.273 1 98.56 184 GLU B CA 1
ATOM 4211 C C . GLU B 1 184 ? 19.859 17 -6.008 1 98.56 184 GLU B C 1
ATOM 4213 O O . GLU B 1 184 ? 19.891 18.234 -5.93 1 98.56 184 GLU B O 1
ATOM 4218 N N . GLN B 1 185 ? 19 16.344 -6.66 1 98.56 185 GLN B N 1
ATOM 4219 C CA . GLN B 1 185 ? 17.969 17.016 -7.438 1 98.56 185 GLN B CA 1
ATOM 4220 C C . GLN B 1 185 ? 17.078 17.875 -6.543 1 98.56 185 GLN B C 1
ATOM 4222 O O . GLN B 1 185 ? 16.75 19 -6.887 1 98.56 185 GLN B O 1
ATOM 4227 N N . ALA B 1 186 ? 16.719 17.297 -5.438 1 98.38 186 ALA B N 1
ATOM 4228 C CA . ALA B 1 186 ? 15.875 18.031 -4.492 1 98.38 186 ALA B CA 1
ATOM 4229 C C . ALA B 1 186 ? 16.562 19.297 -3.996 1 98.38 186 ALA B C 1
ATOM 4231 O O . ALA B 1 186 ? 15.969 20.375 -3.975 1 98.38 186 ALA B O 1
ATOM 4232 N N . THR B 1 187 ? 17.766 19.156 -3.619 1 98.75 187 THR B N 1
ATOM 4233 C CA . THR B 1 187 ? 18.547 20.266 -3.086 1 98.75 187 THR B CA 1
ATOM 4234 C C . THR B 1 187 ? 18.781 21.328 -4.16 1 98.75 187 THR B C 1
ATOM 4236 O O . THR B 1 187 ? 18.609 22.516 -3.91 1 98.75 187 THR B O 1
ATOM 4239 N N . GLN B 1 188 ? 19.156 20.906 -5.332 1 98.69 188 GLN B N 1
ATOM 4240 C CA . GLN B 1 188 ? 19.391 21.812 -6.445 1 98.69 188 GLN B CA 1
ATOM 4241 C C . GLN B 1 188 ? 18.141 22.609 -6.785 1 98.69 188 GLN B C 1
ATOM 4243 O O . GLN B 1 188 ? 18.219 23.797 -7.086 1 98.69 188 GLN B O 1
ATOM 4248 N N . HIS B 1 189 ? 17.016 21.906 -6.773 1 98.56 189 HIS B N 1
ATOM 4249 C CA . HIS B 1 189 ? 15.742 22.578 -7.023 1 98.56 189 HIS B CA 1
ATOM 4250 C C . HIS B 1 189 ? 15.539 23.75 -6.07 1 98.56 189 HIS B C 1
ATOM 4252 O O . HIS B 1 189 ? 15.188 24.844 -6.504 1 98.56 189 HIS B O 1
ATOM 4258 N N . LEU B 1 190 ? 15.812 23.547 -4.82 1 98.5 190 LEU B N 1
ATOM 4259 C CA . LEU B 1 190 ? 15.625 24.578 -3.809 1 98.5 190 LEU B CA 1
ATOM 4260 C C . LEU B 1 190 ? 16.672 25.688 -3.955 1 98.5 190 LEU B C 1
ATOM 4262 O O . LEU B 1 190 ? 16.359 26.859 -3.76 1 98.5 190 LEU B O 1
ATOM 4266 N N . LEU B 1 191 ? 17.875 25.344 -4.332 1 98.5 191 LEU B N 1
ATOM 4267 C CA . LEU B 1 191 ? 18.922 26.328 -4.594 1 98.5 191 LEU B CA 1
ATOM 4268 C C . LEU B 1 191 ? 18.531 27.219 -5.766 1 98.5 191 LEU B C 1
ATOM 4270 O O . LEU B 1 191 ? 18.75 28.438 -5.723 1 98.5 191 LEU B O 1
ATOM 4274 N N . GLN B 1 192 ? 17.984 26.594 -6.781 1 98.19 192 GLN B N 1
ATOM 4275 C CA . GLN B 1 192 ? 17.562 27.328 -7.965 1 98.19 192 GLN B CA 1
ATOM 4276 C C . GLN B 1 192 ? 16.438 28.297 -7.633 1 98.19 192 GLN B C 1
ATOM 4278 O O . GLN B 1 192 ? 16.281 29.344 -8.273 1 98.19 192 GLN B O 1
ATOM 4283 N N . LEU B 1 193 ? 15.688 27.984 -6.633 1 98 193 LEU B N 1
ATOM 4284 C CA . LEU B 1 193 ? 14.602 28.844 -6.18 1 98 193 LEU B CA 1
ATOM 4285 C C . LEU B 1 193 ? 15.125 29.953 -5.281 1 98 193 LEU B C 1
ATOM 4287 O O . LEU B 1 193 ? 14.359 30.812 -4.832 1 98 193 LEU B O 1
ATOM 4291 N N . GLY B 1 194 ? 16.391 29.938 -4.941 1 97.75 194 GLY B N 1
ATOM 4292 C CA . GLY B 1 194 ? 17.016 31.016 -4.219 1 97.75 194 GLY B CA 1
ATOM 4293 C C . GLY B 1 194 ? 17.297 30.703 -2.762 1 97.75 194 GLY B C 1
ATOM 4294 O O . GLY B 1 194 ? 17.875 31.5 -2.037 1 97.75 194 GLY B O 1
ATOM 4295 N N . HIS B 1 195 ? 16.953 29.5 -2.295 1 97.94 195 HIS B N 1
ATOM 4296 C CA . HIS B 1 195 ? 17.203 29.125 -0.909 1 97.94 195 HIS B CA 1
ATOM 4297 C C . HIS B 1 195 ? 18.688 28.875 -0.667 1 97.94 195 HIS B C 1
ATOM 4299 O O . HIS B 1 195 ? 19.359 28.297 -1.518 1 97.94 195 HIS B O 1
ATOM 4305 N N . ARG B 1 196 ? 19.109 29.266 0.465 1 97.5 196 ARG B N 1
ATOM 4306 C CA . ARG B 1 196 ? 20.5 29.062 0.816 1 97.5 196 ARG B CA 1
ATOM 4307 C C . ARG B 1 196 ? 20.625 28.328 2.148 1 97.5 196 ARG B C 1
ATOM 4309 O O . ARG B 1 196 ? 21.672 27.734 2.438 1 97.5 196 ARG B O 1
ATOM 4316 N N . LYS B 1 197 ? 19.625 28.5 3.004 1 97.44 197 LYS B N 1
ATOM 4317 C CA . LYS B 1 197 ? 19.531 27.703 4.234 1 97.44 197 LYS B CA 1
ATOM 4318 C C . LYS B 1 197 ? 18.5 26.594 4.09 1 97.44 197 LYS B C 1
ATOM 4320 O O . LYS B 1 197 ? 17.312 26.812 4.297 1 97.44 197 LYS B O 1
ATOM 4325 N N . ILE B 1 198 ? 19.047 25.406 3.723 1 97.94 198 ILE B N 1
ATOM 4326 C CA . ILE B 1 198 ? 18.203 24.25 3.449 1 97.94 198 ILE B CA 1
ATOM 4327 C C . ILE B 1 198 ? 18.547 23.125 4.43 1 97.94 198 ILE B C 1
ATOM 4329 O O . ILE B 1 198 ? 19.703 22.75 4.562 1 97.94 198 ILE B O 1
ATOM 4333 N N . ALA B 1 199 ? 17.516 22.688 5.148 1 97.31 199 ALA B N 1
ATOM 4334 C CA . ALA B 1 199 ? 17.719 21.578 6.07 1 97.31 199 ALA B CA 1
ATOM 4335 C C . ALA B 1 199 ? 17.203 20.266 5.473 1 97.31 199 ALA B C 1
ATOM 4337 O O . ALA B 1 199 ? 16.328 20.266 4.602 1 97.31 199 ALA B O 1
ATOM 4338 N N . TYR B 1 200 ? 17.812 19.188 5.91 1 96.44 200 TYR B N 1
ATOM 4339 C CA . TYR B 1 200 ? 17.391 17.828 5.586 1 96.44 200 TYR B CA 1
ATOM 4340 C C . TYR B 1 200 ? 17.016 17.062 6.844 1 96.44 200 TYR B C 1
ATOM 4342 O O . TYR B 1 200 ? 17.812 16.938 7.773 1 96.44 200 TYR B O 1
ATOM 4350 N N . ILE B 1 201 ? 15.75 16.578 6.801 1 92.44 201 ILE B N 1
ATOM 4351 C CA . ILE B 1 201 ? 15.32 15.742 7.914 1 92.44 201 ILE B CA 1
ATOM 4352 C C . ILE B 1 201 ? 15.648 14.281 7.613 1 92.44 201 ILE B C 1
ATOM 4354 O O . ILE B 1 201 ? 15.086 13.688 6.684 1 92.44 201 ILE B O 1
ATOM 4358 N N . ASP B 1 202 ? 16.516 13.75 8.414 1 86.19 202 ASP B N 1
ATOM 4359 C CA . ASP B 1 202 ? 16.969 12.375 8.211 1 86.19 202 ASP B CA 1
ATOM 4360 C C . ASP B 1 202 ? 16.016 11.375 8.859 1 86.19 202 ASP B C 1
ATOM 4362 O O . ASP B 1 202 ? 15.148 11.766 9.648 1 86.19 202 ASP B O 1
ATOM 4366 N N . PHE B 1 203 ? 16.125 10.031 8.219 1 70.5 203 PHE B N 1
ATOM 4367 C CA . PHE B 1 203 ? 15.289 8.93 8.656 1 70.5 203 PHE B CA 1
ATOM 4368 C C . PHE B 1 203 ? 15.562 8.578 10.117 1 70.5 203 PHE B C 1
ATOM 4370 O O . PHE B 1 203 ? 16.719 8.477 10.523 1 70.5 203 PHE B O 1
ATOM 4377 N N . ALA B 1 204 ? 14.477 8.758 11.125 1 55.47 204 ALA B N 1
ATOM 4378 C CA . ALA B 1 204 ? 14.586 8.523 12.562 1 55.47 204 ALA B CA 1
ATOM 4379 C C . ALA B 1 204 ? 14.852 7.051 12.867 1 55.47 204 ALA B C 1
ATOM 4381 O O . ALA B 1 204 ? 15.43 6.719 13.898 1 55.47 204 ALA B O 1
ATOM 4382 N N . ASN B 1 205 ? 14.414 6.059 12.109 1 52.19 205 ASN B N 1
ATOM 4383 C CA . ASN B 1 205 ? 14.008 4.84 12.797 1 52.19 205 ASN B CA 1
ATOM 4384 C C . ASN B 1 205 ? 15.211 4.059 13.312 1 52.19 205 ASN B C 1
ATOM 4386 O O . ASN B 1 205 ? 15.141 3.42 14.359 1 52.19 205 ASN B O 1
ATOM 4390 N N . GLN B 1 206 ? 16.219 3.479 12.422 1 54.22 206 GLN B N 1
ATOM 4391 C CA . GLN B 1 206 ? 17.094 2.465 13.008 1 54.22 206 GLN B CA 1
ATOM 4392 C C . GLN B 1 206 ? 18.547 2.902 12.961 1 54.22 206 GLN B C 1
ATOM 4394 O O . GLN B 1 206 ? 19.281 2.566 12.023 1 54.22 206 GLN B O 1
ATOM 4399 N N . PRO B 1 207 ? 18.844 3.566 14.117 1 55.75 207 PRO B N 1
ATOM 4400 C CA . PRO B 1 207 ? 20.188 4.137 14.117 1 55.75 207 PRO B CA 1
ATOM 4401 C C . PRO B 1 207 ? 21.266 3.102 13.805 1 55.75 207 PRO B C 1
ATOM 4403 O O . PRO B 1 207 ? 22.312 3.443 13.25 1 55.75 207 PRO B O 1
ATOM 4406 N N . ASP B 1 208 ? 20.969 1.816 14.125 1 59.06 208 ASP B N 1
ATOM 4407 C CA . ASP B 1 208 ? 22.156 0.971 14.086 1 59.06 208 ASP B CA 1
ATOM 4408 C C . ASP B 1 208 ? 22.375 0.4 12.688 1 59.06 208 ASP B C 1
ATOM 4410 O O . ASP B 1 208 ? 23.516 0.101 12.305 1 59.06 208 ASP B O 1
ATOM 4414 N N . ASP B 1 209 ? 21.406 0.326 11.898 1 68.25 209 ASP B N 1
ATOM 4415 C CA . ASP B 1 209 ? 21.641 -0.206 10.562 1 68.25 209 ASP B CA 1
ATOM 4416 C C . ASP B 1 209 ? 20.562 0.251 9.594 1 68.25 209 ASP B C 1
ATOM 4418 O O . ASP B 1 209 ? 19.703 -0.539 9.195 1 68.25 209 ASP B O 1
ATOM 4422 N N . PRO B 1 210 ? 20.734 1.454 9.172 1 73.25 210 PRO B N 1
ATOM 4423 C CA . PRO B 1 210 ? 19.672 2.029 8.32 1 73.25 210 PRO B CA 1
ATOM 4424 C C . PRO B 1 210 ? 19.719 1.507 6.891 1 73.25 210 PRO B C 1
ATOM 4426 O O . PRO B 1 210 ? 20.75 0.993 6.445 1 73.25 210 PRO B O 1
ATOM 4429 N N . HIS B 1 211 ? 18.625 1.534 6.223 1 81.94 211 HIS B N 1
ATOM 4430 C CA . HIS B 1 211 ? 18.531 1.284 4.789 1 81.94 211 HIS B CA 1
ATOM 4431 C C . HIS B 1 211 ? 19.469 2.205 4.004 1 81.94 211 HIS B C 1
ATOM 4433 O O . HIS B 1 211 ? 19.688 3.35 4.402 1 81.94 211 HIS B O 1
ATOM 4439 N N . TYR B 1 212 ? 19.984 1.786 2.943 1 86.62 212 TYR B N 1
ATOM 4440 C CA . TYR B 1 212 ? 20.969 2.545 2.182 1 86.62 212 TYR B CA 1
ATOM 4441 C C . TYR B 1 212 ? 20.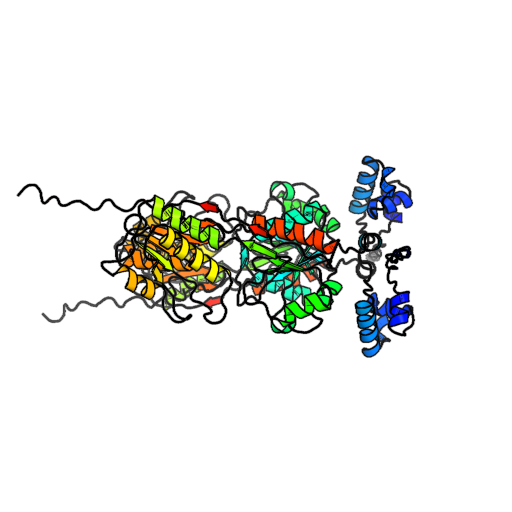422 3.906 1.777 1 86.62 212 TYR B C 1
ATOM 4443 O O . TYR B 1 212 ? 21.172 4.871 1.625 1 86.62 212 TYR B O 1
ATOM 4451 N N . SER B 1 213 ? 19.125 3.973 1.54 1 90.75 213 SER B N 1
ATOM 4452 C CA . SER B 1 213 ? 18.516 5.215 1.086 1 90.75 213 SER B CA 1
ATOM 4453 C C . SER B 1 213 ? 18.719 6.336 2.1 1 90.75 213 SER B C 1
ATOM 4455 O O . SER B 1 213 ? 18.797 7.508 1.729 1 90.75 213 SER B O 1
ATOM 4457 N N . ALA B 1 214 ? 18.766 5.969 3.408 1 88.12 214 ALA B N 1
ATOM 4458 C CA . ALA B 1 214 ? 18.984 6.98 4.441 1 88.12 214 ALA B CA 1
ATOM 4459 C C . ALA B 1 214 ? 20.359 7.629 4.289 1 88.12 214 ALA B C 1
ATOM 4461 O O . ALA B 1 214 ? 20.484 8.859 4.324 1 88.12 214 ALA B O 1
ATOM 4462 N N . TYR B 1 215 ? 21.297 6.828 4.039 1 89.5 215 TYR B N 1
ATOM 4463 C CA . TYR B 1 215 ? 22.656 7.316 3.863 1 89.5 215 TYR B CA 1
ATOM 4464 C C . TYR B 1 215 ? 22.797 8.102 2.564 1 89.5 215 TYR B C 1
ATOM 4466 O O . TYR B 1 215 ? 23.344 9.203 2.555 1 89.5 215 TYR B O 1
ATOM 4474 N N . ASP B 1 216 ? 22.281 7.582 1.548 1 94.19 216 ASP B N 1
ATOM 4475 C CA . ASP B 1 216 ? 22.453 8.164 0.222 1 94.19 216 ASP B CA 1
ATOM 4476 C C . ASP B 1 216 ? 21.734 9.5 0.104 1 94.19 216 ASP B C 1
ATOM 4478 O O . ASP B 1 216 ? 22.25 10.445 -0.492 1 94.19 216 ASP B O 1
ATOM 4482 N N . ARG B 1 217 ? 20.547 9.555 0.642 1 95.75 217 ARG B N 1
ATOM 4483 C CA . ARG B 1 217 ? 19.797 10.805 0.577 1 95.75 217 ARG B CA 1
ATOM 4484 C C . ARG B 1 217 ? 20.484 11.898 1.384 1 95.75 217 ARG B C 1
ATOM 4486 O O . ARG B 1 217 ? 20.609 13.031 0.922 1 95.75 217 ARG B O 1
ATOM 4493 N N . CYS B 1 218 ? 20.922 11.5 2.568 1 95 218 CYS B N 1
ATOM 4494 C CA . CYS B 1 218 ? 21.656 12.461 3.385 1 95 218 CYS B CA 1
ATOM 4495 C C . CYS B 1 218 ? 22.906 12.953 2.666 1 95 218 CYS B C 1
ATOM 4497 O O . CYS B 1 218 ? 23.156 14.156 2.602 1 95 218 CYS B O 1
ATOM 4499 N N . ARG B 1 219 ? 23.625 12.07 2.092 1 96.5 219 ARG B N 1
ATOM 4500 C CA . ARG B 1 219 ? 24.859 12.398 1.389 1 96.5 219 ARG B CA 1
ATOM 4501 C C . ARG B 1 219 ? 24.594 13.273 0.171 1 96.5 219 ARG B C 1
ATOM 4503 O O . ARG B 1 219 ? 25.359 14.188 -0.128 1 96.5 219 ARG B O 1
ATOM 4510 N N . GLY B 1 220 ? 23.531 12.953 -0.562 1 98.25 220 GLY B N 1
ATOM 4511 C CA . GLY B 1 220 ? 23.188 13.758 -1.72 1 98.25 220 GLY B CA 1
ATOM 4512 C C . GLY B 1 220 ? 22.875 15.203 -1.372 1 98.25 220 GLY B C 1
ATOM 4513 O O . GLY B 1 220 ? 23.297 16.125 -2.084 1 98.25 220 GLY B O 1
ATOM 4514 N N . HIS B 1 221 ? 22.219 15.383 -0.251 1 98.25 221 HIS B N 1
ATOM 4515 C CA . HIS B 1 221 ? 21.938 16.734 0.228 1 98.25 221 HIS B CA 1
ATOM 4516 C C . HIS B 1 221 ? 23.219 17.453 0.644 1 98.25 221 HIS B C 1
ATOM 4518 O O . HIS B 1 221 ? 23.469 18.562 0.192 1 98.25 221 HIS B O 1
ATOM 4524 N N . THR B 1 222 ? 24 16.797 1.441 1 98.12 222 THR B N 1
ATOM 4525 C CA . THR B 1 222 ? 25.203 17.422 1.987 1 98.12 222 THR B CA 1
ATOM 4526 C C . THR B 1 222 ? 26.188 17.75 0.875 1 98.12 222 THR B C 1
ATOM 4528 O O . THR B 1 222 ? 26.766 18.844 0.849 1 98.12 222 THR B O 1
ATOM 4531 N N . PHE B 1 223 ? 26.359 16.875 -0.046 1 98.44 223 PHE B N 1
ATOM 4532 C CA . PHE B 1 223 ? 27.25 17.062 -1.176 1 98.44 223 PHE B CA 1
ATOM 4533 C C . PHE B 1 223 ? 26.844 18.281 -1.996 1 98.44 223 PHE B C 1
ATOM 4535 O O . PHE B 1 223 ? 27.688 19.109 -2.34 1 98.44 223 PHE B O 1
ATOM 4542 N N . THR B 1 224 ? 25.578 18.359 -2.289 1 98.81 224 THR B N 1
ATOM 4543 C CA . THR B 1 224 ? 25.062 19.438 -3.133 1 98.81 224 THR B CA 1
ATOM 4544 C C . THR B 1 224 ? 25.219 20.781 -2.439 1 98.81 224 THR B C 1
ATOM 4546 O O . THR B 1 224 ? 25.594 21.766 -3.068 1 98.81 224 THR B O 1
ATOM 4549 N N . MET B 1 225 ? 24.953 20.828 -1.15 1 98.75 225 MET B N 1
ATOM 4550 C CA . MET B 1 225 ? 25.125 22.047 -0.379 1 98.75 225 MET B CA 1
ATOM 4551 C C . MET B 1 225 ? 26.594 22.484 -0.388 1 98.75 225 MET B C 1
ATOM 4553 O O . MET B 1 225 ? 26.891 23.656 -0.635 1 98.75 225 MET B O 1
ATOM 4557 N N . GLN B 1 226 ? 27.422 21.562 -0.166 1 98.56 226 GLN B N 1
ATOM 4558 C CA . GLN B 1 226 ? 28.859 21.844 -0.139 1 98.56 226 GLN B CA 1
ATOM 4559 C C . GLN B 1 226 ? 29.344 22.328 -1.498 1 98.56 226 GLN B C 1
ATOM 4561 O O . GLN B 1 226 ? 30.141 23.281 -1.576 1 98.56 226 GLN B O 1
ATOM 4566 N N . GLN B 1 227 ? 28.891 21.719 -2.529 1 98.31 227 GLN B N 1
ATOM 4567 C CA . GLN B 1 227 ? 29.266 22.125 -3.881 1 98.31 227 GLN B CA 1
ATOM 4568 C C . GLN B 1 227 ? 28.844 23.562 -4.172 1 98.31 227 GLN B C 1
ATOM 4570 O O . GLN B 1 227 ? 29.5 24.266 -4.934 1 98.31 227 GLN B O 1
ATOM 4575 N N . ALA B 1 228 ? 27.812 23.984 -3.525 1 98.25 228 ALA B N 1
ATOM 4576 C CA . ALA B 1 228 ? 27.312 25.344 -3.705 1 98.25 228 ALA B CA 1
ATOM 4577 C C . ALA B 1 228 ? 28 26.312 -2.762 1 98.25 228 ALA B C 1
ATOM 4579 O O . ALA B 1 228 ? 27.688 27.5 -2.746 1 98.25 228 ALA B O 1
ATOM 4580 N N . GLY B 1 229 ? 28.875 25.797 -1.934 1 98.31 229 GLY B N 1
ATOM 4581 C CA . GLY B 1 229 ? 29.594 26.625 -0.979 1 98.31 229 GLY B CA 1
ATOM 4582 C C . GLY B 1 229 ? 28.781 26.953 0.261 1 98.31 229 GLY B C 1
ATOM 4583 O O . GLY B 1 229 ? 29.031 27.953 0.929 1 98.31 229 GLY B O 1
ATOM 4584 N N . LEU B 1 230 ? 27.766 26.203 0.528 1 98.25 230 LEU B N 1
ATOM 4585 C CA . LEU B 1 230 ? 26.859 26.438 1.646 1 98.25 230 LEU B CA 1
ATOM 4586 C C . LEU B 1 230 ? 27.016 25.375 2.717 1 98.25 230 LEU B C 1
ATOM 4588 O O . LEU B 1 230 ? 27.5 24.266 2.434 1 98.25 230 LEU B O 1
ATOM 4592 N N . GLU B 1 231 ? 26.656 25.656 3.951 1 97 231 GLU B N 1
ATOM 4593 C CA . GLU B 1 231 ? 26.734 24.703 5.059 1 97 231 GLU B CA 1
ATOM 4594 C C . GLU B 1 231 ? 25.531 23.766 5.078 1 97 231 GLU B C 1
ATOM 4596 O O . GLU B 1 231 ? 24.391 24.234 5.164 1 97 231 GLU B O 1
ATOM 4601 N N . PRO B 1 232 ? 25.828 22.547 4.992 1 97.19 232 PRO B N 1
ATOM 4602 C CA . PRO B 1 232 ? 24.703 21.609 5.102 1 97.19 232 PRO B CA 1
ATOM 4603 C C . PRO B 1 232 ? 24.094 21.578 6.504 1 97.19 232 PRO B C 1
ATOM 4605 O O . PRO B 1 232 ? 24.828 21.688 7.496 1 97.19 232 PRO B O 1
ATOM 4608 N N . GLN B 1 233 ? 22.828 21.469 6.574 1 96.31 233 GLN B N 1
ATOM 4609 C CA . GLN B 1 233 ? 22.094 21.281 7.828 1 96.31 233 GLN B CA 1
ATOM 4610 C C . GLN B 1 233 ? 21.312 19.969 7.816 1 96.31 233 GLN B C 1
ATOM 4612 O O . GLN B 1 233 ? 20.438 19.781 6.977 1 96.31 233 GLN B O 1
ATOM 4617 N N . VAL B 1 234 ? 21.688 19.094 8.734 1 94.75 234 VAL B N 1
ATOM 4618 C CA . VAL B 1 234 ? 21.016 17.797 8.852 1 94.75 234 VAL B CA 1
ATOM 4619 C C . VAL B 1 234 ? 20.344 17.688 10.219 1 94.75 234 VAL B C 1
ATOM 4621 O O . VAL B 1 234 ? 21 17.812 11.25 1 94.75 234 VAL B O 1
ATOM 4624 N N . TRP B 1 235 ? 19.047 17.547 10.109 1 91.75 235 TRP B N 1
ATOM 4625 C CA . TRP B 1 235 ? 18.266 17.312 11.312 1 91.75 235 TRP B CA 1
ATOM 4626 C C . TRP B 1 235 ? 18.109 15.82 11.594 1 91.75 235 TRP B C 1
ATOM 4628 O O . TRP B 1 235 ? 17.391 15.125 10.875 1 91.75 235 TRP B O 1
ATOM 4638 N N . LYS B 1 236 ? 18.75 15.32 12.57 1 85.19 236 LYS B N 1
ATOM 4639 C CA . LYS B 1 236 ? 18.672 13.914 12.945 1 85.19 236 LYS B CA 1
ATOM 4640 C C . LYS B 1 236 ? 17.562 13.68 13.969 1 85.19 236 LYS B C 1
ATOM 4642 O O . LYS B 1 236 ? 17.578 14.258 15.055 1 85.19 236 LYS B O 1
ATOM 4647 N N . THR B 1 237 ? 16.516 12.984 13.469 1 74.88 237 THR B N 1
ATOM 4648 C CA . THR B 1 237 ? 15.391 12.719 14.359 1 74.88 237 THR B CA 1
ATOM 4649 C C . THR B 1 237 ? 15.727 11.578 15.328 1 74.88 237 THR B C 1
ATOM 4651 O O . THR B 1 237 ? 16.469 10.664 14.977 1 74.88 237 THR B O 1
ATOM 4654 N N . GLU B 1 238 ? 16.344 11.867 16.469 1 62.53 238 GLU B N 1
ATOM 4655 C CA . GLU B 1 238 ? 16.656 10.789 17.406 1 62.53 238 GLU B CA 1
ATOM 4656 C C . GLU B 1 238 ? 15.578 9.703 17.391 1 62.53 238 GLU B C 1
ATOM 4658 O O . GLU B 1 238 ? 14.453 9.953 16.938 1 62.53 238 GLU B O 1
ATOM 4663 N N . SER B 1 239 ? 15.711 8.484 18.062 1 50.31 239 SER B N 1
ATOM 4664 C CA . SER B 1 239 ? 14.883 7.285 18.141 1 50.31 239 SER B CA 1
ATOM 4665 C C . SER B 1 239 ? 13.406 7.637 18.203 1 50.31 239 SER B C 1
ATOM 4667 O O . SER B 1 239 ? 13.039 8.766 18.531 1 50.31 239 SER B O 1
ATOM 4669 N N . ALA B 1 240 ? 12.508 6.562 17.797 1 46.88 240 ALA B N 1
ATOM 4670 C CA . ALA B 1 240 ? 11.078 6.309 17.688 1 46.88 240 ALA B CA 1
ATOM 4671 C C . ALA B 1 240 ? 10.289 7.203 18.641 1 46.88 240 ALA B C 1
ATOM 4673 O O . ALA B 1 240 ? 9.141 7.562 18.359 1 46.88 240 ALA B O 1
ATOM 4674 N N . GLY B 1 241 ? 10.977 7.586 19.844 1 49.41 241 GLY B N 1
ATOM 4675 C CA . GLY B 1 241 ? 10.133 8.156 20.891 1 49.41 241 GLY B CA 1
ATOM 4676 C C . GLY B 1 241 ? 9.875 9.641 20.703 1 49.41 241 GLY B C 1
ATOM 4677 O O . GLY B 1 241 ? 9.023 10.219 21.375 1 49.41 241 GLY B O 1
ATOM 4678 N N . SER B 1 242 ? 10.648 10.25 19.828 1 56.22 242 SER B N 1
ATOM 4679 C CA . SER B 1 242 ? 10.5 11.695 19.859 1 56.22 242 SER B CA 1
ATOM 4680 C C . SER B 1 242 ? 9.359 12.156 18.953 1 56.22 242 SER B C 1
ATOM 4682 O O . SER B 1 242 ? 9.109 11.547 17.906 1 56.22 242 SER B O 1
ATOM 4684 N N . ASP B 1 243 ? 8.352 12.938 19.422 1 71.06 243 ASP B N 1
ATOM 4685 C CA . ASP B 1 243 ? 7.293 13.648 18.719 1 71.06 243 ASP B CA 1
ATOM 4686 C C . ASP B 1 243 ? 7.875 14.508 17.594 1 71.06 243 ASP B C 1
ATOM 4688 O O . ASP B 1 243 ? 8.562 15.492 17.859 1 71.06 243 ASP B O 1
ATOM 4692 N N . LEU B 1 244 ? 7.902 14.039 16.344 1 79.69 244 LEU B N 1
ATOM 4693 C CA . LEU B 1 244 ? 8.453 14.703 15.172 1 79.69 244 LEU B CA 1
ATOM 4694 C C . LEU B 1 244 ? 7.895 16.109 15.031 1 79.69 244 LEU B C 1
ATOM 4696 O O . LEU B 1 244 ? 8.578 17.016 14.539 1 79.69 244 LEU B O 1
ATOM 4700 N N . ILE B 1 245 ? 6.766 16.312 15.547 1 80.06 245 ILE B N 1
ATOM 4701 C CA . ILE B 1 245 ? 6.16 17.641 15.469 1 80.06 245 ILE B CA 1
ATOM 4702 C C . ILE B 1 245 ? 6.914 18.609 16.391 1 80.06 245 ILE B C 1
ATOM 4704 O O . ILE B 1 245 ? 7.23 19.734 15.984 1 80.06 245 ILE B O 1
ATOM 4708 N N . ASP B 1 246 ? 7.141 18.125 17.594 1 81.62 246 ASP B N 1
ATOM 4709 C CA . ASP B 1 246 ? 7.902 18.938 18.516 1 81.62 246 ASP B CA 1
ATOM 4710 C C . ASP B 1 246 ? 9.312 19.203 18 1 81.62 246 ASP B C 1
ATOM 4712 O O . ASP B 1 246 ? 9.828 20.328 18.109 1 81.62 246 ASP B O 1
ATOM 4716 N N . PHE B 1 247 ? 9.82 18.188 17.453 1 86.75 247 PHE B N 1
ATOM 4717 C CA . PHE B 1 247 ? 11.148 18.281 16.859 1 86.75 247 PHE B CA 1
ATOM 4718 C C . PHE B 1 247 ? 11.188 19.359 15.789 1 86.75 247 PHE B C 1
ATOM 4720 O O . PHE B 1 247 ? 12.078 20.219 15.789 1 86.75 247 PHE B O 1
ATOM 4727 N N . CYS B 1 248 ? 10.258 19.359 14.922 1 89.19 248 CYS B N 1
ATOM 4728 C CA . CYS B 1 248 ? 10.164 20.344 13.844 1 89.19 248 CYS B CA 1
ATOM 4729 C C . CYS B 1 248 ? 9.859 21.719 14.391 1 89.19 248 CYS B C 1
ATOM 4731 O O . CYS B 1 248 ? 10.438 22.719 13.938 1 89.19 248 CYS B O 1
ATOM 4733 N N . THR B 1 249 ? 8.992 21.766 15.352 1 88.19 249 THR B N 1
ATOM 4734 C CA . THR B 1 249 ? 8.594 23.047 15.945 1 88.19 249 THR B CA 1
ATOM 4735 C C . THR B 1 249 ? 9.797 23.75 16.547 1 88.19 249 THR B C 1
ATOM 4737 O O . THR B 1 249 ? 10 24.953 16.312 1 88.19 249 THR B O 1
ATOM 4740 N N . GLU B 1 250 ? 10.531 23 17.297 1 89.38 250 GLU B N 1
ATOM 4741 C CA . GLU B 1 250 ? 11.711 23.547 17.953 1 89.38 250 GLU B CA 1
ATOM 4742 C C . GLU B 1 250 ? 12.672 24.156 16.938 1 89.38 250 GLU B C 1
ATOM 4744 O O . GLU B 1 250 ? 13.297 25.188 17.203 1 89.38 250 GLU B O 1
ATOM 4749 N N . ARG B 1 251 ? 12.773 23.609 15.852 1 92.06 251 ARG B N 1
ATOM 4750 C CA . ARG B 1 251 ? 13.734 24.047 14.844 1 92.06 251 ARG B CA 1
ATOM 4751 C C . ARG B 1 251 ? 13.172 25.203 14.016 1 92.06 251 ARG B C 1
ATOM 4753 O O . ARG B 1 251 ? 13.922 26.078 13.57 1 92.06 251 ARG B O 1
ATOM 4760 N N . LEU B 1 252 ? 11.938 25.219 13.875 1 94.06 252 LEU B N 1
ATOM 4761 C CA . LEU B 1 252 ? 11.305 26.203 13.023 1 94.06 252 LEU B CA 1
ATOM 4762 C C . LEU B 1 252 ? 11.086 27.516 13.781 1 94.06 252 LEU B C 1
ATOM 4764 O O . LEU B 1 252 ? 10.828 28.562 13.172 1 94.06 252 LEU B O 1
ATOM 4768 N N . VAL B 1 253 ? 11.164 27.5 15.125 1 93 253 VAL B N 1
ATOM 4769 C CA . VAL B 1 253 ? 10.961 28.688 15.93 1 93 253 VAL B CA 1
ATOM 4770 C C . VAL B 1 253 ? 12.227 29.547 15.914 1 93 253 VAL B C 1
ATOM 4772 O O . VAL B 1 253 ? 12.18 30.734 16.219 1 93 253 VAL B O 1
ATOM 4775 N N . ALA B 1 254 ? 13.266 28.906 15.594 1 89.25 254 ALA B N 1
ATOM 4776 C CA . ALA B 1 254 ? 14.547 29.594 15.617 1 89.25 254 ALA B CA 1
ATOM 4777 C C . ALA B 1 254 ? 14.555 30.766 14.633 1 89.25 254 ALA B C 1
ATOM 4779 O O . ALA B 1 254 ? 13.961 30.688 13.562 1 89.25 254 ALA B O 1
ATOM 4780 N N . GLN B 1 255 ? 15.234 31.906 14.977 1 86.06 255 GLN B N 1
ATOM 4781 C CA . GLN B 1 255 ? 15.328 33.094 14.125 1 86.06 255 GLN B CA 1
ATOM 4782 C C . GLN B 1 255 ? 16.094 32.781 12.836 1 86.06 255 GLN B C 1
ATOM 4784 O O . GLN B 1 255 ? 15.75 33.281 11.773 1 86.06 255 GLN B O 1
ATOM 4789 N N . ASP B 1 256 ? 17.078 31.906 13.016 1 90.62 256 ASP B N 1
ATOM 4790 C CA . ASP B 1 256 ? 17.891 31.547 11.867 1 90.62 256 ASP B CA 1
ATOM 4791 C C . ASP B 1 256 ? 17.406 30.25 11.227 1 90.62 256 ASP B C 1
ATOM 4793 O O . ASP B 1 256 ? 18.203 29.453 10.711 1 90.62 256 ASP B O 1
ATOM 4797 N N . ARG B 1 257 ? 16.141 30.094 11.242 1 93.25 257 ARG B N 1
ATOM 4798 C CA . ARG B 1 257 ? 15.57 28.859 10.703 1 93.25 257 ARG B CA 1
ATOM 4799 C C . ARG B 1 257 ? 15.797 28.766 9.203 1 93.25 257 ARG B C 1
ATOM 4801 O O . ARG B 1 257 ? 15.945 29.781 8.523 1 93.25 257 ARG B O 1
ATOM 4808 N N . PRO B 1 258 ? 15.812 27.547 8.68 1 96.31 258 PRO B N 1
ATOM 4809 C CA . PRO B 1 258 ? 15.875 27.391 7.227 1 96.31 258 PRO B CA 1
ATOM 4810 C C . PRO B 1 258 ? 14.609 27.891 6.523 1 96.31 258 PRO B C 1
ATOM 4812 O O . PRO B 1 258 ? 13.555 27.984 7.152 1 96.31 258 PRO B O 1
ATOM 4815 N N . THR B 1 259 ? 14.773 28.266 5.297 1 96.5 259 THR B N 1
ATOM 4816 C CA . THR B 1 259 ? 13.625 28.672 4.488 1 96.5 259 THR B CA 1
ATOM 4817 C C . THR B 1 259 ? 13.125 27.516 3.637 1 96.5 259 THR B C 1
ATOM 4819 O O . THR B 1 259 ? 12.078 27.609 2.986 1 96.5 259 THR B O 1
ATOM 4822 N N . ALA B 1 260 ? 13.891 26.375 3.686 1 97.56 260 ALA B N 1
ATOM 4823 C CA . ALA B 1 260 ? 13.477 25.156 2.982 1 97.56 260 ALA B CA 1
ATOM 4824 C C . ALA B 1 260 ? 13.938 23.906 3.727 1 97.56 260 ALA B C 1
ATOM 4826 O O . ALA B 1 260 ? 15 23.906 4.344 1 97.56 260 ALA B O 1
ATOM 4827 N N . VAL B 1 261 ? 13.086 22.922 3.666 1 97.25 261 VAL B N 1
ATOM 4828 C CA . VAL B 1 261 ? 13.414 21.641 4.301 1 97.25 261 VAL B CA 1
ATOM 4829 C C . VAL B 1 261 ? 13.078 20.5 3.357 1 97.25 261 VAL B C 1
ATOM 4831 O O . VAL B 1 261 ? 12.031 20.5 2.709 1 97.25 261 VAL B O 1
ATOM 4834 N N . ILE B 1 262 ? 14.016 19.578 3.27 1 97.25 262 ILE B N 1
ATOM 4835 C CA . ILE B 1 262 ? 13.805 18.312 2.57 1 97.25 262 ILE B CA 1
ATOM 4836 C C . ILE B 1 262 ? 13.562 17.203 3.582 1 97.25 262 ILE B C 1
ATOM 4838 O O . ILE B 1 262 ? 14.367 16.984 4.488 1 97.25 262 ILE B O 1
ATOM 4842 N N . GLY B 1 263 ? 12.438 16.547 3.398 1 93.44 263 GLY B N 1
ATOM 4843 C CA . GLY B 1 263 ? 12.148 15.414 4.258 1 93.44 263 GLY B CA 1
ATOM 4844 C C . GLY B 1 263 ? 12.523 14.086 3.633 1 93.44 263 GLY B C 1
ATOM 4845 O O . GLY B 1 263 ? 12.352 13.883 2.43 1 93.44 263 GLY B O 1
ATOM 4846 N N . TYR B 1 264 ? 12.953 13.117 4.496 1 91 264 TYR B N 1
ATOM 4847 C CA . TYR B 1 264 ? 13.312 11.781 4.047 1 91 264 TYR B CA 1
ATOM 4848 C C . TYR B 1 264 ? 12.133 11.086 3.385 1 91 264 TYR B C 1
ATOM 4850 O O . TYR B 1 264 ? 12.305 10.344 2.414 1 91 264 TYR B O 1
ATOM 4858 N N . ALA B 1 265 ? 11.047 11.305 3.936 1 87 265 ALA B N 1
ATOM 4859 C CA . ALA B 1 265 ? 9.812 10.664 3.479 1 87 265 ALA B CA 1
ATOM 4860 C C . ALA B 1 265 ? 8.594 11.516 3.834 1 87 265 ALA B C 1
ATOM 4862 O O . ALA B 1 265 ? 8.719 12.531 4.516 1 87 265 ALA B O 1
ATOM 4863 N N . THR B 1 266 ? 7.449 11.094 3.436 1 80.81 266 THR B N 1
ATOM 4864 C CA . THR B 1 266 ? 6.211 11.859 3.545 1 80.81 266 THR B CA 1
ATOM 4865 C C . THR B 1 266 ? 5.887 12.164 5.004 1 80.81 266 THR B C 1
ATOM 4867 O O . THR B 1 266 ? 5.324 13.211 5.32 1 80.81 266 THR B O 1
ATOM 4870 N N . TYR B 1 267 ? 6.266 11.273 5.91 1 77.12 267 TYR B N 1
ATOM 4871 C CA . TYR B 1 267 ? 5.957 11.516 7.316 1 77.12 267 TYR B CA 1
ATOM 4872 C C . TYR B 1 267 ? 6.633 12.789 7.812 1 77.12 267 TYR B C 1
ATOM 4874 O O . TYR B 1 267 ? 6.082 13.5 8.656 1 77.12 267 TYR B O 1
ATOM 4882 N N . ALA B 1 268 ? 7.762 13.039 7.293 1 82.94 268 ALA B N 1
ATOM 4883 C CA . ALA B 1 268 ? 8.469 14.266 7.66 1 82.94 268 ALA B CA 1
ATOM 4884 C C . ALA B 1 268 ? 7.719 15.5 7.172 1 82.94 268 ALA B C 1
ATOM 4886 O O . ALA B 1 268 ? 7.652 16.516 7.875 1 82.94 268 ALA B O 1
ATOM 4887 N N . PHE B 1 269 ? 7.172 15.359 6.02 1 81.38 269 PHE B N 1
ATOM 4888 C CA . PHE B 1 269 ? 6.387 16.453 5.453 1 81.38 269 PHE B CA 1
ATOM 4889 C C . PHE B 1 269 ? 5.188 16.766 6.336 1 81.38 269 PHE B C 1
ATOM 4891 O O . PHE B 1 269 ? 4.871 17.938 6.562 1 81.38 269 PHE B O 1
ATOM 4898 N N . GLU B 1 270 ? 4.613 15.805 6.766 1 77.38 270 GLU B N 1
ATOM 4899 C CA . GLU B 1 270 ? 3.443 15.977 7.621 1 77.38 270 GLU B CA 1
ATOM 4900 C C . GLU B 1 270 ? 3.805 16.734 8.898 1 77.38 270 GLU B C 1
ATOM 4902 O O . GLU B 1 270 ? 3.123 17.688 9.281 1 77.38 270 GLU B O 1
ATOM 4907 N N . ALA B 1 271 ? 4.832 16.312 9.508 1 80.44 271 ALA B N 1
ATOM 4908 C CA . ALA B 1 271 ? 5.273 16.938 10.758 1 80.44 271 ALA B CA 1
ATOM 4909 C C . ALA B 1 271 ? 5.707 18.375 10.531 1 80.44 271 ALA B C 1
ATOM 4911 O O . ALA B 1 271 ? 5.375 19.266 11.328 1 80.44 271 ALA B O 1
ATOM 4912 N N . LEU B 1 272 ? 6.359 18.578 9.453 1 86.12 272 LEU B N 1
ATOM 4913 C CA . LEU B 1 272 ? 6.852 19.906 9.117 1 86.12 272 LEU B CA 1
ATOM 4914 C C . LEU B 1 272 ? 5.691 20.859 8.844 1 86.12 272 LEU B C 1
ATOM 4916 O O . LEU B 1 272 ? 5.684 22 9.32 1 86.12 272 LEU B O 1
ATOM 4920 N N . SER B 1 273 ? 4.793 20.391 8.047 1 81.88 273 SER B N 1
ATOM 4921 C CA . SER B 1 273 ? 3.656 21.219 7.66 1 81.88 273 SER B CA 1
ATOM 4922 C C . SER B 1 273 ? 2.795 21.562 8.867 1 81.88 273 SER B C 1
ATOM 4924 O O . SER B 1 273 ? 2.311 22.688 8.984 1 81.88 273 SER B O 1
ATOM 4926 N N . TYR B 1 274 ? 2.619 20.641 9.719 1 78.25 274 TYR B N 1
ATOM 4927 C CA . TYR B 1 274 ? 1.843 20.875 10.93 1 78.25 274 TYR B CA 1
ATOM 4928 C C . TYR B 1 274 ? 2.553 21.875 11.844 1 78.25 274 TYR B C 1
ATOM 4930 O O . TYR B 1 274 ? 1.934 22.812 12.359 1 78.25 274 TYR B O 1
ATOM 4938 N N . ALA B 1 275 ? 3.799 21.594 12.086 1 83.69 275 ALA B N 1
ATOM 4939 C CA . ALA B 1 275 ? 4.594 22.5 12.914 1 83.69 275 ALA B CA 1
ATOM 4940 C C . ALA B 1 275 ? 4.57 23.922 12.352 1 83.69 275 ALA B C 1
ATOM 4942 O O . ALA B 1 275 ? 4.41 24.891 13.094 1 83.69 275 ALA B O 1
ATOM 4943 N N . ALA B 1 276 ? 4.684 24.016 11.062 1 87.12 276 ALA B N 1
ATOM 4944 C CA . ALA B 1 276 ? 4.645 25.312 10.406 1 87.12 276 ALA B CA 1
ATOM 4945 C C . ALA B 1 276 ? 3.299 26 10.625 1 87.12 276 ALA B C 1
ATOM 4947 O O . ALA B 1 276 ? 3.248 27.188 10.961 1 87.12 276 ALA B O 1
ATOM 4948 N N . ALA B 1 277 ? 2.285 25.266 10.414 1 80.31 277 ALA B N 1
ATOM 4949 C CA . ALA B 1 277 ? 0.94 25.812 10.586 1 80.31 277 ALA B CA 1
ATOM 4950 C C . ALA B 1 277 ? 0.734 26.328 12.008 1 80.31 277 ALA B C 1
ATOM 4952 O O . ALA B 1 277 ? 0.18 27.406 12.211 1 80.31 277 ALA B O 1
ATOM 4953 N N . ARG B 1 278 ? 1.188 25.594 12.961 1 79.12 278 ARG B N 1
ATOM 4954 C CA . ARG B 1 278 ? 1.049 25.953 14.367 1 79.12 278 ARG B CA 1
ATOM 4955 C C . ARG B 1 278 ? 1.812 27.25 14.672 1 79.12 278 ARG B C 1
ATOM 4957 O O . ARG B 1 278 ? 1.412 28.016 15.547 1 79.12 278 ARG B O 1
ATOM 4964 N N . LEU B 1 279 ? 2.875 27.453 13.961 1 86 279 LEU B N 1
ATOM 4965 C CA . LEU B 1 279 ? 3.73 28.625 14.172 1 86 279 LEU B CA 1
ATOM 4966 C C . LEU B 1 279 ? 3.291 29.781 13.297 1 86 279 LEU B C 1
ATOM 4968 O O . LEU B 1 279 ? 3.91 30.859 13.328 1 86 279 LEU B O 1
ATOM 4972 N N . GLY B 1 280 ? 2.225 29.516 12.469 1 84.12 280 GLY B N 1
ATOM 4973 C CA . GLY B 1 280 ? 1.735 30.562 11.586 1 84.12 280 GLY B CA 1
ATOM 4974 C C . GLY B 1 280 ? 2.592 30.75 10.344 1 84.12 280 GLY B C 1
ATOM 4975 O O . GLY B 1 280 ? 2.551 31.797 9.703 1 84.12 280 GLY B O 1
ATOM 4976 N N . LEU B 1 281 ? 3.445 29.781 10.047 1 87.44 281 LEU B N 1
ATOM 4977 C CA . LEU B 1 281 ? 4.277 29.812 8.852 1 87.44 281 LEU B CA 1
ATOM 4978 C C . LEU B 1 281 ? 3.535 29.203 7.66 1 87.44 281 LEU B C 1
ATOM 4980 O O . LEU B 1 281 ? 2.977 28.109 7.758 1 87.44 281 LEU B O 1
ATOM 4984 N N . ASN B 1 282 ? 3.582 29.875 6.555 1 85.81 282 ASN B N 1
ATOM 4985 C CA . ASN B 1 282 ? 2.926 29.391 5.348 1 85.81 282 ASN B CA 1
ATOM 4986 C C . ASN B 1 282 ? 3.863 28.531 4.508 1 85.81 282 ASN B C 1
ATOM 4988 O O . ASN B 1 282 ? 5.016 28.891 4.277 1 85.81 282 ASN B O 1
ATOM 4992 N N . VAL B 1 283 ? 3.354 27.469 4.125 1 87.5 283 VAL B N 1
ATOM 4993 C CA . VAL B 1 283 ? 4.004 26.641 3.109 1 87.5 283 VAL B CA 1
ATOM 4994 C C . VAL B 1 283 ? 3.346 26.891 1.753 1 87.5 283 VAL B C 1
ATOM 4996 O O . VAL B 1 283 ? 2.148 26.641 1.587 1 87.5 283 VAL B O 1
ATOM 4999 N N . PRO B 1 284 ? 4.047 27.422 0.816 1 90.19 284 PRO B N 1
ATOM 5000 C CA . PRO B 1 284 ? 5.508 27.438 0.726 1 90.19 284 PRO B CA 1
ATOM 5001 C C . PRO B 1 284 ? 6.098 28.812 1.033 1 90.19 284 PRO B C 1
ATOM 5003 O O . PRO B 1 284 ? 7.32 28.969 1.076 1 90.19 284 PRO B O 1
ATOM 5006 N N . ASP B 1 285 ? 5.324 29.812 1.246 1 91.5 285 ASP B N 1
ATOM 5007 C CA . ASP B 1 285 ? 5.785 31.188 1.205 1 91.5 285 ASP B CA 1
ATOM 5008 C C . ASP B 1 285 ? 6.836 31.453 2.279 1 91.5 285 ASP B C 1
ATOM 5010 O O . ASP B 1 285 ? 7.797 32.188 2.049 1 91.5 285 ASP B O 1
ATOM 5014 N N . ASP B 1 286 ? 6.656 30.875 3.455 1 93 286 ASP B N 1
ATOM 5015 C CA . ASP B 1 286 ? 7.598 31.078 4.555 1 93 286 ASP B CA 1
ATOM 5016 C C . ASP B 1 286 ? 8.555 29.891 4.676 1 93 286 ASP B C 1
ATOM 5018 O O . ASP B 1 286 ? 9.656 30.031 5.203 1 93 286 ASP B O 1
ATOM 5022 N N . LEU B 1 287 ? 8.094 28.75 4.207 1 95.12 287 LEU B N 1
ATOM 5023 C CA . LEU B 1 287 ? 8.875 27.516 4.289 1 95.12 287 LEU B CA 1
ATOM 5024 C C . LEU B 1 287 ? 8.57 26.594 3.105 1 95.12 287 LEU B C 1
ATOM 5026 O O . LEU B 1 287 ? 7.453 26.094 2.979 1 95.12 287 LEU B O 1
ATOM 5030 N N . SER B 1 288 ? 9.562 26.406 2.307 1 96.31 288 SER B N 1
ATOM 5031 C CA . SER B 1 288 ? 9.422 25.406 1.26 1 96.31 288 SER B CA 1
ATOM 5032 C C . SER B 1 288 ? 9.719 24 1.792 1 96.31 288 SER B C 1
ATOM 5034 O O . SER B 1 288 ? 10.641 23.812 2.584 1 96.31 288 SER B O 1
ATOM 5036 N N . VAL B 1 289 ? 8.875 23.062 1.359 1 94.75 289 VAL B N 1
ATOM 5037 C CA . VAL B 1 289 ? 9.055 21.688 1.808 1 94.75 289 VAL B CA 1
ATOM 5038 C C . VAL B 1 289 ? 9.07 20.75 0.604 1 94.75 289 VAL B C 1
ATOM 5040 O O . VAL B 1 289 ? 8.211 20.844 -0.277 1 94.75 289 VAL B O 1
ATOM 5043 N N . VAL B 1 290 ? 10.078 19.891 0.544 1 95.81 290 VAL B N 1
ATOM 5044 C CA . VAL B 1 290 ? 10.211 18.859 -0.466 1 95.81 290 VAL B CA 1
ATOM 5045 C C . VAL B 1 290 ? 10.352 17.5 0.213 1 95.81 290 VAL B C 1
ATOM 5047 O O . VAL B 1 290 ? 10.945 17.391 1.29 1 95.81 290 VAL B O 1
ATOM 5050 N N . SER B 1 291 ? 9.773 16.484 -0.393 1 93.56 291 SER B N 1
ATOM 5051 C CA . SER B 1 291 ? 9.875 15.164 0.223 1 93.56 291 SER B CA 1
ATOM 5052 C C . SER B 1 291 ? 10.023 14.07 -0.831 1 93.56 291 SER B C 1
ATOM 5054 O O . SER B 1 291 ? 9.859 14.328 -2.025 1 93.56 291 SER B O 1
ATOM 5056 N N . PHE B 1 292 ? 10.445 12.922 -0.376 1 92.88 292 PHE B N 1
ATOM 5057 C CA . PHE B 1 292 ? 10.453 11.703 -1.177 1 92.88 292 PHE B CA 1
ATOM 5058 C C . PHE B 1 292 ? 9.164 10.914 -0.961 1 92.88 292 PHE B C 1
ATOM 5060 O O . PHE B 1 292 ? 8.586 10.953 0.124 1 92.88 292 PHE B O 1
ATOM 5067 N N . GLY B 1 293 ? 8.727 10.203 -2.059 1 86.5 293 GLY B N 1
ATOM 5068 C CA . GLY B 1 293 ? 7.551 9.359 -1.892 1 86.5 293 GLY B CA 1
ATOM 5069 C C . GLY B 1 293 ? 7.254 8.508 -3.111 1 86.5 293 GLY B C 1
ATOM 5070 O O . GLY B 1 293 ? 7.891 8.664 -4.152 1 86.5 293 GLY B O 1
ATOM 5071 N N . PRO B 1 294 ? 6.301 7.625 -2.939 1 76.62 294 PRO B N 1
ATOM 5072 C CA . PRO B 1 294 ? 5.953 6.711 -4.027 1 76.62 294 PRO B CA 1
ATOM 5073 C C . PRO B 1 294 ? 5.137 7.383 -5.129 1 76.62 294 PRO B C 1
ATOM 5075 O O . PRO B 1 294 ? 5.117 6.91 -6.27 1 76.62 294 PRO B O 1
ATOM 5078 N N . GLU B 1 295 ? 4.367 8.297 -4.875 1 70.81 295 GLU B N 1
ATOM 5079 C CA . GLU B 1 295 ? 3.557 9.094 -5.789 1 70.81 295 GLU B CA 1
ATOM 5080 C C . GLU B 1 295 ? 3.377 10.516 -5.27 1 70.81 295 GLU B C 1
ATOM 5082 O O . GLU B 1 295 ? 3.617 10.789 -4.09 1 70.81 295 GLU B O 1
ATOM 5087 N N . GLN B 1 296 ? 3.15 11.328 -6.371 1 62.5 296 GLN B N 1
ATOM 5088 C CA . GLN B 1 296 ? 2.834 12.672 -5.891 1 62.5 296 GLN B CA 1
ATOM 5089 C C . GLN B 1 296 ? 1.534 12.68 -5.094 1 62.5 296 GLN B C 1
ATOM 5091 O O . GLN B 1 296 ? 0.493 12.242 -5.59 1 62.5 296 GLN B O 1
ATOM 5096 N N . THR B 1 297 ? 1.678 12.773 -3.859 1 63.22 297 THR B N 1
ATOM 5097 C CA . THR B 1 297 ? 0.526 12.742 -2.965 1 63.22 297 THR B CA 1
ATOM 5098 C C . THR B 1 297 ? 0.057 14.156 -2.639 1 63.22 297 THR B C 1
ATOM 5100 O O . THR B 1 297 ? 0.845 15.102 -2.682 1 63.22 297 THR B O 1
ATOM 5103 N N . ASP B 1 298 ? -1.159 14.234 -2.777 1 62.91 298 ASP B N 1
ATOM 5104 C CA . ASP B 1 298 ? -1.731 15.484 -2.283 1 62.91 298 ASP B CA 1
ATOM 5105 C C . ASP B 1 298 ? -1.673 15.547 -0.758 1 62.91 298 ASP B C 1
ATOM 5107 O O . ASP B 1 298 ? -1.896 14.547 -0.08 1 62.91 298 ASP B O 1
ATOM 5111 N N . TYR B 1 299 ? -0.856 16.438 -0.321 1 58.53 299 TYR B N 1
ATOM 5112 C CA . TYR B 1 299 ? -0.963 16.766 1.097 1 58.53 299 TYR B CA 1
ATOM 5113 C C . TYR B 1 299 ? -1.675 18.094 1.297 1 58.53 299 TYR B C 1
ATOM 5115 O O . TYR B 1 299 ? -1.357 19.078 0.628 1 58.53 299 TYR B O 1
ATOM 5123 N N . MET B 1 300 ? -2.627 18.047 2.201 1 57.62 300 MET B N 1
ATOM 5124 C CA . MET B 1 300 ? -3.455 19.219 2.475 1 57.62 300 MET B CA 1
ATOM 5125 C C . MET B 1 300 ? -4.113 19.734 1.198 1 57.62 300 MET B C 1
ATOM 5127 O O . MET B 1 300 ? -4.105 20.938 0.933 1 57.62 300 MET B O 1
ATOM 5131 N N . CYS B 1 301 ? -4.348 18.672 0.422 1 52 301 CYS B N 1
ATOM 5132 C CA . CYS B 1 301 ? -5.141 18.891 -0.784 1 52 301 CYS B CA 1
ATOM 5133 C C . CYS B 1 301 ? -4.336 19.625 -1.842 1 52 301 CYS B C 1
ATOM 5135 O O . CYS B 1 301 ? -4.91 20.25 -2.74 1 52 301 CYS B O 1
ATOM 5137 N N . GLN B 1 302 ? -3.146 19.781 -1.634 1 66 302 GLN B N 1
ATOM 5138 C CA . GLN B 1 302 ? -2.268 20.375 -2.637 1 66 302 GLN B CA 1
ATOM 5139 C C . GLN B 1 302 ? -1.118 19.438 -2.986 1 66 302 GLN B C 1
ATOM 5141 O O . GLN B 1 302 ? -0.585 18.75 -2.111 1 66 302 GLN B O 1
ATOM 5146 N N . PRO B 1 303 ? -0.884 19.469 -4.301 1 78.69 303 PRO B N 1
ATOM 5147 C CA . PRO B 1 303 ? 0.248 18.609 -4.676 1 78.69 303 PRO B CA 1
ATOM 5148 C C . PRO B 1 303 ? 1.561 19.062 -4.035 1 78.69 303 PRO B C 1
ATOM 5150 O O . PRO B 1 303 ? 1.885 20.25 -4.051 1 78.69 303 PRO B O 1
ATOM 5153 N N . MET B 1 304 ? 2.221 18.266 -3.457 1 85.94 304 MET B N 1
ATOM 5154 C CA . MET B 1 304 ? 3.51 18.516 -2.824 1 85.94 304 MET B CA 1
ATOM 5155 C C . MET B 1 304 ? 4.648 18.359 -3.826 1 85.94 304 MET B C 1
ATOM 5157 O O . MET B 1 304 ? 4.543 17.578 -4.77 1 85.94 304 MET B O 1
ATOM 5161 N N . THR B 1 305 ? 5.605 19.203 -3.699 1 93.69 305 THR B N 1
ATOM 5162 C CA . THR B 1 305 ? 6.836 18.953 -4.438 1 93.69 305 THR B CA 1
ATOM 5163 C C . THR B 1 305 ? 7.523 17.688 -3.92 1 93.69 305 THR B C 1
ATOM 5165 O O . THR B 1 305 ? 7.859 17.594 -2.738 1 93.69 305 THR B O 1
ATOM 5168 N N . MET B 1 306 ? 7.676 16.734 -4.836 1 93.88 306 MET B N 1
ATOM 5169 C CA . MET B 1 306 ? 8.156 15.438 -4.371 1 93.88 306 MET B CA 1
ATOM 5170 C C . MET B 1 306 ? 9.117 14.82 -5.375 1 93.88 306 MET B C 1
ATOM 5172 O O . MET B 1 306 ? 9 15.055 -6.578 1 93.88 306 MET B O 1
ATOM 5176 N N . LEU B 1 307 ? 10.109 14.141 -4.832 1 96.38 307 LEU B N 1
ATOM 5177 C CA . LEU B 1 307 ? 10.852 13.164 -5.625 1 96.38 307 LEU B CA 1
ATOM 5178 C C . LEU B 1 307 ? 10.117 11.828 -5.66 1 96.38 307 LEU B C 1
ATOM 5180 O O . LEU B 1 307 ? 10.016 11.141 -4.637 1 96.38 307 LEU B O 1
ATOM 5184 N N . ILE B 1 308 ? 9.695 11.477 -6.828 1 93.88 308 ILE B N 1
ATOM 5185 C CA . ILE B 1 308 ? 8.852 10.297 -6.98 1 93.88 308 ILE B CA 1
ATOM 5186 C C . ILE B 1 308 ? 9.727 9.062 -7.188 1 93.88 308 ILE B C 1
ATOM 5188 O O . ILE B 1 308 ? 10.547 9.023 -8.109 1 93.88 308 ILE B O 1
ATOM 5192 N N . GLU B 1 309 ? 9.516 8.086 -6.324 1 92.62 309 GLU B N 1
ATOM 5193 C CA . GLU B 1 309 ? 10.234 6.82 -6.449 1 92.62 309 GLU B CA 1
ATOM 5194 C C . GLU B 1 309 ? 9.852 6.094 -7.738 1 92.62 309 GLU B C 1
ATOM 5196 O O . GLU B 1 309 ? 8.672 6.016 -8.086 1 92.62 309 GLU B O 1
ATOM 5201 N N . PRO B 1 310 ? 10.789 5.602 -8.469 1 93.88 310 PRO B N 1
ATOM 5202 C CA . PRO B 1 310 ? 10.555 4.941 -9.75 1 93.88 310 PRO B CA 1
ATOM 5203 C C . PRO B 1 310 ? 10.109 3.49 -9.594 1 93.88 310 PRO B C 1
ATOM 5205 O O . PRO B 1 310 ? 10.766 2.576 -10.102 1 93.88 310 PRO B O 1
ATOM 5208 N N . GLN B 1 311 ? 8.984 3.275 -9.047 1 92.25 311 GLN B N 1
ATOM 5209 C CA . GLN B 1 311 ? 8.523 1.951 -8.648 1 92.25 311 GLN B CA 1
ATOM 5210 C C . GLN B 1 311 ? 8.266 1.069 -9.867 1 92.25 311 GLN B C 1
ATOM 5212 O O . GLN B 1 311 ? 8.727 -0.073 -9.914 1 92.25 311 GLN B O 1
ATOM 5217 N N . TYR B 1 312 ? 7.539 1.566 -10.875 1 92.44 312 TYR B N 1
ATOM 5218 C CA . TYR B 1 312 ? 7.23 0.783 -12.062 1 92.44 312 TYR B CA 1
ATOM 5219 C C . TYR B 1 312 ? 8.5 0.357 -12.781 1 92.44 312 TYR B C 1
ATOM 5221 O O . TYR B 1 312 ? 8.68 -0.82 -13.102 1 92.44 312 TYR B O 1
ATOM 5229 N N . GLU B 1 313 ? 9.336 1.338 -12.945 1 96.19 313 GLU B N 1
ATOM 5230 C CA . GLU B 1 313 ? 10.586 1.072 -13.656 1 96.19 313 GLU B CA 1
ATOM 5231 C C . GLU B 1 313 ? 11.445 0.061 -12.898 1 96.19 313 GLU B C 1
ATOM 5233 O O . GLU B 1 313 ? 12.047 -0.823 -13.508 1 96.19 313 GLU B O 1
ATOM 5238 N N . ALA B 1 314 ? 11.508 0.203 -11.625 1 95.88 314 ALA B N 1
ATOM 5239 C CA . ALA B 1 314 ? 12.273 -0.735 -10.812 1 95.88 314 ALA B CA 1
ATOM 5240 C C . ALA B 1 314 ? 11.758 -2.16 -10.977 1 95.88 314 ALA B C 1
ATOM 5242 O O . ALA B 1 314 ? 12.539 -3.096 -11.156 1 95.88 314 ALA B O 1
ATOM 5243 N N . GLY B 1 315 ? 10.469 -2.305 -10.953 1 96.19 315 GLY B N 1
ATOM 5244 C CA . GLY B 1 315 ? 9.875 -3.621 -11.141 1 96.19 315 GLY B CA 1
ATOM 5245 C C . GLY B 1 315 ? 10.148 -4.203 -12.523 1 96.19 315 GLY B C 1
ATOM 5246 O O . GLY B 1 315 ? 10.508 -5.375 -12.648 1 96.19 315 GLY B O 1
ATOM 5247 N N . HIS B 1 316 ? 9.961 -3.35 -13.492 1 96.81 316 HIS B N 1
ATOM 5248 C CA . HIS B 1 316 ? 10.156 -3.775 -14.875 1 96.81 316 HIS B CA 1
ATOM 5249 C C . HIS B 1 316 ? 11.602 -4.211 -15.117 1 96.81 316 HIS B C 1
ATOM 5251 O O . HIS B 1 316 ? 11.844 -5.293 -15.664 1 96.81 316 HIS B O 1
ATOM 5257 N N . LEU B 1 317 ? 12.523 -3.438 -14.641 1 97.94 317 LEU B N 1
ATOM 5258 C CA . LEU B 1 317 ? 13.938 -3.717 -14.828 1 97.94 317 LEU B CA 1
ATOM 5259 C C . LEU B 1 317 ? 14.367 -4.934 -14.016 1 97.94 317 LEU B C 1
ATOM 5261 O O . LEU B 1 317 ? 15.156 -5.758 -14.492 1 97.94 317 LEU B O 1
ATOM 5265 N N . ALA B 1 318 ? 13.883 -5.027 -12.82 1 98.12 318 ALA B N 1
ATOM 5266 C CA . ALA B 1 318 ? 14.219 -6.172 -11.977 1 98.12 318 ALA B CA 1
ATOM 5267 C C . ALA B 1 318 ? 13.773 -7.48 -12.617 1 98.12 318 ALA B C 1
ATOM 5269 O O . ALA B 1 318 ? 14.492 -8.477 -12.578 1 98.12 318 ALA B O 1
ATOM 5270 N N . THR B 1 319 ? 12.617 -7.438 -13.164 1 97.31 319 THR B N 1
ATOM 5271 C CA . THR B 1 319 ? 12.102 -8.625 -13.836 1 97.31 319 THR B CA 1
ATOM 5272 C C . THR B 1 319 ? 12.953 -8.969 -15.055 1 97.31 319 THR B C 1
ATOM 5274 O O . THR B 1 319 ? 13.258 -10.141 -15.297 1 97.31 319 THR B O 1
ATOM 5277 N N . GLY B 1 320 ? 13.289 -7.914 -15.867 1 97.31 320 GLY B N 1
ATOM 5278 C CA . GLY B 1 320 ? 14.211 -8.156 -16.969 1 97.31 320 GLY B CA 1
ATOM 5279 C C . GLY B 1 320 ? 15.508 -8.805 -16.516 1 97.31 320 GLY B C 1
ATOM 5280 O O . GLY B 1 320 ? 15.977 -9.758 -17.156 1 97.31 320 GLY B O 1
ATOM 5281 N N . MET B 1 321 ? 16.047 -8.336 -15.469 1 97.88 321 MET B N 1
ATOM 5282 C CA . MET B 1 321 ? 17.25 -8.898 -14.891 1 97.88 321 MET B CA 1
ATOM 5283 C C . MET B 1 321 ? 17.031 -10.336 -14.445 1 97.88 321 MET B C 1
ATOM 5285 O O . MET B 1 321 ? 17.875 -11.203 -14.648 1 97.88 321 MET B O 1
ATOM 5289 N N . MET B 1 322 ? 15.867 -10.594 -13.844 1 97 322 MET B N 1
ATOM 5290 C CA . MET B 1 322 ? 15.492 -11.93 -13.375 1 97 322 MET B CA 1
ATOM 5291 C C . MET B 1 322 ? 15.453 -12.922 -14.523 1 97 322 MET B C 1
ATOM 5293 O O . MET B 1 322 ? 15.953 -14.047 -14.398 1 97 322 MET B O 1
ATOM 5297 N N . LEU B 1 323 ? 14.914 -12.508 -15.633 1 94.81 323 LEU B N 1
ATOM 5298 C CA . LEU B 1 323 ? 14.812 -13.383 -16.797 1 94.81 323 LEU B CA 1
ATOM 5299 C C . LEU B 1 323 ? 16.188 -13.766 -17.312 1 94.81 323 LEU B C 1
ATOM 5301 O O . LEU B 1 323 ? 16.422 -14.922 -17.688 1 94.81 323 LEU B O 1
ATOM 5305 N N . ARG B 1 324 ? 17.125 -12.82 -17.25 1 95 324 ARG B N 1
ATOM 5306 C CA . ARG B 1 324 ? 18.5 -13.109 -17.625 1 95 324 ARG B CA 1
ATOM 5307 C C . ARG B 1 324 ? 19.141 -14.07 -16.641 1 95 324 ARG B C 1
ATOM 5309 O O . ARG B 1 324 ? 19.875 -14.977 -17.031 1 95 324 ARG B O 1
ATOM 5316 N N . LYS B 1 325 ? 18.828 -13.852 -15.391 1 94.06 325 LYS B N 1
ATOM 5317 C CA . LYS B 1 325 ? 19.391 -14.672 -14.328 1 94.06 325 LYS B CA 1
ATOM 5318 C C . LYS B 1 325 ? 18.906 -16.109 -14.438 1 94.06 325 LYS B C 1
ATOM 5320 O O . LYS B 1 325 ? 19.656 -17.047 -14.148 1 94.06 325 LYS B O 1
ATOM 5325 N N . ILE B 1 326 ? 17.688 -16.266 -14.711 1 91 326 ILE B N 1
ATOM 5326 C CA . ILE B 1 326 ? 17.094 -17.594 -14.852 1 91 326 ILE B CA 1
ATOM 5327 C C . ILE B 1 326 ? 17.812 -18.344 -15.969 1 91 326 ILE B C 1
ATOM 5329 O O . ILE B 1 326 ? 18.062 -19.547 -15.844 1 91 326 ILE B O 1
ATOM 5333 N N . GLU B 1 327 ? 18.125 -17.672 -17.016 1 87.62 327 GLU B N 1
ATOM 5334 C CA . GLU B 1 327 ? 18.812 -18.281 -18.156 1 87.62 327 GLU B CA 1
ATOM 5335 C C . GLU B 1 327 ? 20.281 -18.594 -17.812 1 87.62 327 GLU B C 1
ATOM 5337 O O . GLU B 1 327 ? 20.828 -19.594 -18.266 1 87.62 327 GLU B O 1
ATOM 5342 N N . ASN B 1 328 ? 20.828 -17.688 -17.016 1 88.75 328 ASN B N 1
ATOM 5343 C CA . ASN B 1 328 ? 22.219 -17.828 -16.594 1 88.75 328 ASN B CA 1
ATOM 5344 C C . ASN B 1 328 ? 22.375 -17.594 -15.094 1 88.75 328 ASN B C 1
ATOM 5346 O O . ASN B 1 328 ? 22.875 -16.547 -14.672 1 88.75 328 ASN B O 1
ATOM 5350 N N . PRO B 1 329 ? 22.078 -18.594 -14.281 1 81.81 329 PRO B N 1
ATOM 5351 C CA . PRO B 1 329 ? 22 -18.391 -12.836 1 81.81 329 PRO B CA 1
ATOM 5352 C C . PRO B 1 329 ? 23.359 -18.031 -12.219 1 81.81 329 PRO B C 1
ATOM 5354 O O . PRO B 1 329 ? 23.406 -17.422 -11.148 1 81.81 329 PRO B O 1
ATOM 5357 N N . ASN B 1 330 ? 24.438 -18.328 -12.891 1 83.75 330 ASN B N 1
ATOM 5358 C CA . ASN B 1 330 ? 25.75 -18.109 -12.312 1 83.75 330 ASN B CA 1
ATOM 5359 C C . ASN B 1 330 ? 26.312 -16.734 -12.703 1 83.75 330 ASN B C 1
ATOM 5361 O O . ASN B 1 330 ? 27.312 -16.281 -12.148 1 83.75 330 ASN B O 1
ATOM 5365 N N . ASP B 1 331 ? 25.641 -16.094 -13.602 1 89.25 331 ASP B N 1
ATOM 5366 C CA . ASP B 1 331 ? 26.109 -14.781 -14.023 1 89.25 331 ASP B CA 1
ATOM 5367 C C . ASP B 1 331 ? 25.797 -13.719 -12.969 1 89.25 331 ASP B C 1
ATOM 5369 O O . ASP B 1 331 ? 24.766 -13.781 -12.297 1 89.25 331 ASP B O 1
ATOM 5373 N N . LEU B 1 332 ? 26.812 -12.938 -12.781 1 93.81 332 LEU B N 1
ATOM 5374 C CA . LEU B 1 332 ? 26.578 -11.727 -12 1 93.81 332 LEU B CA 1
ATOM 5375 C C . LEU B 1 332 ? 26.234 -10.547 -12.906 1 93.81 332 LEU B C 1
ATOM 5377 O O . LEU B 1 332 ? 26.969 -10.227 -13.836 1 93.81 332 LEU B O 1
ATOM 5381 N N . ILE B 1 333 ? 25.109 -10.016 -12.664 1 96.75 333 ILE B N 1
ATOM 5382 C CA . ILE B 1 333 ? 24.641 -8.906 -13.492 1 96.75 333 ILE B CA 1
ATOM 5383 C C . ILE B 1 333 ? 24.891 -7.586 -12.766 1 96.75 333 ILE B C 1
ATOM 5385 O O . ILE B 1 333 ? 24.609 -7.465 -11.57 1 96.75 333 ILE B O 1
ATOM 5389 N N . ALA B 1 334 ? 25.391 -6.629 -13.438 1 97.25 334 ALA B N 1
ATOM 5390 C CA . ALA B 1 334 ? 25.703 -5.316 -12.867 1 97.25 334 ALA B CA 1
ATOM 5391 C C . ALA B 1 334 ? 24.453 -4.668 -12.281 1 97.25 334 ALA B C 1
ATOM 5393 O O . ALA B 1 334 ? 23.359 -4.77 -12.852 1 97.25 334 ALA B O 1
ATOM 5394 N N . PRO B 1 335 ? 24.656 -4.004 -11.148 1 97.31 335 PRO B N 1
ATOM 5395 C CA . PRO B 1 335 ? 23.516 -3.285 -10.562 1 97.31 335 PRO B CA 1
ATOM 5396 C C . PRO B 1 335 ? 22.953 -2.217 -11.492 1 97.31 335 PRO B C 1
ATOM 5398 O O . PRO B 1 335 ? 23.688 -1.651 -12.312 1 97.31 335 PRO B O 1
ATOM 5401 N N . GLU B 1 336 ? 21.656 -2.014 -11.398 1 97.44 336 GLU B N 1
ATOM 5402 C CA . GLU B 1 336 ? 20.984 -0.949 -12.141 1 97.44 336 GLU B CA 1
ATOM 5403 C C . GLU B 1 336 ? 20.328 0.058 -11.203 1 97.44 336 GLU B C 1
ATOM 5405 O O . GLU B 1 336 ? 19.562 -0.321 -10.312 1 97.44 336 GLU B O 1
ATOM 5410 N N . ALA B 1 337 ? 20.688 1.278 -11.383 1 97.31 337 ALA B N 1
ATOM 5411 C CA . ALA B 1 337 ? 20.078 2.367 -10.617 1 97.31 337 ALA B CA 1
ATOM 5412 C C . ALA B 1 337 ? 18.984 3.057 -11.43 1 97.31 337 ALA B C 1
ATOM 5414 O O . ALA B 1 337 ? 19.156 3.344 -12.609 1 97.31 337 ALA B O 1
ATOM 5415 N N . VAL B 1 338 ? 17.875 3.248 -10.82 1 97.69 338 VAL B N 1
ATOM 5416 C CA . VAL B 1 338 ? 16.734 3.895 -11.484 1 97.69 338 VAL B C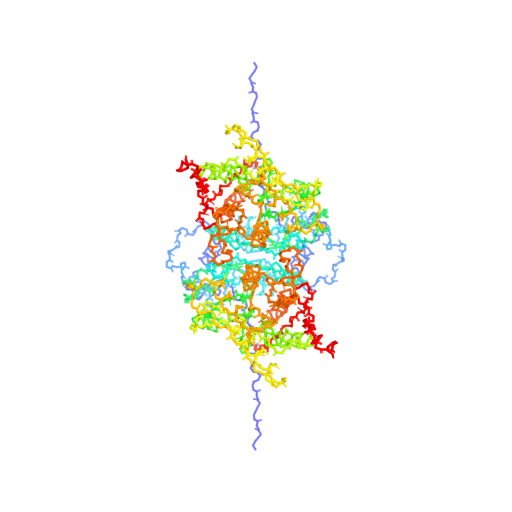A 1
ATOM 5417 C C . VAL B 1 338 ? 16.562 5.309 -10.938 1 97.69 338 VAL B C 1
ATOM 5419 O O . VAL B 1 338 ? 16.688 5.539 -9.734 1 97.69 338 VAL B O 1
ATOM 5422 N N . ARG B 1 339 ? 16.25 6.199 -11.797 1 96.94 339 ARG B N 1
ATOM 5423 C CA . ARG B 1 339 ? 16.203 7.609 -11.422 1 96.94 339 ARG B CA 1
ATOM 5424 C C . ARG B 1 339 ? 14.812 8 -10.914 1 96.94 339 ARG B C 1
ATOM 5426 O O . ARG B 1 339 ? 13.805 7.527 -11.438 1 96.94 339 ARG B O 1
ATOM 5433 N N . PHE B 1 340 ? 14.852 8.891 -9.922 1 97.12 340 PHE B N 1
ATOM 5434 C CA . PHE B 1 340 ? 13.633 9.547 -9.469 1 97.12 340 PHE B CA 1
ATOM 5435 C C . PHE B 1 340 ? 13.195 10.617 -10.461 1 97.12 340 PHE B C 1
ATOM 5437 O O . PHE B 1 340 ? 13.992 11.055 -11.305 1 97.12 340 PHE B O 1
ATOM 5444 N N . SER B 1 341 ? 11.93 10.977 -10.414 1 95.75 341 SER B N 1
ATOM 5445 C CA . SER B 1 341 ? 11.43 12.164 -11.109 1 95.75 341 SER B CA 1
ATOM 5446 C C . SER B 1 341 ? 10.977 13.234 -10.117 1 95.75 341 SER B C 1
ATOM 5448 O O . SER B 1 341 ? 10.367 12.922 -9.094 1 95.75 341 SER B O 1
ATOM 5450 N N . LEU B 1 342 ? 11.391 14.414 -10.391 1 96.31 342 LEU B N 1
ATOM 5451 C CA . LEU B 1 342 ? 10.938 15.531 -9.562 1 96.31 342 LEU B CA 1
ATOM 5452 C C . LEU B 1 342 ? 9.578 16.047 -10.031 1 96.31 342 LEU B C 1
ATOM 5454 O O . LEU B 1 342 ? 9.445 16.5 -11.164 1 96.31 342 LEU B O 1
ATOM 5458 N N . ALA B 1 343 ? 8.625 15.938 -9.211 1 94.62 343 ALA B N 1
ATOM 5459 C CA . ALA B 1 343 ? 7.301 16.5 -9.453 1 94.62 343 ALA B CA 1
ATOM 5460 C C . ALA B 1 343 ? 7.102 17.797 -8.656 1 94.62 343 ALA B C 1
ATOM 5462 O O . ALA B 1 343 ? 6.945 17.75 -7.434 1 94.62 343 ALA B O 1
ATOM 5463 N N . ILE B 1 344 ? 7.039 18.844 -9.328 1 94.62 344 ILE B N 1
ATOM 5464 C CA . ILE B 1 344 ? 6.914 20.141 -8.664 1 94.62 344 ILE B CA 1
ATOM 5465 C C . ILE B 1 344 ? 5.453 20.391 -8.312 1 94.62 344 ILE B C 1
ATOM 5467 O O . ILE B 1 344 ? 4.566 20.266 -9.164 1 94.62 344 ILE B O 1
ATOM 5471 N N . GLY B 1 345 ? 5.316 20.641 -7.004 1 92.38 345 GLY B N 1
ATOM 5472 C CA . GLY B 1 345 ? 3.986 20.984 -6.52 1 92.38 345 GLY B CA 1
ATOM 5473 C C . GLY B 1 345 ? 3.904 22.375 -5.914 1 92.38 345 GLY B C 1
ATOM 5474 O O . GLY B 1 345 ? 4.578 23.297 -6.371 1 92.38 345 GLY B O 1
ATOM 5475 N N . LYS B 1 346 ? 3.008 22.5 -4.875 1 88.38 346 LYS B N 1
ATOM 5476 C CA . LYS B 1 346 ? 2.732 23.812 -4.301 1 88.38 346 LYS B CA 1
ATOM 5477 C C . LYS B 1 346 ? 3.406 23.969 -2.943 1 88.38 346 LYS B C 1
ATOM 5479 O O . LYS B 1 346 ? 3.113 24.906 -2.205 1 88.38 346 LYS B O 1
ATOM 5484 N N . SER B 1 347 ? 4.316 23.031 -2.66 1 91.62 347 SER B N 1
ATOM 5485 C CA . SER B 1 347 ? 4.945 23.109 -1.346 1 91.62 347 SER B CA 1
ATOM 5486 C C . SER B 1 347 ? 6.34 23.719 -1.433 1 91.62 347 SER B C 1
ATOM 5488 O O . SER B 1 347 ? 7.035 23.828 -0.423 1 91.62 347 SER B O 1
ATOM 5490 N N . SER B 1 348 ? 6.734 24.109 -2.639 1 95.12 348 SER B N 1
ATOM 5491 C CA . SER B 1 348 ? 8.008 24.812 -2.814 1 95.12 348 SER B CA 1
ATOM 5492 C C . SER B 1 348 ? 7.84 26.062 -3.658 1 95.12 348 SER B C 1
ATOM 5494 O O . SER B 1 348 ? 7.051 26.078 -4.605 1 95.12 348 SER B O 1
ATOM 5496 N N . ALA B 1 349 ? 8.5 27.125 -3.23 1 95.88 349 ALA B N 1
ATOM 5497 C CA . ALA B 1 349 ? 8.43 28.422 -3.906 1 95.88 349 ALA B CA 1
ATOM 5498 C C . ALA B 1 349 ? 9.734 29.203 -3.75 1 95.88 349 ALA B C 1
ATOM 5500 O O . ALA B 1 349 ? 10.578 28.844 -2.92 1 95.88 349 ALA B O 1
ATOM 5501 N N . PRO B 1 350 ? 9.945 30.203 -4.656 1 95.94 350 PRO B N 1
ATOM 5502 C CA . PRO B 1 350 ? 11.133 31.047 -4.488 1 95.94 350 PRO B CA 1
ATOM 5503 C C . PRO B 1 350 ? 11.203 31.688 -3.104 1 95.94 350 PRO B C 1
ATOM 5505 O O . PRO B 1 350 ? 10.172 31.969 -2.488 1 95.94 350 PRO B O 1
ATOM 5508 N N . ILE B 1 351 ? 12.391 31.844 -2.617 1 92.62 351 ILE B N 1
ATOM 5509 C CA . ILE B 1 351 ? 12.594 32.469 -1.314 1 92.62 351 ILE B CA 1
ATOM 5510 C C . ILE B 1 351 ? 11.922 33.844 -1.291 1 92.62 351 ILE B C 1
ATOM 5512 O O . ILE B 1 351 ? 11.969 34.594 -2.275 1 92.62 351 ILE B O 1
ATOM 5516 N N . PRO B 1 352 ? 11.094 34.031 -0.211 1 78.62 352 PRO B N 1
ATOM 5517 C CA . PRO B 1 352 ? 10.43 35.344 -0.164 1 78.62 352 PRO B CA 1
ATOM 5518 C C . PRO B 1 352 ? 11.414 36.5 -0.219 1 78.62 352 PRO B C 1
ATOM 5520 O O . PRO B 1 352 ? 12.523 36.406 0.307 1 78.62 352 PRO B O 1
ATOM 5523 N N . LEU B 1 353 ? 11.289 37.438 -1.203 1 59.69 353 LEU B N 1
ATOM 5524 C CA . LEU B 1 353 ? 12.086 38.656 -1.242 1 59.69 353 LEU B CA 1
ATOM 5525 C C . LEU B 1 353 ? 12.031 39.406 0.095 1 59.69 353 LEU B C 1
ATOM 5527 O O . LEU B 1 353 ? 10.961 39.5 0.701 1 59.69 353 LEU B O 1
ATOM 5531 N N . LYS B 1 354 ? 12.977 39.375 0.993 1 52.81 354 LYS B N 1
ATOM 5532 C CA . LYS B 1 354 ? 13.031 40.281 2.135 1 52.81 354 LYS B CA 1
ATOM 5533 C C . LYS B 1 354 ? 12.367 41.625 1.807 1 52.81 354 LYS B C 1
ATOM 5535 O O . LYS B 1 354 ? 12.609 42.188 0.744 1 52.81 354 LYS B O 1
ATOM 5540 N N . ALA B 1 355 ? 11.258 42.031 2.445 1 40.91 355 ALA B N 1
ATOM 5541 C CA . ALA B 1 355 ? 10.953 43.438 2.496 1 40.91 355 ALA B CA 1
ATOM 5542 C C . ALA B 1 355 ? 12.219 44.281 2.729 1 40.91 355 ALA B C 1
ATOM 5544 O O . ALA B 1 355 ? 12.859 44.156 3.775 1 40.91 355 ALA B O 1
ATOM 5545 N N . THR B 1 356 ? 13.07 44.5 1.824 1 37.5 356 THR B N 1
ATOM 5546 C CA . THR B 1 356 ? 14 45.625 2.035 1 37.5 356 THR B CA 1
ATOM 5547 C C . THR B 1 356 ? 13.383 46.656 2.939 1 37.5 356 THR B C 1
ATOM 5549 O O . THR B 1 356 ? 12.156 46.781 3.01 1 37.5 356 THR B O 1
ATOM 5552 N N . ASN B 1 357 ? 14.273 47.469 3.828 1 34.78 357 ASN B N 1
ATOM 5553 C CA . ASN B 1 357 ? 14.164 48.656 4.672 1 34.78 357 ASN B CA 1
ATOM 5554 C C . ASN B 1 357 ? 13.344 49.75 3.992 1 34.78 357 ASN B C 1
ATOM 5556 O O . ASN B 1 357 ? 13.734 50.25 2.938 1 34.78 357 ASN B O 1
ATOM 5560 N N . ARG B 1 358 ? 12.133 49.906 3.957 1 33.62 358 ARG B N 1
ATOM 5561 C CA . ARG B 1 358 ? 11.531 51.219 3.957 1 33.62 358 ARG B CA 1
ATOM 5562 C C . ARG B 1 358 ? 12.211 52.125 4.973 1 33.62 358 ARG B C 1
ATOM 5564 O O . ARG B 1 358 ? 11.625 52.469 6.004 1 33.62 358 ARG B O 1
ATOM 5571 N N . VAL B 1 359 ? 13.539 51.938 5.422 1 32.69 359 VAL B N 1
ATOM 5572 C CA . VAL B 1 359 ? 14.156 53.094 6.098 1 32.69 359 VAL B CA 1
ATOM 5573 C C . VAL B 1 359 ? 14.281 54.25 5.129 1 32.69 359 VAL B C 1
ATOM 5575 O O . VAL B 1 359 ? 15 55.219 5.398 1 32.69 359 VAL B O 1
ATOM 5578 N N . GLY B 1 360 ? 13.945 54.281 3.814 1 27.75 360 GLY B N 1
ATOM 5579 C CA . GLY B 1 360 ? 14.25 55.594 3.283 1 27.75 360 GLY B CA 1
ATOM 5580 C C . GLY B 1 360 ? 13.539 56.719 4.02 1 27.75 360 GLY B C 1
ATOM 5581 O O . GLY B 1 360 ? 14.133 57.75 4.309 1 27.75 360 GLY B O 1
ATOM 5582 N N . GLY B 1 361 ? 12.188 56.969 3.955 1 25.78 361 GLY B N 1
ATOM 5583 C CA . GLY B 1 361 ? 11.734 58.344 4.055 1 25.78 361 GLY B CA 1
ATOM 5584 C C . GLY B 1 361 ? 11.773 58.906 5.473 1 25.78 361 GLY B C 1
ATOM 5585 O O . GLY B 1 361 ? 11.289 60 5.734 1 25.78 361 GLY B O 1
ATOM 5586 N N . THR B 1 362 ? 12.664 58.469 6.609 1 23.67 362 THR B N 1
ATOM 5587 C CA . THR B 1 362 ? 13.07 59.656 7.309 1 23.67 362 THR B CA 1
ATOM 5588 C C . THR B 1 362 ? 14.32 60.281 6.668 1 23.67 362 THR B C 1
ATOM 5590 O O . THR B 1 362 ? 15.172 59.531 6.156 1 23.67 362 THR B O 1
#

Secondary structure (DSSP, 8-state):
------------------HHHHHHHHTS-HHHHHHHHHT-GGGGGS-HHHHHHHHHHHHHHT-----SHHHHHHS--SEEEEEE--TTS-SEEEHHHHHHHHHHHHTTT-EEEEEE--HHHHTSTTHHHHHHHHTT-SEEEEE--SPPPHHHHHHHHHTT--EEEESS--SSSEEEE-HHHHHHHHHHHHHHTT---EEEE---S-TTS--HHHHHHHHHHHHHHHHTT---EEE---STTS-HHHHHHHHHSSTT--SEEEESSHHHHHHHHHHHHHTT--TTTT-EEEEEESS--EETTEEPEEEE--HHHHHHHHHHHHHHHHH-TTPPPPPEEE--EEE--SS--PPP-------TT-/------------------HHHHHHHHTS-HHHHHHHHHT-GGGGGS-HHHHHHHHHHHHHHT-----SHHHHHHS--SEEEEEE--TTT-SEEEHHHHHHHHHHHHTTT-EEEEEE--HHHHTSTTHHHHHHHHTT-SEEEEE--SPPPHHHHHHHHHTT--EEEESS--SSSEEEE-HHHHHHHHHHHHHHTT---EEEE---S-TTS--HHHHHHHHHHHHHHHHTT---EEE---STTS-HHHHHHHHHSSTT--SEEEESSHHHHHHHHHHHHHTT--TTTT-EEEEEESS--EETTEEPEEEE--HHHHHHHHHHHHHHHHH-TTPPPPPEEE--EEE--SS--PPP----------

Nearest PDB structures (foldseek):
  3oqo-assembly1_C  TM=6.423E-01  e=3.984E-20  Bacillus subtilis
  1zvv-assembly2_B  TM=6.565E-01  e=3.945E-19  Bacillus subtilis
  7ce1-assembly1_B  TM=6.591E-01  e=2.765E-17  Agrobacterium tumefaciens A6
  4rzt-assembly1_A  TM=7.927E-01  e=8.297E-15  Escherichia coli DH1
  4rkr-assembly2_D  TM=7.337E-01  e=6.441E-12  Arthrobacter sp. FB24